Protein AF-0000000080389061 (afdb_homodimer)

pLDDT: mean 94.07, std 8.2, range [49.56, 98.88]

Sequence (424 aa):
MRTVVKLGGSLIKHSTSIITALEEHFGNCDQGNDHSILIVPGGGVFANSVRDISEECSIGDDAAHWMAILSMEQYAYFLIDKTGVNYVENIHDFPSGVSVLMPYKTLKETDKLPHSWNVTSDTIGAWIAKETGSRFVKVTDVDGVIADDIIQKWMTALELSRMGVTCIDSSLPGFLMENLMDCVVVNGMYPERVIDAVIGKNVIGTHIKGNIMRTVVKLGGSLIKHSTSIITALEEHFGNCDQGNDHSILIVPGGGVFANSVRDISEECSIGDDAAHWMAILSMEQYAYFLIDKTGVNYVENIHDFPSGVSVLMPYKTLKETDKLPHSWNVTSDTIGAWIAKETGSRFVKVTDVDGVIADDIIQKWMTALELSRMGVTCIDSSLPGFLMENLMDCVVVNGMYPERVIDAVIGKNVIGTHIKGNI

Radius of gyration: 23.86 Å; Cα contacts (8 Å, |Δi|>4): 954; chains: 2; bounding box: 45×70×56 Å

Solvent-accessible surface area (backbone atoms only — not comparable to full-atom values): 21531 Å² total; per-residue (Å²): 89,47,34,25,36,24,38,37,31,84,32,64,91,47,41,54,60,33,52,49,50,46,34,69,70,38,43,62,66,80,70,73,62,65,38,23,35,39,35,34,46,19,29,33,72,50,24,48,48,48,50,53,50,30,68,76,65,65,55,51,43,62,40,49,40,54,37,33,42,42,15,17,30,36,41,29,39,52,51,36,64,72,61,67,52,48,68,35,57,46,82,86,70,67,61,73,14,51,28,36,37,39,49,48,64,45,48,65,72,63,59,81,67,76,61,34,88,45,48,42,50,60,36,51,34,47,50,51,10,61,77,55,71,25,46,33,36,40,32,34,81,46,58,36,50,68,55,98,89,34,72,34,57,63,45,42,19,69,63,50,56,70,64,57,83,61,100,48,47,67,41,31,29,58,52,25,40,77,64,54,34,56,38,37,31,28,24,42,88,38,42,68,44,48,52,32,48,70,75,65,46,91,53,78,21,16,41,33,35,13,70,131,89,46,31,24,36,24,38,36,30,86,32,63,92,47,42,54,60,33,53,48,49,46,33,70,70,40,42,61,66,79,71,72,62,64,36,23,34,39,35,35,45,18,29,33,72,51,23,47,50,48,50,52,50,30,66,75,66,65,54,50,43,64,41,51,37,52,37,34,41,43,14,16,30,36,41,29,38,52,52,35,63,73,61,66,52,48,70,36,58,47,82,87,70,66,60,74,13,50,29,35,38,40,48,49,64,45,47,66,72,63,60,82,66,75,60,34,89,47,48,43,51,60,35,52,32,47,50,50,9,61,78,56,71,24,46,35,35,41,31,33,80,46,59,35,48,68,55,96,91,34,71,34,57,63,46,42,20,68,62,50,56,70,63,56,84,60,98,48,47,66,41,32,27,57,51,25,40,77,64,54,34,56,38,37,30,28,25,42,89,39,40,66,45,50,50,32,48,71,75,66,46,91,52,78,20,16,40,34,35,13,70,129

Nearest PDB structures (foldseek):
  2brx-assembly1_B  TM=7.292E-01  e=2.251E-11  Pyrococcus furiosus
  3nwy-assembly1_F  TM=7.292E-01  e=7.837E-12  Mycobacterium tuberculosis H37Rv
  3nwy-assembly1_A  TM=7.021E-01  e=7.837E-12  Mycobacterium tuberculosis H37Rv
  4a7x-assembly3_E  TM=7.423E-01  e=1.858E-10  Helicobacter pylori 26695
  7bix-assembly1_A  TM=6.968E-01  e=5.338E-10  Mycobacterium tuberculosis H37Rv

Secondary structure (DSSP, 8-state):
-EEEEEE-GGGTTTHHHHHHHHHHHHS-GGGS---EEEEEE--HHHHHHHHHHHHHHT--HHHHHHHHHHHHHHHHHHHHHHH--EEES-TT-PPSEEEEE-HHHHHHHH--S--STT--HHHHHHHHHHHHT-EEEEEESSSS-EETTEE-SEEEHHHHHTS-SSSS-TTHHHHHHHHT--EEEEETTSHHHHHHHHHT---SEEEEE---/-EEEEEE-GGGTTTHHHHHHHHHHHHS-GGGS---EEEEEE--HHHHHHHHHHHHHHT--HHHHHHHHHHHHHHHHHHHHHHH--EEES-TT-PPSEEEEE-HHHHHHHH--S--STT--HHHHHHHHHHHHT-EEEEEESSSS-EETTEE-SEEEHHHHHTS-SSSS-TTHHHHHHHHT--EEEEETTSHHHHHHHHHT---SEEEEE---

InterPro domains:
  IPR001048 Aspartate/glutamate/uridylate kinase [PF00696] (1-149)
  IPR011375 MfnE family [PIRSF004857] (1-211)
  IPR036393 Acetylglutamate kinase-like superfamily [G3DSA:3.40.1160.10] (1-211)
  IPR036393 Acetylglutamate kinase-like superfamily [SSF53633] (1-208)

Organism: NCBI:txid1090322

Structure (mmCIF, N/CA/C/O backbone):
data_AF-0000000080389061-model_v1
#
loop_
_entity.id
_entity.type
_entity.pdbx_description
1 polymer 'Putative kinase, aspartokinase/uridylate kinase'
#
loop_
_atom_site.group_PDB
_atom_site.id
_atom_site.type_symbol
_atom_site.label_atom_id
_atom_site.label_alt_id
_atom_site.label_comp_id
_atom_site.label_asym_id
_atom_site.label_entity_id
_atom_site.label_seq_id
_atom_site.pdbx_PDB_ins_code
_atom_site.Cartn_x
_atom_site.Cartn_y
_atom_site.Cartn_z
_atom_site.occupancy
_atom_site.B_iso_or_equiv
_atom_site.auth_seq_id
_atom_site.auth_comp_id
_atom_site.auth_asym_id
_atom_site.auth_atom_id
_atom_site.pdbx_PDB_model_num
ATOM 1 N N . MET A 1 1 ? 0.6 -32.094 -1.268 1 90.44 1 MET A N 1
ATOM 2 C CA . MET A 1 1 ? 1.451 -31.312 -2.166 1 90.44 1 MET A CA 1
ATOM 3 C C . MET A 1 1 ? 1.288 -29.828 -1.915 1 90.44 1 MET A C 1
ATOM 5 O O . MET A 1 1 ? 0.174 -29.344 -1.703 1 90.44 1 MET A O 1
ATOM 9 N N . ARG A 1 2 ? 2.418 -29.156 -1.81 1 95.25 2 ARG A N 1
ATOM 10 C CA . ARG A 1 2 ? 2.396 -27.719 -1.591 1 95.25 2 ARG A CA 1
ATOM 11 C C . ARG A 1 2 ? 2.783 -26.969 -2.859 1 95.25 2 ARG A C 1
ATOM 13 O O . ARG A 1 2 ? 3.734 -27.344 -3.547 1 95.25 2 ARG A O 1
ATOM 20 N N . THR A 1 3 ? 1.964 -25.969 -3.193 1 97.62 3 THR A N 1
ATOM 21 C CA . THR A 1 3 ? 2.223 -25.156 -4.383 1 97.62 3 THR A CA 1
ATOM 22 C C . THR A 1 3 ? 2.09 -23.672 -4.07 1 97.62 3 THR A C 1
ATOM 24 O O . THR A 1 3 ? 1.149 -23.266 -3.395 1 97.62 3 THR A O 1
ATOM 27 N N . VAL A 1 4 ? 3.061 -22.922 -4.5 1 98.5 4 VAL A N 1
ATOM 28 C CA . VAL A 1 4 ? 2.965 -21.469 -4.504 1 98.5 4 VAL A CA 1
ATOM 29 C C . VAL A 1 4 ? 2.541 -20.984 -5.891 1 98.5 4 VAL A C 1
ATOM 31 O O . VAL A 1 4 ? 3.172 -21.328 -6.895 1 98.5 4 VAL A O 1
ATOM 34 N N . VAL A 1 5 ? 1.481 -20.266 -5.898 1 98.81 5 VAL A N 1
ATOM 35 C CA . VAL A 1 5 ? 0.955 -19.688 -7.125 1 98.81 5 VAL A CA 1
ATOM 36 C C . VAL A 1 5 ? 1.143 -18.172 -7.094 1 98.81 5 VAL A C 1
ATOM 38 O O . VAL A 1 5 ? 0.464 -17.469 -6.34 1 98.81 5 VAL A O 1
ATOM 41 N N . LYS A 1 6 ? 2.084 -17.703 -7.902 1 98.81 6 LYS A N 1
ATOM 42 C CA . LYS A 1 6 ? 2.25 -16.266 -8.055 1 98.81 6 LYS A CA 1
ATOM 43 C C . LYS A 1 6 ? 1.256 -15.695 -9.062 1 98.81 6 LYS A C 1
ATOM 45 O O . LYS A 1 6 ? 1.312 -16.031 -10.25 1 98.81 6 LYS A O 1
ATOM 50 N N . LEU A 1 7 ? 0.361 -14.891 -8.547 1 98.69 7 LEU A N 1
ATOM 51 C CA . LEU A 1 7 ? -0.689 -14.328 -9.391 1 98.69 7 LEU A CA 1
ATOM 52 C C . LEU A 1 7 ? -0.285 -12.953 -9.914 1 98.69 7 LEU A C 1
ATOM 54 O O . LEU A 1 7 ? -0.156 -12 -9.141 1 98.69 7 LEU A O 1
ATOM 58 N N . GLY A 1 8 ? -0.2 -12.82 -11.211 1 97.44 8 GLY A N 1
ATOM 59 C CA . GLY A 1 8 ? 0.252 -11.586 -11.836 1 97.44 8 GLY A CA 1
ATOM 60 C C . GLY A 1 8 ? -0.743 -10.453 -11.703 1 97.44 8 GLY A C 1
ATOM 61 O O . GLY A 1 8 ? -1.955 -10.68 -11.719 1 97.44 8 GLY A O 1
ATOM 62 N N . GLY A 1 9 ? -0.186 -9.266 -11.672 1 95.25 9 GLY A N 1
ATOM 63 C CA . GLY A 1 9 ? -1.016 -8.086 -11.516 1 95.25 9 GLY A CA 1
ATOM 64 C C . GLY A 1 9 ? -1.91 -7.816 -12.711 1 95.25 9 GLY A C 1
ATOM 65 O O . GLY A 1 9 ? -2.979 -7.219 -12.57 1 95.25 9 GLY A O 1
ATOM 66 N N . SER A 1 10 ? -1.545 -8.234 -13.875 1 94.69 10 SER A N 1
ATOM 67 C CA . SER A 1 10 ? -2.314 -8.023 -15.102 1 94.69 10 SER A CA 1
ATOM 68 C C . SER A 1 10 ? -3.645 -8.766 -15.047 1 94.69 10 SER A C 1
ATOM 70 O O . SER A 1 10 ? -4.527 -8.523 -15.875 1 94.69 10 SER A O 1
ATOM 72 N N . LEU A 1 11 ? -3.77 -9.617 -14.102 1 97.19 11 LEU A N 1
ATOM 73 C CA . LEU A 1 11 ? -4.934 -10.5 -14.031 1 97.19 11 LEU A CA 1
ATOM 74 C C . LEU A 1 11 ? -5.934 -9.992 -13 1 97.19 11 LEU A C 1
ATOM 76 O O . LEU A 1 11 ? -6.875 -10.703 -12.641 1 97.19 11 LEU A O 1
ATOM 80 N N . ILE A 1 12 ? -5.77 -8.828 -12.523 1 96.25 12 ILE A N 1
ATOM 81 C CA . ILE A 1 12 ? -6.57 -8.352 -11.398 1 96.25 12 ILE A CA 1
ATOM 82 C C . ILE A 1 12 ? -8.055 -8.484 -11.727 1 96.25 12 ILE A C 1
ATOM 84 O O . ILE A 1 12 ? -8.859 -8.875 -10.875 1 96.25 12 ILE A O 1
ATOM 88 N N . LYS A 1 13 ? -8.531 -8.273 -12.945 1 94.62 13 LYS A N 1
ATOM 89 C CA . LYS A 1 13 ? -9.938 -8.336 -13.32 1 94.62 13 LYS A CA 1
ATOM 90 C C . LYS A 1 13 ? -10.398 -9.773 -13.523 1 94.62 13 LYS A C 1
ATOM 92 O O . LYS A 1 13 ? -11.594 -10.047 -13.609 1 94.62 13 LYS A O 1
ATOM 97 N N . HIS A 1 14 ? -9.422 -10.68 -13.602 1 97.12 14 HIS A N 1
ATOM 98 C CA . HIS A 1 14 ? -9.75 -12.086 -13.82 1 97.12 14 HIS A CA 1
ATOM 99 C C . HIS A 1 14 ? -9.391 -12.922 -12.602 1 97.12 14 HIS A C 1
ATOM 101 O O . HIS A 1 14 ? -9.633 -14.133 -12.586 1 97.12 14 HIS A O 1
ATOM 107 N N . SER A 1 15 ? -8.891 -12.297 -11.609 1 98.06 15 SER A N 1
ATOM 108 C CA . SER A 1 15 ? -8.328 -13 -10.453 1 98.06 15 SER A CA 1
ATOM 109 C C . SER A 1 15 ? -9.398 -13.766 -9.695 1 98.06 15 SER A C 1
ATOM 111 O O . SER A 1 15 ? -9.156 -14.867 -9.203 1 98.06 15 SER A O 1
ATOM 113 N N . THR A 1 16 ? -10.602 -13.203 -9.625 1 97.56 16 THR A N 1
ATOM 114 C CA . THR A 1 16 ? -11.688 -13.836 -8.883 1 97.56 16 THR A CA 1
ATOM 115 C C . THR A 1 16 ? -12.023 -15.203 -9.469 1 97.56 16 THR A C 1
ATOM 117 O O . THR A 1 16 ? -12.195 -16.172 -8.734 1 97.56 16 THR A O 1
ATOM 120 N N . SER A 1 17 ? -12.078 -15.273 -10.766 1 97.88 17 SER A N 1
ATOM 121 C CA . SER A 1 17 ? -12.398 -16.531 -11.422 1 97.88 17 SER A CA 1
ATOM 122 C C . SER A 1 17 ? -11.305 -17.578 -11.195 1 97.88 17 SER A C 1
ATOM 124 O O . SER A 1 17 ? -11.594 -18.766 -11.008 1 97.88 17 SER A O 1
ATOM 126 N N . ILE A 1 18 ? -10.094 -17.125 -11.203 1 98.56 18 ILE A N 1
ATOM 127 C CA . ILE A 1 18 ? -8.961 -18.016 -11.008 1 98.56 18 ILE A CA 1
ATOM 128 C C . ILE A 1 18 ? -8.992 -18.594 -9.602 1 98.56 18 ILE A C 1
ATOM 130 O O . ILE A 1 18 ? -8.93 -19.812 -9.422 1 98.56 18 ILE A O 1
ATOM 134 N N . ILE A 1 19 ? -9.156 -17.766 -8.609 1 98.38 19 ILE A N 1
ATOM 135 C CA . ILE A 1 19 ? -9.109 -18.172 -7.211 1 98.38 19 ILE A CA 1
ATOM 136 C C . ILE A 1 19 ? -10.336 -19.031 -6.887 1 98.38 19 ILE A C 1
ATOM 138 O O . ILE A 1 19 ? -10.242 -20.031 -6.172 1 98.38 19 ILE A O 1
ATOM 142 N N . THR A 1 20 ? -11.461 -18.656 -7.422 1 97.44 20 THR A N 1
ATOM 143 C CA . THR A 1 20 ? -12.68 -19.438 -7.215 1 97.44 20 THR A CA 1
ATOM 144 C C . THR A 1 20 ? -12.516 -20.844 -7.785 1 97.44 20 THR A C 1
ATOM 146 O O . THR A 1 20 ? -12.914 -21.812 -7.156 1 97.44 20 THR A O 1
ATOM 149 N N . ALA A 1 21 ? -11.961 -20.938 -8.953 1 97.56 21 ALA A N 1
ATOM 150 C CA . ALA A 1 21 ? -11.727 -22.25 -9.562 1 97.56 21 ALA A CA 1
ATOM 151 C C . ALA A 1 21 ? -10.797 -23.094 -8.703 1 97.56 21 ALA A C 1
ATOM 153 O O . ALA A 1 21 ? -11.031 -24.281 -8.508 1 97.56 21 ALA A O 1
ATOM 154 N N . LEU A 1 22 ? -9.742 -22.5 -8.195 1 97.69 22 LEU A N 1
ATOM 155 C CA . LEU A 1 22 ? -8.812 -23.203 -7.312 1 97.69 22 LEU A CA 1
ATOM 156 C C . LEU A 1 22 ? -9.516 -23.672 -6.043 1 97.69 22 LEU A C 1
ATOM 158 O O . LEU A 1 22 ? -9.312 -24.812 -5.594 1 97.69 22 LEU A O 1
ATOM 162 N N . GLU A 1 23 ? -10.289 -22.797 -5.484 1 96.06 23 GLU A N 1
ATOM 163 C CA . GLU A 1 23 ? -10.992 -23.109 -4.246 1 96.06 23 GLU A CA 1
ATOM 164 C C . GLU A 1 23 ? -11.992 -24.25 -4.461 1 96.06 23 GLU A C 1
ATOM 166 O O . GLU A 1 23 ? -12.133 -25.125 -3.607 1 96.06 23 GLU A O 1
ATOM 171 N N . GLU A 1 24 ? -12.672 -24.172 -5.527 1 94.75 24 GLU A N 1
ATOM 172 C CA . GLU A 1 24 ? -13.633 -25.219 -5.852 1 94.75 24 GLU A CA 1
ATOM 173 C C . GLU A 1 24 ? -12.945 -26.578 -6.02 1 94.75 24 GLU A C 1
ATOM 175 O O . GLU A 1 24 ? -13.5 -27.609 -5.637 1 94.75 24 GLU A O 1
ATOM 180 N N . HIS A 1 25 ? -11.82 -26.531 -6.578 1 94.44 25 HIS A N 1
ATOM 181 C CA . HIS A 1 25 ? -11.125 -27.781 -6.891 1 94.44 25 HIS A CA 1
ATOM 182 C C . HIS A 1 25 ? -10.359 -28.297 -5.68 1 94.44 25 HIS A C 1
ATOM 184 O O . HIS A 1 25 ? -10.305 -29.516 -5.449 1 94.44 25 HIS A O 1
ATOM 190 N N . PHE A 1 26 ? -9.766 -27.375 -4.891 1 94.25 26 PHE A N 1
ATOM 191 C CA . PHE A 1 26 ? -8.828 -27.812 -3.867 1 94.25 26 PHE A CA 1
ATOM 192 C C . PHE A 1 26 ? -9.359 -27.5 -2.473 1 94.25 26 PHE A C 1
ATOM 194 O O . PHE A 1 26 ? -8.797 -27.953 -1.474 1 94.25 26 PHE A O 1
ATOM 201 N N . GLY A 1 27 ? -10.352 -26.688 -2.293 1 87.94 27 GLY A N 1
ATOM 202 C CA . GLY A 1 27 ? -10.82 -26.203 -1.007 1 87.94 27 GLY A CA 1
ATOM 203 C C . GLY A 1 27 ? -11.461 -27.281 -0.151 1 87.94 27 GLY A C 1
ATOM 204 O O . GLY A 1 27 ? -11.469 -27.172 1.077 1 87.94 27 GLY A O 1
ATOM 205 N N . ASN A 1 28 ? -12.258 -28.219 -0.701 1 72.75 28 ASN A N 1
ATOM 206 C CA . ASN A 1 28 ? -12.969 -29.234 0.054 1 72.75 28 ASN A CA 1
ATOM 207 C C . ASN A 1 28 ? -12.086 -30.453 0.315 1 72.75 28 ASN A C 1
ATOM 209 O O . ASN A 1 28 ? -11.477 -30.984 -0.609 1 72.75 28 ASN A O 1
ATOM 213 N N . CYS A 1 29 ? -11.367 -30.453 1.632 1 61.78 29 CYS A N 1
ATOM 214 C CA . CYS A 1 29 ? -10.477 -31.5 2.127 1 61.78 29 CYS A CA 1
ATOM 215 C C . CYS A 1 29 ? -11.102 -32.875 1.932 1 61.78 29 CYS A C 1
ATOM 217 O O . CYS A 1 29 ? -10.445 -33.906 2.176 1 61.78 29 CYS A O 1
ATOM 219 N N . ASP A 1 30 ? -12.32 -32.906 1.662 1 51.56 30 ASP A N 1
ATOM 220 C CA . ASP A 1 30 ? -12.828 -34.281 1.762 1 51.56 30 ASP A CA 1
ATOM 221 C C . ASP A 1 30 ? -12.109 -35.219 0.775 1 51.56 30 ASP A C 1
ATOM 223 O O . ASP A 1 30 ? -12.242 -36.438 0.854 1 51.56 30 ASP A O 1
ATOM 227 N N . GLN A 1 31 ? -11.633 -34.562 -0.262 1 49.94 31 GLN A N 1
ATOM 228 C CA . GLN A 1 31 ? -11.352 -35.594 -1.277 1 49.94 31 GLN A CA 1
ATOM 229 C C . GLN A 1 31 ? -9.969 -36.188 -1.085 1 49.94 31 GLN A C 1
ATOM 231 O O . GLN A 1 31 ? -9.391 -36.75 -2.023 1 49.94 31 GLN A O 1
ATOM 236 N N . GLY A 1 32 ? -9.516 -36.25 0.057 1 50.5 32 GLY A N 1
ATOM 237 C CA . GLY A 1 32 ? -8.312 -37.062 0.245 1 50.5 32 GLY A CA 1
ATOM 238 C C . GLY A 1 32 ? -7.055 -36.344 -0.239 1 50.5 32 GLY A C 1
ATOM 239 O O . GLY A 1 32 ? -5.941 -36.844 0.006 1 50.5 32 GLY A O 1
ATOM 240 N N . ASN A 1 33 ? -7.16 -35.469 -1.265 1 56.81 33 ASN A N 1
ATOM 241 C CA . ASN A 1 33 ? -5.941 -34.906 -1.832 1 56.81 33 ASN A CA 1
ATOM 242 C C . ASN A 1 33 ? -5.508 -33.656 -1.09 1 56.81 33 ASN A C 1
ATOM 244 O O . ASN A 1 33 ? -6.234 -32.656 -1.068 1 56.81 33 ASN A O 1
ATOM 248 N N . ASP A 1 34 ? -4.629 -33.781 -0.21 1 80.81 34 ASP A N 1
ATOM 249 C CA . ASP A 1 34 ? -4.121 -32.781 0.729 1 80.81 34 ASP A CA 1
ATOM 250 C C . ASP A 1 34 ? -3.254 -31.75 0.016 1 80.81 34 ASP A C 1
ATOM 252 O O . ASP A 1 34 ? -2.025 -31.844 0.026 1 80.81 34 ASP A O 1
ATOM 256 N N . HIS A 1 35 ? -3.828 -30.906 -0.926 1 92.12 35 HIS A N 1
ATOM 257 C CA . HIS A 1 35 ? -3.09 -29.812 -1.551 1 92.12 35 HIS A CA 1
ATOM 258 C C . HIS A 1 35 ? -3.145 -28.547 -0.697 1 92.12 35 HIS A C 1
ATOM 260 O O . HIS A 1 35 ? -4.191 -28.219 -0.128 1 92.12 35 HIS A O 1
ATOM 266 N N . SER A 1 36 ? -2.027 -27.969 -0.539 1 95.31 36 SER A N 1
ATOM 267 C CA . SER A 1 36 ? -1.913 -26.641 0.059 1 95.31 36 SER A CA 1
ATOM 268 C C . SER A 1 36 ? -1.421 -25.609 -0.958 1 95.31 36 SER A C 1
ATOM 270 O O . SER A 1 36 ? -0.288 -25.703 -1.436 1 95.31 36 SER A O 1
ATOM 272 N N . ILE A 1 37 ? -2.301 -24.703 -1.284 1 97.5 37 ILE A N 1
ATOM 273 C CA . ILE A 1 37 ? -1.985 -23.719 -2.305 1 97.5 37 ILE A CA 1
ATOM 274 C C . ILE A 1 37 ? -1.842 -22.344 -1.659 1 97.5 37 ILE A C 1
ATOM 276 O O . ILE A 1 37 ? -2.756 -21.859 -0.977 1 97.5 37 ILE A O 1
ATOM 280 N N . LEU A 1 38 ? -0.727 -21.75 -1.818 1 98.31 38 LEU A N 1
ATOM 281 C CA . LEU A 1 38 ? -0.496 -20.391 -1.364 1 98.31 38 LEU A CA 1
ATOM 282 C C . LEU A 1 38 ? -0.44 -19.422 -2.545 1 98.31 38 LEU A C 1
ATOM 284 O O . LEU A 1 38 ? 0.475 -19.5 -3.367 1 98.31 38 LEU A O 1
ATOM 288 N N . ILE A 1 39 ? -1.399 -18.562 -2.615 1 98.81 39 ILE A N 1
ATOM 289 C CA . ILE A 1 39 ? -1.438 -17.531 -3.643 1 98.81 39 ILE A CA 1
ATOM 290 C C . ILE A 1 39 ? -0.586 -16.344 -3.207 1 98.81 39 ILE A C 1
ATOM 292 O O . ILE A 1 39 ? -0.795 -15.789 -2.127 1 98.81 39 ILE A O 1
ATOM 296 N N . VAL A 1 40 ? 0.351 -15.992 -4 1 98.81 40 VAL A N 1
ATOM 297 C CA . VAL A 1 40 ? 1.172 -14.805 -3.809 1 98.81 40 VAL A CA 1
ATOM 298 C C . VAL A 1 40 ? 0.788 -13.742 -4.836 1 98.81 40 VAL A C 1
ATOM 300 O O . VAL A 1 40 ? 1.093 -13.875 -6.023 1 98.81 40 VAL A O 1
ATOM 303 N N . PRO A 1 41 ? 0.161 -12.672 -4.367 1 98.75 41 PRO A N 1
ATOM 304 C CA . PRO A 1 41 ? -0.263 -11.656 -5.328 1 98.75 41 PRO A CA 1
ATOM 305 C C . PRO A 1 41 ? 0.904 -10.828 -5.867 1 98.75 41 PRO A C 1
ATOM 307 O O . PRO A 1 41 ? 1.897 -10.625 -5.168 1 98.75 41 PRO A O 1
ATOM 310 N N . GLY A 1 42 ? 0.791 -10.375 -7.086 1 97.69 42 GLY A N 1
ATOM 311 C CA . GLY A 1 42 ? 1.665 -9.328 -7.578 1 97.69 42 GLY A CA 1
ATOM 312 C C . GLY A 1 42 ? 1.272 -7.945 -7.086 1 97.69 42 GLY A C 1
ATOM 313 O O . GLY A 1 42 ? 0.683 -7.809 -6.012 1 97.69 42 GLY A O 1
ATOM 314 N N . GLY A 1 43 ? 1.704 -6.957 -7.855 1 96.81 43 GLY A N 1
ATOM 315 C CA . GLY A 1 43 ? 1.382 -5.598 -7.453 1 96.81 43 GLY A CA 1
ATOM 316 C C . GLY A 1 43 ? 0.31 -4.957 -8.312 1 96.81 43 GLY A C 1
ATOM 317 O O . GLY A 1 43 ? -0.438 -4.098 -7.848 1 96.81 43 GLY A O 1
ATOM 318 N N . GLY A 1 44 ? 0.403 -5.309 -9.648 1 95.25 44 GLY A N 1
ATOM 319 C CA . GLY A 1 44 ? -0.581 -4.809 -10.594 1 95.25 44 GLY A CA 1
ATOM 320 C C . GLY A 1 44 ? -0.566 -3.297 -10.727 1 95.25 44 GLY A C 1
ATOM 321 O O . GLY A 1 44 ? 0.501 -2.684 -10.797 1 95.25 44 GLY A O 1
ATOM 322 N N . VAL A 1 45 ? -1.779 -2.73 -10.828 1 96.38 45 VAL A N 1
ATOM 323 C CA . VAL A 1 45 ? -1.947 -1.297 -11.039 1 96.38 45 VAL A CA 1
ATOM 324 C C . VAL A 1 45 ? -1.405 -0.531 -9.836 1 96.38 45 VAL A C 1
ATOM 326 O O . VAL A 1 45 ? -0.955 0.61 -9.969 1 96.38 45 VAL A O 1
ATOM 329 N N . PHE A 1 46 ? -1.402 -1.133 -8.664 1 98.12 46 PHE A N 1
ATOM 330 C CA . PHE A 1 46 ? -0.915 -0.483 -7.453 1 98.12 46 PHE A CA 1
ATOM 331 C C . PHE A 1 46 ? 0.597 -0.303 -7.504 1 98.12 46 PHE A C 1
ATOM 333 O O . PHE A 1 46 ? 1.116 0.75 -7.129 1 98.12 46 PHE A O 1
ATOM 340 N N . ALA A 1 47 ? 1.265 -1.346 -7.977 1 97.56 47 ALA A N 1
ATOM 341 C CA . ALA A 1 47 ? 2.715 -1.259 -8.125 1 97.56 47 ALA A CA 1
ATOM 342 C C . ALA A 1 47 ? 3.096 -0.332 -9.273 1 97.56 47 ALA A C 1
ATOM 344 O O . ALA A 1 47 ? 4.152 0.303 -9.242 1 97.56 47 ALA A O 1
ATOM 345 N N . ASN A 1 48 ? 2.254 -0.253 -10.312 1 96.88 48 ASN A N 1
ATOM 346 C CA . ASN A 1 48 ? 2.516 0.663 -11.414 1 96.88 48 ASN A CA 1
ATOM 347 C C . ASN A 1 48 ? 2.578 2.111 -10.945 1 96.88 48 ASN A C 1
ATOM 349 O O . ASN A 1 48 ? 3.42 2.885 -11.398 1 96.88 48 ASN A O 1
ATOM 353 N N . SER A 1 49 ? 1.681 2.447 -10.055 1 97 49 SER A N 1
ATOM 354 C CA . SER A 1 49 ? 1.697 3.795 -9.492 1 97 49 SER A CA 1
ATOM 355 C C . SER A 1 49 ? 3.004 4.07 -8.758 1 97 49 SER A C 1
ATOM 357 O O . SER A 1 49 ? 3.551 5.172 -8.844 1 97 49 SER A O 1
ATOM 359 N N . VAL A 1 50 ? 3.494 3.09 -8.039 1 97.81 50 VAL A N 1
ATOM 360 C CA . VAL A 1 50 ? 4.758 3.209 -7.32 1 97.81 50 VAL A CA 1
ATOM 361 C C . VAL A 1 50 ? 5.902 3.379 -8.312 1 97.81 50 VAL A C 1
ATOM 363 O O . VAL A 1 50 ? 6.781 4.223 -8.125 1 97.81 50 VAL A O 1
ATOM 366 N N . ARG A 1 51 ? 5.883 2.594 -9.375 1 96.06 51 ARG A N 1
ATOM 367 C CA . ARG A 1 51 ? 6.914 2.674 -10.406 1 96.06 51 ARG A CA 1
ATOM 368 C C . ARG A 1 51 ? 6.949 4.059 -11.039 1 96.06 51 ARG A C 1
ATOM 370 O O . ARG A 1 51 ? 8.023 4.633 -11.234 1 96.06 51 ARG A O 1
ATOM 377 N N . ASP A 1 52 ? 5.781 4.559 -11.359 1 96.69 52 ASP A N 1
ATOM 378 C CA . ASP A 1 52 ? 5.676 5.871 -11.984 1 96.69 52 ASP A CA 1
ATOM 379 C C . ASP A 1 52 ? 6.281 6.953 -11.094 1 96.69 52 ASP A C 1
ATOM 381 O O . ASP A 1 52 ? 7.094 7.758 -11.555 1 96.69 52 ASP A O 1
ATOM 385 N N . ILE A 1 53 ? 5.902 6.934 -9.844 1 96 53 ILE A N 1
ATOM 386 C CA . ILE A 1 53 ? 6.395 7.938 -8.906 1 96 53 ILE A CA 1
ATOM 387 C C . ILE A 1 53 ? 7.891 7.734 -8.672 1 96 53 ILE A C 1
ATOM 389 O O . ILE A 1 53 ? 8.633 8.703 -8.516 1 96 53 ILE A O 1
ATOM 393 N N . SER A 1 54 ? 8.297 6.477 -8.594 1 95.81 54 SER A N 1
ATOM 394 C CA . SER A 1 54 ? 9.711 6.168 -8.406 1 95.81 54 SER A CA 1
ATOM 395 C C . SER A 1 54 ? 10.562 6.762 -9.523 1 95.81 54 SER A C 1
ATOM 397 O O . SER A 1 54 ? 1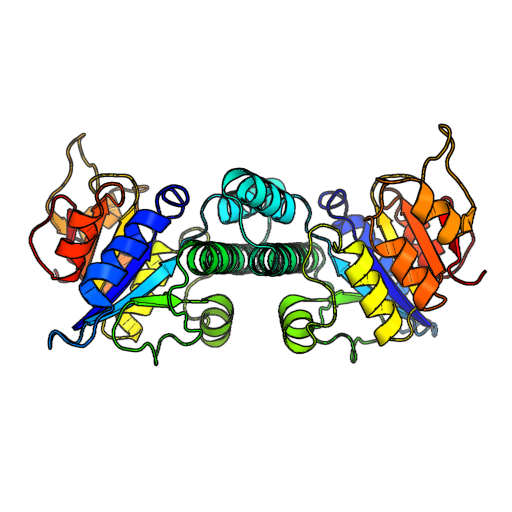1.617 7.344 -9.266 1 95.81 54 SER A O 1
ATOM 399 N N . GLU A 1 55 ? 10.125 6.57 -10.703 1 94.88 55 GLU A N 1
ATOM 400 C CA . GLU A 1 55 ? 10.844 7.105 -11.859 1 94.88 55 GLU A CA 1
ATOM 401 C C . GLU A 1 55 ? 10.82 8.633 -11.867 1 94.88 55 GLU A C 1
ATOM 403 O O . GLU A 1 55 ? 11.852 9.273 -12.078 1 94.88 55 GLU A O 1
ATOM 408 N N . GLU A 1 56 ? 9.727 9.195 -11.578 1 95.88 56 GLU A N 1
ATOM 409 C CA . GLU A 1 56 ? 9.531 10.641 -11.641 1 95.88 56 GLU A CA 1
ATOM 410 C C . GLU A 1 56 ? 10.32 11.352 -10.555 1 95.88 56 GLU A C 1
ATOM 412 O O . GLU A 1 56 ? 10.852 12.445 -10.781 1 95.88 56 GLU A O 1
ATOM 417 N N . CYS A 1 57 ? 10.422 10.711 -9.391 1 96.12 57 CYS A N 1
ATOM 418 C CA . CYS A 1 57 ? 10.969 11.422 -8.234 1 96.12 57 CYS A CA 1
ATOM 419 C C . CYS A 1 57 ? 12.281 10.797 -7.781 1 96.12 57 CYS A C 1
ATOM 421 O O . CYS A 1 57 ? 12.82 11.156 -6.734 1 96.12 57 CYS A O 1
ATOM 423 N N . SER A 1 58 ? 12.781 9.812 -8.484 1 96.12 58 SER A N 1
ATOM 424 C CA . SER A 1 58 ? 14.047 9.156 -8.18 1 96.12 58 SER A CA 1
ATOM 425 C C . SER A 1 58 ? 14.062 8.625 -6.746 1 96.12 58 SER A C 1
ATOM 427 O O . SER A 1 58 ? 14.984 8.93 -5.98 1 96.12 58 SER A O 1
ATOM 429 N N . ILE A 1 59 ? 13.094 7.828 -6.465 1 96.94 59 ILE A N 1
ATOM 430 C CA . ILE A 1 59 ? 12.992 7.195 -5.152 1 96.94 59 ILE A CA 1
ATOM 431 C C . ILE A 1 59 ? 14.086 6.145 -5 1 96.94 59 ILE A C 1
ATOM 433 O O . ILE A 1 59 ? 14.414 5.438 -5.957 1 96.94 59 ILE A O 1
ATOM 437 N N . GLY A 1 60 ? 14.688 6.023 -3.846 1 97.5 60 GLY A N 1
ATOM 438 C CA . GLY A 1 60 ? 15.68 5 -3.574 1 97.5 60 GLY A CA 1
ATOM 439 C C . GLY A 1 60 ? 15.133 3.59 -3.666 1 97.5 60 GLY A C 1
ATOM 440 O O . GLY A 1 60 ? 13.938 3.369 -3.469 1 97.5 60 GLY A O 1
ATOM 441 N N . ASP A 1 61 ? 16.016 2.619 -3.871 1 97.19 61 ASP A N 1
ATOM 442 C CA . ASP A 1 61 ? 15.633 1.228 -4.105 1 97.19 61 ASP A CA 1
ATOM 443 C C . ASP A 1 61 ? 14.922 0.639 -2.891 1 97.19 61 ASP A C 1
ATOM 445 O O . ASP A 1 61 ? 13.984 -0.152 -3.037 1 97.19 61 ASP A O 1
ATOM 449 N N . ASP A 1 62 ? 15.398 1.004 -1.733 1 97.94 62 ASP A N 1
ATOM 450 C CA . ASP A 1 62 ? 14.812 0.465 -0.512 1 97.94 62 ASP A CA 1
ATOM 451 C C . ASP A 1 62 ? 13.344 0.872 -0.386 1 97.94 62 ASP A C 1
ATOM 453 O O . ASP A 1 62 ? 12.477 0.025 -0.167 1 97.94 62 ASP A O 1
ATOM 457 N N . ALA A 1 63 ? 13.102 2.148 -0.519 1 98.31 63 ALA A N 1
ATOM 458 C CA . ALA A 1 63 ? 11.742 2.658 -0.429 1 98.31 63 ALA A CA 1
ATOM 459 C C . ALA A 1 63 ? 10.859 2.072 -1.532 1 98.31 63 ALA A C 1
ATOM 461 O O . ALA A 1 63 ? 9.742 1.633 -1.272 1 98.31 63 ALA A O 1
ATOM 462 N N . ALA A 1 64 ? 11.383 2.049 -2.721 1 98.12 64 ALA A N 1
ATOM 463 C CA . ALA A 1 64 ? 10.625 1.509 -3.85 1 98.12 64 ALA A CA 1
ATOM 464 C C . ALA A 1 64 ? 10.242 0.052 -3.605 1 98.12 64 ALA A C 1
ATOM 466 O O . ALA A 1 64 ? 9.117 -0.359 -3.902 1 98.12 64 ALA A O 1
ATOM 467 N N . HIS A 1 65 ? 11.18 -0.696 -3.096 1 98.19 65 HIS A N 1
ATOM 468 C CA . HIS A 1 65 ? 10.961 -2.107 -2.805 1 98.19 65 HIS A CA 1
ATOM 469 C C . HIS A 1 65 ? 9.805 -2.295 -1.828 1 98.19 65 HIS A C 1
ATOM 471 O O . HIS A 1 65 ? 8.867 -3.045 -2.105 1 98.19 65 HIS A O 1
ATOM 477 N N . TRP A 1 66 ? 9.82 -1.603 -0.772 1 98.62 66 TRP A N 1
ATOM 478 C CA . TRP A 1 66 ? 8.797 -1.779 0.252 1 98.62 66 TRP A CA 1
ATOM 479 C C . TRP A 1 66 ? 7.453 -1.221 -0.215 1 98.62 66 TRP A C 1
ATOM 481 O O . TRP A 1 66 ? 6.398 -1.778 0.096 1 98.62 66 TRP A O 1
ATOM 491 N N . MET A 1 67 ? 7.504 -0.117 -0.924 1 98.75 67 MET A N 1
ATOM 492 C CA . MET A 1 67 ? 6.273 0.418 -1.5 1 98.75 67 MET A CA 1
ATOM 493 C C . MET A 1 67 ? 5.641 -0.585 -2.459 1 98.75 67 MET A C 1
ATOM 495 O O . MET A 1 67 ? 4.418 -0.731 -2.492 1 98.75 67 MET A O 1
ATOM 499 N N . ALA A 1 68 ? 6.465 -1.25 -3.217 1 98.5 68 ALA A N 1
ATOM 500 C CA . ALA A 1 68 ? 5.961 -2.266 -4.137 1 98.5 68 ALA A CA 1
ATOM 501 C C . ALA A 1 68 ? 5.379 -3.455 -3.377 1 98.5 68 ALA A C 1
ATOM 503 O O . ALA A 1 68 ? 4.363 -4.02 -3.781 1 98.5 68 ALA A O 1
ATOM 504 N N . ILE A 1 69 ? 6.027 -3.838 -2.314 1 98.75 69 ILE A N 1
ATOM 505 C CA . ILE A 1 69 ? 5.523 -4.938 -1.501 1 98.75 69 ILE A CA 1
ATOM 506 C C . ILE A 1 69 ? 4.176 -4.555 -0.892 1 98.75 69 ILE A C 1
ATOM 508 O O . ILE A 1 69 ? 3.275 -5.387 -0.783 1 98.75 69 ILE A O 1
ATOM 512 N N . LEU A 1 70 ? 4.016 -3.322 -0.519 1 98.88 70 LEU A N 1
ATOM 513 C CA . LEU A 1 70 ? 2.729 -2.844 -0.032 1 98.88 70 LEU A CA 1
ATOM 514 C C . LEU A 1 70 ? 1.661 -2.959 -1.115 1 98.88 70 LEU A C 1
ATOM 516 O O . LEU A 1 70 ? 0.492 -3.215 -0.817 1 98.88 70 LEU A O 1
ATOM 520 N N . SER A 1 71 ? 2.053 -2.775 -2.344 1 98.81 71 SER A N 1
ATOM 521 C CA . SER A 1 71 ? 1.126 -2.969 -3.455 1 98.81 71 SER A CA 1
ATOM 522 C C . SER A 1 71 ? 0.663 -4.418 -3.541 1 98.81 71 SER A C 1
ATOM 524 O O . SER A 1 71 ? -0.497 -4.688 -3.861 1 98.81 71 SER A O 1
ATOM 526 N N . MET A 1 72 ? 1.603 -5.301 -3.281 1 98.81 72 MET A N 1
ATOM 527 C CA . MET A 1 72 ? 1.231 -6.711 -3.234 1 98.81 72 MET A CA 1
ATOM 528 C C . MET A 1 72 ? 0.203 -6.969 -2.139 1 98.81 72 MET A C 1
ATOM 530 O O . MET A 1 72 ? -0.726 -7.758 -2.324 1 98.81 72 MET A O 1
ATOM 534 N N . GLU A 1 73 ? 0.394 -6.359 -1.019 1 98.88 73 GLU A N 1
ATOM 535 C CA . GLU A 1 73 ? -0.548 -6.496 0.088 1 98.88 73 GLU A CA 1
ATOM 536 C C . GLU A 1 73 ? -1.907 -5.902 -0.266 1 98.88 73 GLU A C 1
ATOM 538 O O . GLU A 1 73 ? -2.947 -6.438 0.122 1 98.88 73 GLU A O 1
ATOM 543 N N . GLN A 1 74 ? -1.915 -4.789 -0.958 1 98.81 74 GLN A N 1
ATOM 544 C CA . GLN A 1 74 ? -3.162 -4.215 -1.455 1 98.81 74 GLN A CA 1
ATOM 545 C C . GLN A 1 74 ? -3.902 -5.207 -2.35 1 98.81 74 GLN A C 1
ATOM 547 O O . GLN A 1 74 ? -5.117 -5.379 -2.221 1 98.81 74 GLN A O 1
ATOM 552 N N . TYR A 1 75 ? -3.164 -5.828 -3.227 1 98.81 75 TYR A N 1
ATOM 553 C CA . TYR A 1 75 ? -3.762 -6.828 -4.105 1 98.81 75 TYR A CA 1
ATOM 554 C C . TYR A 1 75 ? -4.305 -8.008 -3.303 1 98.81 75 TYR A C 1
ATOM 556 O O . TYR A 1 75 ? -5.363 -8.555 -3.627 1 98.81 75 TYR A O 1
ATOM 564 N N . ALA A 1 76 ? -3.639 -8.359 -2.262 1 98.81 76 ALA A N 1
ATOM 565 C CA . ALA A 1 76 ? -4.117 -9.43 -1.388 1 98.81 76 ALA A CA 1
ATOM 566 C C . ALA A 1 76 ? -5.48 -9.078 -0.792 1 98.81 76 ALA A C 1
ATOM 568 O O . ALA A 1 76 ? -6.395 -9.906 -0.796 1 98.81 76 ALA A O 1
ATOM 569 N N . TYR A 1 77 ? -5.613 -7.844 -0.284 1 98.81 77 TYR A N 1
ATOM 570 C CA . TYR A 1 77 ? -6.898 -7.41 0.246 1 98.81 77 TYR A CA 1
ATOM 571 C C . TYR A 1 77 ? -7.996 -7.535 -0.807 1 98.81 77 TYR A C 1
ATOM 573 O O . TYR A 1 77 ? -9.109 -7.957 -0.501 1 98.81 77 TYR A O 1
ATOM 581 N N . PHE A 1 78 ? -7.684 -7.172 -2.045 1 98.75 78 PHE A N 1
ATOM 582 C CA . PHE A 1 78 ? -8.625 -7.262 -3.154 1 98.75 78 PHE A CA 1
ATOM 583 C C . PHE A 1 78 ? -9.07 -8.703 -3.369 1 98.75 78 PHE A C 1
ATOM 585 O O . PHE A 1 78 ? -10.273 -8.984 -3.465 1 98.75 78 PHE A O 1
ATOM 592 N N . LEU A 1 79 ? -8.109 -9.578 -3.41 1 98.69 79 LEU A N 1
ATOM 593 C CA . LEU A 1 79 ? -8.391 -10.992 -3.66 1 98.69 79 LEU A CA 1
ATOM 594 C C . LEU A 1 79 ? -9.273 -11.57 -2.557 1 98.69 79 LEU A C 1
ATOM 596 O O . LEU A 1 79 ? -10.25 -12.266 -2.84 1 98.69 79 LEU A O 1
ATOM 600 N N . ILE A 1 80 ? -8.906 -11.32 -1.326 1 98.56 80 ILE A N 1
ATOM 601 C CA . ILE A 1 80 ? -9.633 -11.844 -0.173 1 98.56 80 ILE A CA 1
ATOM 602 C C . ILE A 1 80 ? -11.062 -11.297 -0.174 1 98.56 80 ILE A C 1
ATOM 604 O O . ILE A 1 80 ? -12.016 -12.047 0.063 1 98.56 80 ILE A O 1
ATOM 608 N N . ASP A 1 81 ? -11.172 -10.055 -0.476 1 98.56 81 ASP A N 1
ATOM 609 C CA . ASP A 1 81 ? -12.477 -9.406 -0.489 1 98.56 81 ASP A CA 1
ATOM 610 C C . ASP A 1 81 ? -13.391 -10.039 -1.536 1 98.56 81 ASP A C 1
ATOM 612 O O . ASP A 1 81 ? -14.562 -10.305 -1.265 1 98.56 81 ASP A O 1
ATOM 616 N N . LYS A 1 82 ? -12.906 -10.305 -2.73 1 98.25 82 LYS A N 1
ATOM 617 C CA . LYS A 1 82 ? -13.727 -10.719 -3.861 1 98.25 82 LYS A CA 1
ATOM 618 C C . LYS A 1 82 ? -14.039 -12.211 -3.791 1 98.25 82 LYS A C 1
ATOM 620 O O . LYS A 1 82 ? -15.047 -12.664 -4.348 1 98.25 82 LYS A O 1
ATOM 625 N N . THR A 1 83 ? -13.211 -12.969 -3.061 1 98 83 THR A N 1
ATOM 626 C CA . THR A 1 83 ? -13.375 -14.414 -3.141 1 98 83 THR A CA 1
ATOM 627 C C . THR A 1 83 ? -13.758 -14.992 -1.781 1 98 83 THR A C 1
ATOM 629 O O . THR A 1 83 ? -14.289 -16.109 -1.7 1 98 83 THR A O 1
ATOM 632 N N . GLY A 1 84 ? -13.391 -14.305 -0.701 1 97.38 84 GLY A N 1
ATOM 633 C CA . GLY A 1 84 ? -13.648 -14.812 0.636 1 97.38 84 GLY A CA 1
ATOM 634 C C . GLY A 1 84 ? -12.711 -15.945 1.027 1 97.38 84 GLY A C 1
ATOM 635 O O . GLY A 1 84 ? -12.922 -16.609 2.049 1 97.38 84 GLY A O 1
ATOM 636 N N . VAL A 1 85 ? -11.672 -16.125 0.242 1 96.5 85 VAL A N 1
ATOM 637 C CA . VAL A 1 85 ? -10.734 -17.234 0.49 1 96.5 85 VAL A CA 1
ATOM 638 C C . VAL A 1 85 ? -9.914 -16.938 1.743 1 96.5 85 VAL A C 1
ATOM 640 O O . VAL A 1 85 ? -9.805 -15.781 2.16 1 96.5 85 VAL A O 1
ATOM 643 N N . ASN A 1 86 ? -9.375 -17.969 2.336 1 96.56 86 ASN A N 1
ATOM 644 C CA . ASN A 1 86 ? -8.523 -17.844 3.512 1 96.56 86 ASN A CA 1
ATOM 645 C C . ASN A 1 86 ? -7.258 -17.047 3.203 1 96.56 86 ASN A C 1
ATOM 647 O O . ASN A 1 86 ? -6.828 -16.969 2.051 1 96.56 86 ASN A O 1
ATOM 651 N N . TYR A 1 87 ? -6.719 -16.453 4.242 1 98 87 TYR A N 1
ATOM 652 C CA . TYR A 1 87 ? -5.441 -15.773 4.082 1 98 87 TYR A CA 1
ATOM 653 C C . TYR A 1 87 ? -4.484 -16.125 5.215 1 98 87 TYR A C 1
ATOM 655 O O . TYR A 1 87 ? -4.91 -16.609 6.266 1 98 87 TYR A O 1
ATOM 663 N N . VAL A 1 88 ? -3.201 -15.977 4.949 1 98.06 88 VAL A N 1
ATOM 664 C CA . VAL A 1 88 ? -2.164 -16.203 5.953 1 98.06 88 VAL A CA 1
ATOM 665 C C . VAL A 1 88 ? -1.172 -15.039 5.934 1 98.06 88 VAL A C 1
ATOM 667 O O . VAL A 1 88 ? -1.02 -14.359 4.914 1 98.06 88 VAL A O 1
ATOM 670 N N . GLU A 1 89 ? -0.468 -14.797 7.031 1 96.69 89 GLU A N 1
ATOM 671 C CA . GLU A 1 89 ? 0.55 -13.758 7.141 1 96.69 89 GLU A CA 1
ATOM 672 C C . GLU A 1 89 ? 1.943 -14.359 7.285 1 96.69 89 GLU A C 1
ATOM 674 O O . GLU A 1 89 ? 2.943 -13.641 7.273 1 96.69 89 GLU A O 1
ATOM 679 N N . ASN A 1 90 ? 1.922 -15.633 7.422 1 95.44 90 ASN A N 1
ATOM 680 C CA . ASN A 1 90 ? 3.16 -16.391 7.57 1 95.44 90 ASN A CA 1
ATOM 681 C C . ASN A 1 90 ? 3.287 -17.469 6.504 1 95.44 90 ASN A C 1
ATOM 683 O O . ASN A 1 90 ? 2.359 -18.25 6.297 1 95.44 90 ASN A O 1
ATOM 687 N N . ILE A 1 91 ? 4.43 -17.5 5.883 1 95.69 91 ILE A N 1
ATOM 688 C CA . ILE A 1 91 ? 4.586 -18.391 4.734 1 95.69 91 ILE A CA 1
ATOM 689 C C . ILE A 1 91 ? 4.824 -19.812 5.215 1 95.69 91 ILE A C 1
ATOM 691 O O . ILE A 1 91 ? 4.699 -20.766 4.441 1 95.69 91 ILE A O 1
ATOM 695 N N . HIS A 1 92 ? 5.18 -20.016 6.465 1 91.69 92 HIS A N 1
ATOM 696 C CA . HIS A 1 92 ? 5.562 -21.344 6.938 1 91.69 92 HIS A CA 1
ATOM 697 C C . HIS A 1 92 ? 4.352 -22.125 7.445 1 91.69 92 HIS A C 1
ATOM 699 O O . HIS A 1 92 ? 4.449 -23.328 7.711 1 91.69 92 HIS A O 1
ATOM 705 N N . ASP A 1 93 ? 3.242 -21.469 7.566 1 87.31 93 ASP A N 1
ATOM 706 C CA . ASP A 1 93 ? 2.096 -22.125 8.18 1 87.31 93 ASP A CA 1
ATOM 707 C C . ASP A 1 93 ? 0.82 -21.875 7.379 1 87.31 93 ASP A C 1
ATOM 709 O O . ASP A 1 93 ? -0.157 -21.344 7.91 1 87.31 93 ASP A O 1
ATOM 713 N N . PHE A 1 94 ? 0.859 -22.359 6.027 1 92 94 PHE A N 1
ATOM 714 C CA . PHE A 1 94 ? -0.415 -22.234 5.328 1 92 94 PHE A CA 1
ATOM 715 C C . PHE A 1 94 ? -1.117 -23.578 5.23 1 92 94 PHE A C 1
ATOM 717 O O . PHE A 1 94 ? -0.471 -24.609 5.027 1 92 94 PHE A O 1
ATOM 724 N N . PRO A 1 95 ? -2.395 -23.609 5.516 1 93.31 95 PRO A N 1
ATOM 725 C CA . PRO A 1 95 ? -3.168 -24.844 5.645 1 93.31 95 PRO A CA 1
ATOM 726 C C . PRO A 1 95 ? -3.467 -25.5 4.297 1 93.31 95 PRO A C 1
ATOM 728 O O . PRO A 1 95 ? -3.133 -24.938 3.248 1 93.31 95 PRO A O 1
ATOM 731 N N . SER A 1 96 ? -4.074 -26.766 4.402 1 93.81 96 SER A N 1
ATOM 732 C CA . SER A 1 96 ? -4.641 -27.375 3.207 1 93.81 96 SER A CA 1
ATOM 733 C C . SER A 1 96 ? -5.719 -26.484 2.588 1 93.81 96 SER A C 1
ATOM 735 O O . SER A 1 96 ? -6.406 -25.75 3.297 1 93.81 96 SER A O 1
ATOM 737 N N . GLY A 1 97 ? -5.797 -26.594 1.31 1 95.25 97 GLY A N 1
ATOM 738 C CA . GLY A 1 97 ? -6.711 -25.719 0.586 1 95.25 97 GLY A CA 1
ATOM 739 C C . GLY A 1 97 ? -6.02 -24.531 -0.042 1 95.25 97 GLY A C 1
ATOM 740 O O . GLY A 1 97 ? -4.863 -24.625 -0.461 1 95.25 97 GLY A O 1
ATOM 741 N N . VAL A 1 98 ? -6.805 -23.469 -0.211 1 97.12 98 VAL A N 1
ATOM 742 C CA . VAL A 1 98 ? -6.301 -22.281 -0.898 1 97.12 98 VAL A CA 1
ATOM 743 C C . VAL A 1 98 ? -6.227 -21.109 0.08 1 97.12 98 VAL A C 1
ATOM 745 O O . VAL A 1 98 ? -7.188 -20.828 0.798 1 97.12 98 VAL A O 1
ATOM 748 N N . SER A 1 99 ? -5.078 -20.5 0.171 1 97.81 99 SER A N 1
ATOM 749 C CA . SER A 1 99 ? -4.883 -19.328 1.004 1 97.81 99 SER A CA 1
ATOM 750 C C . SER A 1 99 ? -4.145 -18.219 0.245 1 97.81 99 SER A C 1
ATOM 752 O O . SER A 1 99 ? -3.262 -18.516 -0.565 1 97.81 99 SER A O 1
ATOM 754 N N . VAL A 1 100 ? -4.5 -17.031 0.52 1 98.62 100 VAL A N 1
ATOM 755 C CA . VAL A 1 100 ? -3.779 -15.867 -0.006 1 98.62 100 VAL A CA 1
ATOM 756 C C . VAL A 1 100 ? -2.764 -15.383 1.025 1 98.62 100 VAL A C 1
ATOM 758 O O . VAL A 1 100 ? -3.066 -15.312 2.219 1 98.62 100 VAL A O 1
ATOM 761 N N . LEU A 1 101 ? -1.588 -15.062 0.604 1 98.75 101 LEU A N 1
ATOM 762 C CA . LEU A 1 101 ? -0.572 -14.5 1.485 1 98.75 101 LEU A CA 1
ATOM 763 C C . LEU A 1 101 ? -0.748 -12.992 1.624 1 98.75 101 LEU A C 1
ATOM 765 O O . LEU A 1 101 ? -0.912 -12.281 0.625 1 98.75 101 LEU A O 1
ATOM 769 N N . MET A 1 102 ? -0.782 -12.523 2.818 1 98.5 102 MET A N 1
ATOM 770 C CA . MET A 1 102 ? -0.479 -11.133 3.125 1 98.5 102 MET A CA 1
ATOM 771 C C . MET A 1 102 ? 1.021 -10.93 3.311 1 98.5 102 MET A C 1
ATOM 773 O O . MET A 1 102 ? 1.568 -11.234 4.367 1 98.5 102 MET A O 1
ATOM 777 N N . PRO A 1 103 ? 1.672 -10.367 2.381 1 98.19 103 PRO A N 1
ATOM 778 C CA . PRO A 1 103 ? 3.117 -10.594 2.301 1 98.19 103 PRO A CA 1
ATOM 779 C C . PRO A 1 103 ? 3.92 -9.586 3.117 1 98.19 103 PRO A C 1
ATOM 781 O O . PRO A 1 103 ? 5.09 -9.828 3.428 1 98.19 103 PRO A O 1
ATOM 784 N N . TYR A 1 104 ? 3.414 -8.477 3.488 1 98.44 104 TYR A N 1
ATOM 785 C CA . TYR A 1 104 ? 4.188 -7.336 3.955 1 98.44 104 TYR A CA 1
ATOM 786 C C . TYR A 1 104 ? 4.949 -7.672 5.23 1 98.44 104 TYR A C 1
ATOM 788 O O . TYR A 1 104 ? 6.172 -7.508 5.293 1 98.44 104 TYR A O 1
ATOM 796 N N . LYS A 1 105 ? 4.25 -8.219 6.184 1 96.25 105 LYS A N 1
ATOM 797 C CA . LYS A 1 105 ? 4.871 -8.516 7.469 1 96.25 105 LYS A CA 1
ATOM 798 C C . LYS A 1 105 ? 5.988 -9.547 7.316 1 96.25 105 LYS A C 1
ATOM 800 O O . LYS A 1 105 ? 7.117 -9.312 7.754 1 96.25 105 LYS A O 1
ATOM 805 N N . THR A 1 106 ? 5.746 -10.594 6.691 1 96.12 106 THR A N 1
ATOM 806 C CA . THR A 1 106 ? 6.699 -11.688 6.566 1 96.12 106 THR A CA 1
ATOM 807 C C . THR A 1 106 ? 7.914 -11.266 5.746 1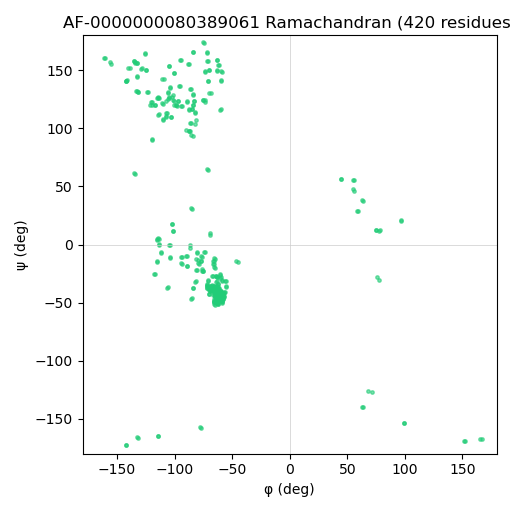 96.12 106 THR A C 1
ATOM 809 O O . THR A 1 106 ? 9.047 -11.602 6.086 1 96.12 106 THR A O 1
ATOM 812 N N . LEU A 1 107 ? 7.699 -10.5 4.695 1 97.56 107 LEU A N 1
ATOM 813 C CA . LEU A 1 107 ? 8.812 -10.086 3.85 1 97.56 107 LEU A CA 1
ATOM 814 C C . LEU A 1 107 ? 9.688 -9.055 4.562 1 97.56 107 LEU A C 1
ATOM 816 O O . LEU A 1 107 ? 10.898 -9.023 4.367 1 97.56 107 LEU A O 1
ATOM 820 N N . LYS A 1 108 ? 9.047 -8.195 5.355 1 96.81 108 LYS A N 1
ATOM 821 C CA . LYS A 1 108 ? 9.812 -7.219 6.129 1 96.81 108 LYS A CA 1
ATOM 822 C C . LYS A 1 108 ? 10.656 -7.906 7.195 1 96.81 108 LYS A C 1
ATOM 824 O O . LYS A 1 108 ? 11.797 -7.512 7.441 1 96.81 108 LYS A O 1
ATOM 829 N N . GLU A 1 109 ? 10.102 -8.93 7.809 1 95.62 109 GLU A N 1
ATOM 830 C CA . GLU A 1 109 ? 10.789 -9.648 8.875 1 95.62 109 GLU A CA 1
ATOM 831 C C . GLU A 1 109 ? 11.969 -10.453 8.328 1 95.62 109 GLU A C 1
ATOM 833 O O . GLU A 1 109 ? 13.016 -10.539 8.961 1 95.62 109 GLU A O 1
ATOM 838 N N . THR A 1 110 ? 11.828 -11.062 7.191 1 95.5 110 THR A N 1
ATOM 839 C CA . THR A 1 110 ? 12.875 -11.914 6.629 1 95.5 110 THR A CA 1
ATOM 840 C C . THR A 1 110 ? 13.883 -11.078 5.844 1 95.5 110 THR A C 1
ATOM 842 O O . THR A 1 110 ? 15.094 -11.203 6.055 1 95.5 110 THR A O 1
ATOM 845 N N . ASP A 1 111 ? 13.367 -10.164 5 1 96 111 ASP A N 1
ATOM 846 C CA . ASP A 1 111 ? 14.133 -9.195 4.211 1 96 111 ASP A CA 1
ATOM 847 C C . ASP A 1 111 ? 15.344 -9.852 3.561 1 96 111 ASP A C 1
ATOM 849 O O . ASP A 1 111 ? 16.469 -9.375 3.713 1 96 111 ASP A O 1
ATOM 853 N N . LYS A 1 112 ? 15.156 -10.875 2.793 1 93.69 112 LYS A N 1
ATOM 854 C CA . LYS A 1 112 ? 16.25 -11.695 2.281 1 93.69 112 LYS A CA 1
ATOM 855 C C . LYS A 1 112 ? 16.531 -11.391 0.812 1 93.69 112 LYS A C 1
ATOM 857 O O . LYS A 1 112 ? 17.562 -11.797 0.27 1 93.69 112 LYS A O 1
ATOM 862 N N . LEU A 1 113 ? 15.672 -10.672 0.212 1 95.56 113 LEU A N 1
ATOM 863 C CA . LEU A 1 113 ? 15.789 -10.438 -1.224 1 95.56 113 LEU A CA 1
ATOM 864 C C . LEU A 1 113 ? 16.391 -9.062 -1.509 1 95.56 113 LEU A C 1
ATOM 866 O O . LEU A 1 113 ? 16.156 -8.117 -0.749 1 95.56 113 LEU A O 1
ATOM 870 N N . PRO A 1 114 ? 17.141 -8.969 -2.598 1 95.31 114 PRO A N 1
ATOM 871 C CA . PRO A 1 114 ? 17.672 -7.652 -2.961 1 95.31 114 PRO A CA 1
ATOM 872 C C . PRO A 1 114 ? 16.578 -6.617 -3.209 1 95.31 114 PRO A C 1
ATOM 874 O O . PRO A 1 114 ? 15.539 -6.941 -3.785 1 95.31 114 PRO A O 1
ATOM 877 N N . HIS A 1 115 ? 16.891 -5.422 -2.732 1 97.31 115 HIS A N 1
ATOM 878 C CA . HIS A 1 115 ? 15.984 -4.312 -3.008 1 97.31 115 HIS A CA 1
ATOM 879 C C . HIS A 1 115 ? 16.312 -3.654 -4.344 1 97.31 115 HIS A C 1
ATOM 881 O O . HIS A 1 115 ? 17.219 -2.824 -4.426 1 97.31 115 HIS A O 1
ATOM 887 N N . SER A 1 116 ? 15.586 -4.027 -5.383 1 94.62 116 SER A N 1
ATOM 888 C CA . SER A 1 116 ? 15.75 -3.471 -6.723 1 94.62 116 SER A CA 1
ATOM 889 C C . SER A 1 116 ? 14.516 -3.729 -7.578 1 94.62 116 SER A C 1
ATOM 891 O O . SER A 1 116 ? 13.727 -4.633 -7.289 1 94.62 116 SER A O 1
ATOM 893 N N . TRP A 1 117 ? 14.43 -2.973 -8.578 1 92.31 117 TRP A N 1
ATOM 894 C CA . TRP A 1 117 ? 13.305 -3.168 -9.492 1 92.31 117 TRP A CA 1
ATOM 895 C C . TRP A 1 117 ? 13.508 -4.414 -10.344 1 92.31 117 TRP A C 1
ATOM 897 O O . TRP A 1 117 ? 12.586 -4.875 -11.016 1 92.31 117 TRP A O 1
ATOM 907 N N . ASN A 1 118 ? 14.672 -5.035 -10.25 1 91.88 118 ASN A N 1
ATOM 908 C CA . ASN A 1 118 ? 14.914 -6.301 -10.938 1 91.88 118 ASN A CA 1
ATOM 909 C C . ASN A 1 118 ? 14.234 -7.465 -10.219 1 91.88 118 ASN A C 1
ATOM 911 O O . ASN A 1 118 ? 14.07 -8.539 -10.797 1 91.88 118 ASN A O 1
ATOM 915 N N . VAL A 1 119 ? 13.969 -7.234 -8.984 1 93.94 119 VAL A N 1
ATOM 916 C CA . VAL A 1 119 ? 13.242 -8.211 -8.172 1 93.94 119 VAL A CA 1
ATOM 917 C C . VAL A 1 119 ? 11.789 -7.762 -8.008 1 93.94 119 VAL A C 1
ATOM 919 O O . VAL A 1 119 ? 11.516 -6.742 -7.375 1 93.94 119 VAL A O 1
ATOM 922 N N . THR A 1 120 ? 10.938 -8.453 -8.617 1 94.56 120 THR A N 1
ATOM 923 C CA . THR A 1 120 ? 9.508 -8.211 -8.461 1 94.56 120 THR A CA 1
ATOM 924 C C . THR A 1 120 ? 8.82 -9.398 -7.793 1 94.56 120 THR A C 1
ATOM 926 O O . THR A 1 120 ? 9.484 -10.234 -7.172 1 94.56 120 THR A O 1
ATOM 929 N N . SER A 1 121 ? 7.539 -9.359 -7.918 1 96.94 121 SER A N 1
ATOM 930 C CA . SER A 1 121 ? 6.738 -10.375 -7.242 1 96.94 121 SER A CA 1
ATOM 931 C C . SER A 1 121 ? 7.012 -11.766 -7.816 1 96.94 121 SER A C 1
ATOM 933 O O . SER A 1 121 ? 6.746 -12.773 -7.164 1 96.94 121 SER A O 1
ATOM 935 N N . ASP A 1 122 ? 7.559 -11.867 -9.031 1 96.94 122 ASP A N 1
ATOM 936 C CA . ASP A 1 122 ? 7.895 -13.172 -9.594 1 96.94 122 ASP A CA 1
ATOM 937 C C . ASP A 1 122 ? 9 -13.852 -8.781 1 96.94 122 ASP A C 1
ATOM 939 O O . ASP A 1 122 ? 8.852 -15 -8.367 1 96.94 122 ASP A O 1
ATOM 943 N N . THR A 1 123 ? 10.094 -13.094 -8.57 1 97.38 123 THR A N 1
ATOM 944 C CA . THR A 1 123 ? 11.195 -13.633 -7.793 1 97.38 123 THR A CA 1
ATOM 945 C C . THR A 1 123 ? 10.789 -13.828 -6.336 1 97.38 123 THR A C 1
ATOM 947 O O . THR A 1 123 ? 11.203 -14.789 -5.688 1 97.38 123 THR A O 1
ATOM 950 N N . ILE A 1 124 ? 9.969 -12.953 -5.824 1 98.25 124 ILE A N 1
ATOM 951 C CA . ILE A 1 124 ? 9.469 -13.086 -4.457 1 98.25 124 ILE A CA 1
ATOM 952 C C . ILE A 1 124 ? 8.656 -14.367 -4.328 1 98.25 124 ILE A C 1
ATOM 954 O O . ILE A 1 124 ? 8.828 -15.125 -3.365 1 98.25 124 ILE A O 1
ATOM 958 N N . GLY A 1 125 ? 7.781 -14.617 -5.32 1 98.44 125 GLY A N 1
ATOM 959 C CA . GLY A 1 125 ? 7.035 -15.867 -5.332 1 98.44 125 GLY A CA 1
ATOM 960 C C . GLY A 1 125 ? 7.93 -17.094 -5.359 1 98.44 125 GLY A C 1
ATOM 961 O O . GLY A 1 125 ? 7.68 -18.062 -4.645 1 98.44 125 GLY A O 1
ATOM 962 N N . ALA A 1 126 ? 8.938 -17.062 -6.133 1 98.19 126 ALA A N 1
ATOM 963 C CA . ALA A 1 126 ? 9.891 -18.156 -6.219 1 98.19 126 ALA A CA 1
ATOM 964 C C . ALA A 1 126 ? 10.609 -18.375 -4.887 1 98.19 126 ALA A C 1
ATOM 966 O O . ALA A 1 126 ? 10.805 -19.5 -4.453 1 98.19 126 ALA A O 1
ATOM 967 N N . TRP A 1 127 ? 11.023 -17.281 -4.289 1 98.31 127 TRP A N 1
ATOM 968 C CA . TRP A 1 127 ? 11.688 -17.359 -2.994 1 98.31 127 TRP A CA 1
ATOM 969 C C . TRP A 1 127 ? 10.781 -18.016 -1.955 1 98.31 127 TRP A C 1
ATOM 971 O O . TRP A 1 127 ? 11.219 -18.859 -1.177 1 98.31 127 TRP A O 1
ATOM 981 N N . ILE A 1 128 ? 9.531 -17.641 -1.965 1 98.44 128 ILE A N 1
ATOM 982 C CA . ILE A 1 128 ? 8.57 -18.203 -1.027 1 98.44 128 ILE A CA 1
ATOM 983 C C . ILE A 1 128 ? 8.398 -19.703 -1.309 1 98.44 128 ILE A C 1
ATOM 985 O O . ILE A 1 128 ? 8.336 -20.5 -0.38 1 98.44 128 ILE A O 1
ATOM 989 N N . ALA A 1 129 ? 8.312 -20.031 -2.557 1 98.25 129 ALA A N 1
ATOM 990 C CA . ALA A 1 129 ? 8.203 -21.438 -2.926 1 98.25 129 ALA A CA 1
ATOM 991 C C . ALA A 1 129 ? 9.406 -22.234 -2.42 1 98.25 129 ALA A C 1
ATOM 993 O O . ALA A 1 129 ? 9.258 -23.344 -1.902 1 98.25 129 ALA A O 1
ATOM 994 N N . LYS A 1 130 ? 10.562 -21.688 -2.555 1 97.5 130 LYS A N 1
ATOM 995 C CA . LYS A 1 130 ? 11.781 -22.328 -2.064 1 97.5 130 LYS A CA 1
ATOM 996 C C . LYS A 1 130 ? 11.734 -22.516 -0.55 1 97.5 130 LYS A C 1
ATOM 998 O O . LYS A 1 130 ? 11.992 -23.609 -0.044 1 97.5 130 LYS A O 1
ATOM 1003 N N . GLU A 1 131 ? 11.367 -21.453 0.146 1 97.06 131 GLU A N 1
ATOM 1004 C CA . GLU A 1 131 ? 11.359 -21.438 1.605 1 97.06 131 GLU A CA 1
ATOM 1005 C C . GLU A 1 131 ? 10.359 -22.453 2.15 1 97.06 131 GLU A C 1
ATOM 1007 O O . GLU A 1 131 ? 10.57 -23.031 3.221 1 97.06 131 GLU A O 1
ATOM 1012 N N . THR A 1 132 ? 9.336 -22.703 1.344 1 97 132 THR A N 1
ATOM 1013 C CA . THR A 1 132 ? 8.266 -23.562 1.835 1 97 132 THR A CA 1
ATOM 1014 C C . THR A 1 132 ? 8.359 -24.969 1.217 1 97 132 THR A C 1
ATOM 1016 O O . THR A 1 132 ? 7.508 -25.812 1.466 1 97 132 THR A O 1
ATOM 1019 N N . GLY A 1 133 ? 9.32 -25.156 0.398 1 95.81 133 GLY A N 1
ATOM 1020 C CA . GLY A 1 133 ? 9.438 -26.438 -0.292 1 95.81 133 GLY A CA 1
ATOM 1021 C C . GLY A 1 133 ? 8.266 -26.719 -1.214 1 95.81 133 GLY A C 1
ATOM 1022 O O . GLY A 1 133 ? 7.797 -27.859 -1.287 1 95.81 133 GLY A O 1
ATOM 1023 N N . SER A 1 134 ? 7.781 -25.703 -1.859 1 96.88 134 SER A N 1
ATOM 1024 C CA . SER A 1 134 ? 6.59 -25.812 -2.691 1 96.88 134 SER A CA 1
ATOM 1025 C C . SER A 1 134 ? 6.945 -25.812 -4.172 1 96.88 134 SER A C 1
ATOM 1027 O O . SER A 1 134 ? 7.977 -25.266 -4.57 1 96.88 134 SER A O 1
ATOM 1029 N N . ARG A 1 135 ? 6.082 -26.422 -4.914 1 96.5 135 ARG A N 1
ATOM 1030 C CA . ARG A 1 135 ? 6.102 -26.188 -6.355 1 96.5 135 ARG A CA 1
ATOM 1031 C C . ARG A 1 135 ? 5.789 -24.719 -6.668 1 96.5 135 ARG A C 1
ATOM 1033 O O . ARG A 1 135 ? 5.016 -24.078 -5.957 1 96.5 135 ARG A O 1
ATOM 1040 N N . PHE A 1 136 ? 6.367 -24.266 -7.797 1 98.25 136 PHE A N 1
ATOM 1041 C CA . PHE A 1 136 ? 6.184 -22.844 -8.102 1 98.25 136 PHE A CA 1
ATOM 1042 C C . PHE A 1 136 ? 5.504 -22.672 -9.461 1 98.25 136 PHE A C 1
ATOM 1044 O O . PHE A 1 136 ? 6.012 -23.141 -10.477 1 98.25 136 PHE A O 1
ATOM 1051 N N . VAL A 1 137 ? 4.359 -22.031 -9.43 1 98.56 137 VAL A N 1
ATOM 1052 C CA . VAL A 1 137 ? 3.594 -21.734 -10.633 1 98.56 137 VAL A CA 1
ATOM 1053 C C . VAL A 1 137 ? 3.42 -20.219 -10.766 1 98.56 137 VAL A C 1
ATOM 1055 O O . VAL A 1 137 ? 2.914 -19.562 -9.852 1 98.56 137 VAL A O 1
ATOM 1058 N N . LYS A 1 138 ? 3.85 -19.672 -11.852 1 98.38 138 LYS A N 1
ATOM 1059 C CA . LYS A 1 138 ? 3.602 -18.266 -12.156 1 98.38 138 LYS A CA 1
ATOM 1060 C C . LYS A 1 138 ? 2.414 -18.109 -13.109 1 98.38 138 LYS A C 1
ATOM 1062 O O . LYS A 1 138 ? 2.432 -18.625 -14.219 1 98.38 138 LYS A O 1
ATOM 1067 N N . VAL A 1 139 ? 1.452 -17.422 -12.648 1 98.56 139 VAL A N 1
ATOM 1068 C CA . VAL A 1 139 ? 0.243 -17.203 -13.438 1 98.56 139 VAL A CA 1
ATOM 1069 C C . VAL A 1 139 ? 0.235 -15.773 -13.984 1 98.56 139 VAL A C 1
ATOM 1071 O O . VAL A 1 139 ? 0.391 -14.812 -13.227 1 98.56 139 VAL A O 1
ATOM 1074 N N . THR A 1 140 ? 0.069 -15.609 -15.258 1 97.56 140 THR A N 1
ATOM 1075 C CA . THR A 1 140 ? 0.06 -14.32 -15.938 1 97.56 140 THR A CA 1
ATOM 1076 C C . THR A 1 140 ? -0.976 -14.305 -17.062 1 97.56 140 THR A C 1
ATOM 1078 O O . THR A 1 140 ? -1.826 -15.195 -17.141 1 97.56 140 THR A O 1
ATOM 1081 N N . ASP A 1 141 ? -0.991 -13.234 -17.891 1 96.5 141 ASP A N 1
ATOM 1082 C CA . ASP A 1 141 ? -2.051 -13.07 -18.891 1 96.5 141 ASP A CA 1
ATOM 1083 C C . ASP A 1 141 ? -1.561 -13.445 -20.281 1 96.5 141 ASP A C 1
ATOM 1085 O O . ASP A 1 141 ? -2.125 -13.008 -21.281 1 96.5 141 ASP A O 1
ATOM 1089 N N . VAL A 1 142 ? -0.4 -14.203 -20.359 1 95.06 142 VAL A N 1
ATOM 1090 C CA . VAL A 1 142 ? 0.114 -14.711 -21.625 1 95.06 142 VAL A CA 1
ATOM 1091 C C . VAL A 1 142 ? 0.31 -16.219 -21.531 1 95.06 142 VAL A C 1
ATOM 1093 O O . VAL A 1 142 ? 0.355 -16.781 -20.438 1 95.06 142 VAL A O 1
ATOM 1096 N N . ASP A 1 143 ? 0.464 -16.844 -22.656 1 95.19 143 ASP A N 1
ATOM 1097 C CA . ASP A 1 143 ? 0.442 -18.297 -22.719 1 95.19 143 ASP A CA 1
ATOM 1098 C C . ASP A 1 143 ? 1.782 -18.891 -22.297 1 95.19 143 ASP A C 1
ATOM 1100 O O . ASP A 1 143 ? 1.912 -20.109 -22.141 1 95.19 143 ASP A O 1
ATOM 1104 N N . GLY A 1 144 ? 2.775 -18.078 -22.078 1 94.81 144 GLY A N 1
ATOM 1105 C CA . GLY A 1 144 ? 4.113 -18.5 -21.703 1 94.81 144 GLY A CA 1
ATOM 1106 C C . GLY A 1 144 ? 5.195 -17.547 -22.156 1 94.81 144 GLY A C 1
ATOM 1107 O O . GLY A 1 144 ? 4.914 -16.391 -22.484 1 94.81 144 GLY A O 1
ATOM 1108 N N . VAL A 1 145 ? 6.391 -17.969 -22.047 1 93.69 145 VAL A N 1
ATOM 1109 C CA . VAL A 1 145 ? 7.516 -17.188 -22.531 1 93.69 145 VAL A CA 1
ATOM 1110 C C . VAL A 1 145 ? 7.562 -17.234 -24.062 1 93.69 145 VAL A C 1
ATOM 1112 O O . VAL A 1 145 ? 7.562 -18.312 -24.656 1 93.69 145 VAL A O 1
ATOM 1115 N N . ILE A 1 146 ? 7.523 -16.078 -24.625 1 90.06 146 ILE A N 1
ATOM 1116 C CA . ILE A 1 146 ? 7.547 -15.992 -26.078 1 90.06 146 ILE A CA 1
ATOM 1117 C C . ILE A 1 146 ? 8.961 -15.672 -26.547 1 90.06 146 ILE A C 1
ATOM 1119 O O . ILE A 1 146 ? 9.578 -14.711 -26.094 1 90.06 146 ILE A O 1
ATOM 1123 N N . ALA A 1 147 ? 9.461 -16.516 -27.297 1 85.5 147 ALA A N 1
ATOM 1124 C CA . ALA A 1 147 ? 10.742 -16.328 -27.969 1 85.5 147 ALA A CA 1
ATOM 1125 C C . ALA A 1 147 ? 10.641 -16.672 -29.453 1 85.5 147 ALA A C 1
ATOM 1127 O O . ALA A 1 147 ? 10.07 -17.703 -29.828 1 85.5 147 ALA A O 1
ATOM 1128 N N . ASP A 1 148 ? 11.148 -15.766 -30.312 1 84.56 148 ASP A N 1
ATOM 1129 C CA . ASP A 1 148 ? 11.086 -15.953 -31.766 1 84.56 148 ASP A CA 1
ATOM 1130 C C . ASP A 1 148 ? 9.648 -16.094 -32.25 1 84.56 148 ASP A C 1
ATOM 1132 O O . ASP A 1 148 ? 9.344 -16.984 -33.062 1 84.56 148 ASP A O 1
ATOM 1136 N N . ASP A 1 149 ? 8.695 -15.477 -31.531 1 86.69 149 ASP A N 1
ATOM 1137 C CA . ASP A 1 149 ? 7.293 -15.336 -31.891 1 86.69 149 ASP A CA 1
ATOM 1138 C C . ASP A 1 149 ? 6.527 -16.625 -31.625 1 86.69 149 ASP A C 1
ATOM 1140 O O . ASP A 1 149 ? 5.457 -16.859 -32.188 1 86.69 149 ASP A O 1
ATOM 1144 N N . ILE A 1 150 ? 7.203 -17.469 -30.906 1 90.38 150 ILE A N 1
ATOM 1145 C CA . ILE A 1 150 ? 6.523 -18.703 -30.547 1 90.38 150 ILE A CA 1
ATOM 1146 C C . ILE A 1 150 ? 6.543 -18.875 -29.031 1 90.38 150 ILE A C 1
ATOM 1148 O O . ILE A 1 150 ? 7.484 -18.453 -28.359 1 90.38 150 ILE A O 1
ATOM 1152 N N . ILE A 1 151 ? 5.512 -19.531 -28.578 1 91.69 151 ILE A N 1
ATOM 1153 C CA . ILE A 1 151 ? 5.469 -19.891 -27.156 1 91.69 151 ILE A CA 1
ATOM 1154 C C . ILE A 1 151 ? 6.426 -21.062 -26.891 1 91.69 151 ILE A C 1
ATOM 1156 O O . ILE A 1 151 ? 6.316 -22.109 -27.516 1 91.69 151 ILE A O 1
ATOM 1160 N N . GLN A 1 152 ? 7.324 -20.859 -25.984 1 92.75 152 GLN A N 1
ATOM 1161 C CA . GLN A 1 152 ? 8.258 -21.922 -25.656 1 92.75 152 GLN A CA 1
ATOM 1162 C C . GLN A 1 152 ? 7.652 -22.891 -24.641 1 92.75 152 GLN A C 1
ATOM 1164 O O . GLN A 1 152 ? 7.32 -22.5 -23.516 1 92.75 152 GLN A O 1
ATOM 1169 N N . LYS A 1 153 ? 7.555 -24.109 -25.031 1 94.44 153 LYS A N 1
ATOM 1170 C CA . LYS A 1 153 ? 6.973 -25.109 -24.125 1 94.44 153 LYS A CA 1
ATOM 1171 C C . LYS A 1 153 ? 7.918 -25.422 -22.984 1 94.44 153 LYS A C 1
ATOM 1173 O O . LYS A 1 153 ? 7.477 -25.719 -21.859 1 94.44 153 LYS A O 1
ATOM 1178 N N . TRP A 1 154 ? 9.133 -25.391 -23.359 1 93.81 154 TRP A N 1
ATOM 1179 C CA . TRP A 1 154 ? 10.18 -25.703 -22.391 1 93.81 154 TRP A CA 1
ATOM 1180 C C . TRP A 1 154 ? 11.391 -24.797 -22.594 1 93.81 154 TRP A C 1
ATOM 1182 O O . TRP A 1 154 ? 11.734 -24.453 -23.719 1 93.81 154 TRP A O 1
ATOM 1192 N N . MET A 1 155 ? 11.945 -24.422 -21.422 1 93.38 155 MET A N 1
ATOM 1193 C CA . MET A 1 155 ? 13.211 -23.688 -21.484 1 93.38 155 MET A CA 1
ATOM 1194 C C . MET A 1 155 ? 13.984 -23.844 -20.188 1 93.38 155 MET A C 1
ATOM 1196 O O . MET A 1 155 ? 13.422 -24.234 -19.156 1 93.38 155 MET A O 1
ATOM 1200 N N . THR A 1 156 ? 15.32 -23.656 -20.266 1 94.38 156 THR A N 1
ATOM 1201 C CA . THR A 1 156 ? 16.125 -23.625 -19.047 1 94.38 156 THR A CA 1
ATOM 1202 C C . THR A 1 156 ? 16.188 -22.219 -18.484 1 94.38 156 THR A C 1
ATOM 1204 O O . THR A 1 156 ? 16.016 -21.234 -19.219 1 94.38 156 THR A O 1
ATOM 1207 N N . ALA A 1 157 ? 16.422 -22.188 -17.203 1 94.81 157 ALA A N 1
ATOM 1208 C CA . ALA A 1 157 ? 16.609 -20.891 -16.562 1 94.81 157 ALA A CA 1
ATOM 1209 C C . ALA A 1 157 ? 17.781 -20.141 -17.203 1 94.81 157 ALA A C 1
ATOM 1211 O O . ALA A 1 157 ? 17.75 -18.906 -17.312 1 94.81 157 ALA A O 1
ATOM 1212 N N . LEU A 1 158 ? 18.75 -20.844 -17.672 1 93 158 LEU A N 1
ATOM 1213 C CA . LEU A 1 158 ? 19.891 -20.234 -18.328 1 93 158 LEU A CA 1
ATOM 1214 C C . LEU A 1 158 ? 19.469 -19.562 -19.641 1 93 158 LEU A C 1
ATOM 1216 O O . LEU A 1 158 ? 19.875 -18.422 -19.922 1 93 15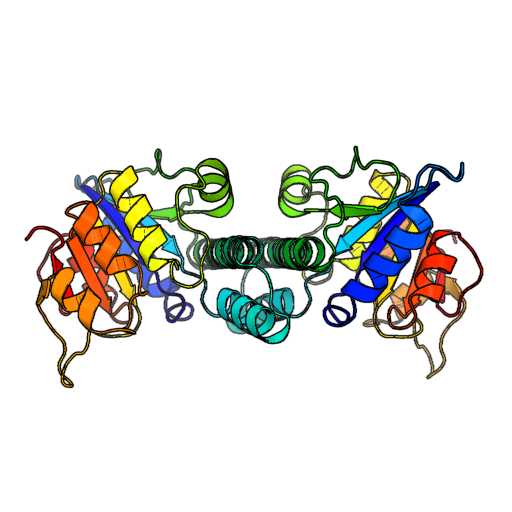8 LEU A O 1
ATOM 1220 N N . GLU A 1 159 ? 18.734 -20.297 -20.438 1 91.81 159 GLU A N 1
ATOM 1221 C CA . GLU A 1 159 ? 18.219 -19.703 -21.672 1 91.81 159 GLU A CA 1
ATOM 1222 C C . GLU A 1 159 ? 17.391 -18.453 -21.406 1 91.81 159 GLU A C 1
ATOM 1224 O O . GLU A 1 159 ? 17.516 -17.453 -22.109 1 91.81 159 GLU A O 1
ATOM 1229 N N . LEU A 1 160 ? 16.578 -18.578 -20.359 1 91.69 160 LEU A N 1
ATOM 1230 C CA . LEU A 1 160 ? 15.703 -17.469 -19.984 1 91.69 160 LEU A CA 1
ATOM 1231 C C . LEU A 1 160 ? 16.516 -16.25 -19.562 1 91.69 160 LEU A C 1
ATOM 1233 O O . LEU A 1 160 ? 16.156 -15.125 -19.875 1 91.69 160 LEU A O 1
ATOM 1237 N N . SER A 1 161 ? 17.578 -16.438 -18.906 1 90.81 161 SER A N 1
ATOM 1238 C CA . SER A 1 161 ? 18.406 -15.352 -18.391 1 90.81 161 SER A CA 1
ATOM 1239 C C . SER A 1 161 ? 19.047 -14.539 -19.516 1 90.81 161 SER A C 1
ATOM 1241 O O . SER A 1 161 ? 19.422 -13.391 -19.312 1 90.81 161 SER A O 1
ATOM 1243 N N . ARG A 1 162 ? 19.062 -15.086 -20.688 1 89.56 162 ARG A N 1
ATOM 1244 C CA . ARG A 1 162 ? 19.703 -14.445 -21.828 1 89.56 162 ARG A CA 1
ATOM 1245 C C . ARG A 1 162 ? 18.703 -13.633 -22.641 1 89.56 162 ARG A C 1
ATOM 1247 O O . ARG A 1 162 ? 19.094 -12.898 -23.547 1 89.56 162 ARG A O 1
ATOM 1254 N N . MET A 1 163 ? 17.453 -13.742 -22.406 1 85.62 163 MET A N 1
ATOM 1255 C CA . MET A 1 163 ? 16.391 -13.133 -23.219 1 85.62 163 MET A CA 1
ATOM 1256 C C . MET A 1 163 ? 16.109 -11.703 -22.75 1 85.62 163 MET A C 1
ATOM 1258 O O . MET A 1 163 ? 15.469 -10.93 -23.469 1 85.62 163 MET A O 1
ATOM 1262 N N . GLY A 1 164 ? 16.719 -11.18 -21.734 1 71 164 GLY A N 1
ATOM 1263 C CA . GLY A 1 164 ? 16.375 -9.859 -21.25 1 71 164 GLY A CA 1
ATOM 1264 C C . GLY A 1 164 ? 15.016 -9.812 -20.562 1 71 164 GLY A C 1
ATOM 1265 O O . GLY A 1 164 ? 14.711 -10.648 -19.703 1 71 164 GLY A O 1
ATOM 1266 N N . VAL A 1 165 ? 14.102 -8.789 -21.094 1 67.38 165 VAL A N 1
ATOM 1267 C CA . VAL A 1 165 ? 12.812 -8.562 -20.453 1 67.38 165 VAL A CA 1
ATOM 1268 C C . VAL A 1 165 ? 11.758 -9.469 -21.078 1 67.38 165 VAL A C 1
ATOM 1270 O O . VAL A 1 165 ? 11.602 -9.5 -22.297 1 67.38 165 VAL A O 1
ATOM 1273 N N . THR A 1 166 ? 11.156 -10.242 -20.266 1 80.81 166 THR A N 1
ATOM 1274 C CA . THR A 1 166 ? 10.055 -11.117 -20.656 1 80.81 166 THR A CA 1
ATOM 1275 C C . THR A 1 166 ? 8.891 -10.984 -19.688 1 80.81 166 THR A C 1
ATOM 1277 O O . THR A 1 166 ? 8.742 -9.945 -19.031 1 80.81 166 THR A O 1
ATOM 1280 N N . CYS A 1 167 ? 7.961 -11.914 -19.766 1 82.94 167 CYS A N 1
ATOM 1281 C CA . CYS A 1 167 ? 6.836 -11.914 -18.828 1 82.94 167 CYS A CA 1
ATOM 1282 C C . CYS A 1 167 ? 7.289 -12.258 -17.422 1 82.94 167 CYS A C 1
ATOM 1284 O O . CYS A 1 167 ? 6.465 -12.461 -16.531 1 82.94 167 CYS A O 1
ATOM 1286 N N . ILE A 1 168 ? 8.609 -12.297 -17.219 1 86.25 168 ILE A N 1
ATOM 1287 C CA . ILE A 1 168 ? 9.195 -12.594 -15.922 1 86.25 168 ILE A CA 1
ATOM 1288 C C . ILE A 1 168 ? 10.234 -11.523 -15.57 1 86.25 168 ILE A C 1
ATOM 1290 O O . ILE A 1 168 ? 10.836 -10.922 -16.453 1 86.25 168 ILE A O 1
ATOM 1294 N N . ASP A 1 169 ? 10.406 -11.305 -14.336 1 88.81 169 ASP A N 1
ATOM 1295 C CA . ASP A 1 169 ? 11.391 -10.297 -13.969 1 88.81 169 ASP A CA 1
ATOM 1296 C C . ASP A 1 169 ? 12.812 -10.789 -14.219 1 88.81 169 ASP A C 1
ATOM 1298 O O . ASP A 1 169 ? 13.039 -11.992 -14.359 1 88.81 169 ASP A O 1
ATOM 1302 N N . SER A 1 170 ? 13.75 -9.953 -14.227 1 89.5 170 SER A N 1
ATOM 1303 C CA . SER A 1 170 ? 15.102 -10.242 -14.695 1 89.5 170 SER A CA 1
ATOM 1304 C C . SER A 1 170 ? 15.891 -11.039 -13.656 1 89.5 170 SER A C 1
ATOM 1306 O O . SER A 1 170 ? 16.922 -11.641 -13.977 1 89.5 170 SER A O 1
ATOM 1308 N N . SER A 1 171 ? 15.391 -11.078 -12.469 1 93 171 SER A N 1
ATOM 1309 C CA . SER A 1 171 ? 16.141 -11.773 -11.422 1 93 171 SER A CA 1
ATOM 1310 C C . SER A 1 171 ? 15.68 -13.219 -11.289 1 93 171 SER A C 1
ATOM 1312 O O . SER A 1 171 ? 16.375 -14.039 -10.695 1 93 171 SER A O 1
ATOM 1314 N N . LEU A 1 172 ? 14.586 -13.555 -11.797 1 95.06 172 LEU A N 1
ATOM 1315 C CA . LEU A 1 172 ? 13.977 -14.859 -11.555 1 95.06 172 LEU A CA 1
ATOM 1316 C C . LEU A 1 172 ? 14.844 -15.977 -12.117 1 95.06 172 LEU A C 1
ATOM 1318 O O . LEU A 1 172 ? 15.125 -16.953 -11.43 1 95.06 172 LEU A O 1
ATOM 1322 N N . PRO A 1 173 ? 15.344 -15.891 -13.367 1 95.19 173 PRO A N 1
ATOM 1323 C CA . PRO A 1 173 ? 16.156 -16.984 -13.898 1 95.19 173 PRO A CA 1
ATOM 1324 C C . PRO A 1 173 ? 17.375 -17.281 -13.031 1 95.19 173 PRO A C 1
ATOM 1326 O O . PRO A 1 173 ? 17.672 -18.453 -12.766 1 95.19 173 PRO A O 1
ATOM 1329 N N . GLY A 1 174 ? 18.047 -16.234 -12.617 1 94.62 174 GLY A N 1
ATOM 1330 C CA . GLY A 1 174 ? 19.172 -16.422 -11.734 1 94.62 174 GLY A CA 1
ATOM 1331 C C . GLY A 1 174 ? 18.812 -17.109 -10.43 1 94.62 174 GLY A C 1
ATOM 1332 O O . GLY A 1 174 ? 19.531 -17.984 -9.961 1 94.62 174 GLY A O 1
ATOM 1333 N N . PHE A 1 175 ? 17.703 -16.734 -9.891 1 96.69 175 PHE A N 1
ATOM 1334 C CA . PHE A 1 175 ? 17.234 -17.328 -8.648 1 96.69 175 PHE A CA 1
ATOM 1335 C C . PHE A 1 175 ? 16.922 -18.797 -8.828 1 96.69 175 PHE A C 1
ATOM 1337 O O . PHE A 1 175 ? 17.297 -19.625 -7.996 1 96.69 175 PHE A O 1
ATOM 1344 N N . LEU A 1 176 ? 16.25 -19.141 -9.898 1 97 176 LEU A N 1
ATOM 1345 C CA . LEU A 1 176 ? 15.883 -20.531 -10.188 1 97 176 LEU A CA 1
ATOM 1346 C C . LEU A 1 176 ? 17.125 -21.391 -10.352 1 97 176 LEU A C 1
ATOM 1348 O O . LEU A 1 176 ? 17.188 -22.5 -9.82 1 97 176 LEU A O 1
ATOM 1352 N N . MET A 1 177 ? 18.109 -20.875 -11.039 1 96.12 177 MET A N 1
ATOM 1353 C CA . MET A 1 177 ? 19.344 -21.609 -11.258 1 96.12 177 MET A CA 1
ATOM 1354 C C . MET A 1 177 ? 20.078 -21.859 -9.938 1 96.12 177 MET A C 1
ATOM 1356 O O . MET A 1 177 ? 20.484 -22.984 -9.656 1 96.12 177 MET A O 1
ATOM 1360 N N . GLU A 1 178 ? 20.188 -20.797 -9.227 1 96.06 178 GLU A N 1
ATOM 1361 C CA . GLU A 1 178 ? 20.922 -20.859 -7.965 1 96.06 178 GLU A CA 1
ATOM 1362 C C . GLU A 1 178 ? 20.281 -21.875 -7.008 1 96.06 178 GLU A C 1
ATOM 1364 O O . GLU A 1 178 ? 20.984 -22.516 -6.223 1 96.06 178 GLU A O 1
ATOM 1369 N N . ASN A 1 179 ? 19.031 -22.078 -7.129 1 96.94 179 ASN A N 1
ATOM 1370 C CA . ASN A 1 179 ? 18.344 -22.906 -6.141 1 96.94 179 ASN A CA 1
ATOM 1371 C C . ASN A 1 179 ? 17.812 -24.188 -6.758 1 96.94 179 ASN A C 1
ATOM 1373 O O . ASN A 1 179 ? 17.078 -24.938 -6.109 1 96.94 179 ASN A O 1
ATOM 1377 N N . LEU A 1 180 ? 18.094 -24.469 -8.016 1 96 180 LEU A N 1
ATOM 1378 C CA . LEU A 1 180 ? 17.703 -25.672 -8.727 1 96 180 LEU A CA 1
ATOM 1379 C C . LEU A 1 180 ? 16.188 -25.875 -8.664 1 96 180 LEU A C 1
ATOM 1381 O O . LEU A 1 180 ? 15.719 -26.953 -8.312 1 96 180 LEU A O 1
ATOM 1385 N N . MET A 1 181 ? 15.516 -24.797 -8.953 1 97.19 181 MET A N 1
ATOM 1386 C CA . MET A 1 181 ? 14.055 -24.797 -8.867 1 97.19 181 MET A CA 1
ATOM 1387 C C . MET A 1 181 ? 13.422 -24.703 -10.25 1 97.19 181 MET A C 1
ATOM 1389 O O . MET A 1 181 ? 13.922 -23.969 -11.109 1 97.19 181 MET A O 1
ATOM 1393 N N . ASP A 1 182 ? 12.344 -25.422 -10.367 1 96.56 182 ASP A N 1
ATOM 1394 C CA . ASP A 1 182 ? 11.555 -25.328 -11.586 1 96.56 182 ASP A CA 1
ATOM 1395 C C . ASP A 1 182 ? 10.406 -24.328 -11.422 1 96.56 182 ASP A C 1
ATOM 1397 O O . ASP A 1 182 ? 10.031 -23.984 -10.305 1 96.56 182 ASP A O 1
ATOM 1401 N N . CYS A 1 183 ? 9.93 -23.859 -12.531 1 96.69 183 CYS A N 1
ATOM 1402 C CA . CYS A 1 183 ? 8.789 -22.953 -12.594 1 96.69 183 CYS A CA 1
ATOM 1403 C C . CYS A 1 183 ? 7.91 -23.266 -13.797 1 96.69 183 CYS A C 1
ATOM 1405 O O . CYS A 1 183 ? 8.414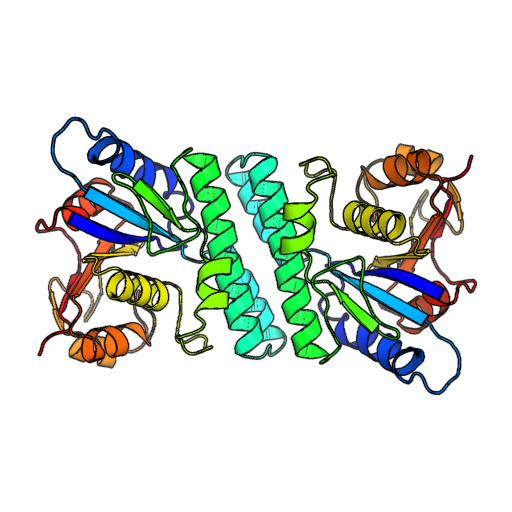 -23.641 -14.859 1 96.69 183 CYS A O 1
ATOM 1407 N N . VAL A 1 184 ? 6.703 -23.188 -13.609 1 97.38 184 VAL A N 1
ATOM 1408 C CA . VAL A 1 184 ? 5.77 -23.281 -14.727 1 97.38 184 VAL A CA 1
ATOM 1409 C C . VAL A 1 184 ? 5.035 -21.953 -14.906 1 97.38 184 VAL A C 1
ATOM 1411 O O . VAL A 1 184 ? 4.488 -21.406 -13.938 1 97.38 184 VAL A O 1
ATOM 1414 N N . VAL A 1 185 ? 5.059 -21.391 -16.125 1 97.69 185 VAL A N 1
ATOM 1415 C CA . VAL A 1 185 ? 4.34 -20.156 -16.469 1 97.69 185 VAL A CA 1
ATOM 1416 C C . VAL A 1 185 ? 3.062 -20.516 -17.234 1 97.69 185 VAL A C 1
ATOM 1418 O O . VAL A 1 185 ? 3.111 -21.188 -18.266 1 97.69 185 VAL A O 1
ATOM 1421 N N . VAL A 1 186 ? 1.935 -20.062 -16.734 1 97.81 186 VAL A N 1
ATOM 1422 C CA . VAL A 1 186 ? 0.676 -20.438 -17.375 1 97.81 186 VAL A CA 1
ATOM 1423 C C . VAL A 1 186 ? -0.219 -19.203 -17.5 1 97.81 186 VAL A C 1
ATOM 1425 O O . VAL A 1 186 ? -0.049 -18.234 -16.766 1 97.81 186 VAL A O 1
ATOM 1428 N N . ASN A 1 187 ? -1.192 -19.266 -18.453 1 98 187 ASN A N 1
ATOM 1429 C CA . ASN A 1 187 ? -2.15 -18.188 -18.719 1 98 187 ASN A CA 1
ATOM 1430 C C . ASN A 1 187 ? -3.355 -18.281 -17.781 1 98 187 ASN A C 1
ATOM 1432 O O . ASN A 1 187 ? -4.172 -19.188 -17.906 1 98 187 ASN A O 1
ATOM 1436 N N . GLY A 1 188 ? -3.543 -17.297 -16.953 1 98.19 188 GLY A N 1
ATOM 1437 C CA . GLY A 1 188 ? -4.594 -17.266 -15.945 1 98.19 188 GLY A CA 1
ATOM 1438 C C . GLY A 1 188 ? -5.965 -16.969 -16.516 1 98.19 188 GLY A C 1
ATOM 1439 O O . GLY A 1 188 ? -6.977 -17.141 -15.836 1 98.19 188 GLY A O 1
ATOM 1440 N N . MET A 1 189 ? -6.012 -16.562 -17.797 1 97.75 189 MET A N 1
ATOM 1441 C CA . MET A 1 189 ? -7.301 -16.359 -18.453 1 97.75 189 MET A CA 1
ATOM 1442 C C . MET A 1 189 ? -8.047 -17.672 -18.609 1 97.75 189 MET A C 1
ATOM 1444 O O . MET A 1 189 ? -9.25 -17.688 -18.891 1 97.75 189 MET A O 1
ATOM 1448 N N . TYR A 1 190 ? -7.332 -18.734 -18.422 1 97.88 190 TYR A N 1
ATOM 1449 C CA . TYR A 1 190 ? -7.879 -20.094 -18.469 1 97.88 190 TYR A CA 1
ATOM 1450 C C . TYR A 1 190 ? -7.668 -20.797 -17.141 1 97.88 190 TYR A C 1
ATOM 1452 O O . TYR A 1 190 ? -6.699 -21.531 -16.969 1 97.88 190 TYR A O 1
ATOM 1460 N N . PRO A 1 191 ? -8.625 -20.672 -16.266 1 97.94 191 PRO A N 1
ATOM 1461 C CA . PRO A 1 191 ? -8.469 -21.203 -14.898 1 97.94 191 PRO A CA 1
ATOM 1462 C C . PRO A 1 191 ? -8.133 -22.688 -14.883 1 97.94 191 PRO A C 1
ATOM 1464 O O . PRO A 1 191 ? -7.414 -23.156 -13.992 1 97.94 191 PRO A O 1
ATOM 1467 N N . GLU A 1 192 ? -8.602 -23.438 -15.844 1 96.75 192 GLU A N 1
ATOM 1468 C CA . GLU A 1 192 ? -8.328 -24.875 -15.906 1 96.75 192 GLU A CA 1
ATOM 1469 C C . GLU A 1 192 ? -6.836 -25.141 -16.094 1 96.75 192 GLU A C 1
ATOM 1471 O O . GLU A 1 192 ? -6.312 -26.141 -15.617 1 96.75 192 GLU A O 1
ATOM 1476 N N . ARG A 1 193 ? -6.211 -24.25 -16.781 1 97.62 193 ARG A N 1
ATOM 1477 C CA . ARG A 1 193 ? -4.77 -24.375 -16.953 1 97.62 193 ARG A CA 1
ATOM 1478 C C . ARG A 1 193 ? -4.031 -24.172 -15.641 1 97.62 193 ARG A C 1
ATOM 1480 O O . ARG A 1 193 ? -3.014 -24.828 -15.391 1 97.62 193 ARG A O 1
ATOM 1487 N N . VAL A 1 194 ? -4.508 -23.281 -14.859 1 98.31 194 VAL A N 1
ATOM 1488 C CA . VAL A 1 194 ? -3.9 -23.031 -13.562 1 98.31 194 VAL A CA 1
ATOM 1489 C C . VAL A 1 194 ? -4.051 -24.266 -12.672 1 98.31 194 VAL A C 1
ATOM 1491 O O . VAL A 1 194 ? -3.096 -24.688 -12.016 1 98.31 194 VAL A O 1
ATOM 1494 N N . ILE A 1 195 ? -5.238 -24.859 -12.703 1 97.31 195 ILE A N 1
ATOM 1495 C CA . ILE A 1 195 ? -5.508 -26.062 -11.922 1 97.31 195 ILE A CA 1
ATOM 1496 C C . ILE A 1 195 ? -4.562 -27.188 -12.352 1 97.31 195 ILE A C 1
ATOM 1498 O O . ILE A 1 195 ? -3.922 -27.828 -11.516 1 97.31 195 ILE A O 1
ATOM 1502 N N . ASP A 1 196 ? -4.469 -27.375 -13.625 1 96.69 196 ASP A N 1
ATOM 1503 C CA . ASP A 1 196 ? -3.621 -28.422 -14.172 1 96.69 196 ASP A CA 1
ATOM 1504 C C . ASP A 1 196 ? -2.156 -28.203 -13.797 1 96.69 196 ASP A C 1
ATOM 1506 O O . ASP A 1 196 ? -1.438 -29.156 -13.477 1 96.69 196 ASP A O 1
ATOM 1510 N N . ALA A 1 197 ? -1.724 -26.969 -13.867 1 97 197 ALA A N 1
ATOM 1511 C CA . ALA A 1 197 ? -0.352 -26.625 -13.492 1 97 197 ALA A CA 1
ATOM 1512 C C . ALA A 1 197 ? -0.086 -26.953 -12.023 1 97 197 ALA A C 1
ATOM 1514 O O . ALA A 1 197 ? 0.972 -27.484 -11.68 1 97 197 ALA A O 1
ATOM 1515 N N . VAL A 1 198 ? -1.034 -26.656 -11.203 1 96.75 198 VAL A N 1
ATOM 1516 C CA . VAL A 1 198 ? -0.908 -26.891 -9.766 1 96.75 198 VAL A CA 1
ATOM 1517 C C . VAL A 1 198 ? -0.806 -28.391 -9.492 1 96.75 198 VAL A C 1
ATOM 1519 O O . VAL A 1 198 ? -0.004 -28.828 -8.664 1 96.75 198 VAL A O 1
ATOM 1522 N N . ILE A 1 199 ? -1.543 -29.188 -10.234 1 93.06 199 ILE A N 1
ATOM 1523 C CA . ILE A 1 199 ? -1.566 -30.641 -10.062 1 93.06 199 ILE A CA 1
ATOM 1524 C C . ILE A 1 199 ? -0.288 -31.25 -10.633 1 93.06 199 ILE A C 1
ATOM 1526 O O . ILE A 1 199 ? 0.134 -32.344 -10.219 1 93.06 199 ILE A O 1
ATOM 1530 N N . GLY A 1 200 ? 0.343 -30.531 -11.539 1 91.94 200 GLY A N 1
ATOM 1531 C CA . GLY A 1 200 ? 1.57 -31.031 -12.141 1 91.94 200 GLY A CA 1
ATOM 1532 C C . GLY A 1 200 ? 1.348 -31.719 -13.477 1 91.94 200 GLY A C 1
ATOM 1533 O O . GLY A 1 200 ? 2.18 -32.5 -13.914 1 91.94 200 GLY A O 1
ATOM 1534 N N . LYS A 1 201 ? 0.214 -31.375 -14.047 1 92.25 201 LYS A N 1
ATOM 1535 C CA . LYS A 1 201 ? -0.072 -31.922 -15.375 1 92.25 201 LYS A CA 1
ATOM 1536 C C . LYS A 1 201 ? 0.587 -31.078 -16.469 1 92.25 201 LYS A C 1
ATOM 1538 O O . LYS A 1 201 ? 1.019 -29.953 -16.219 1 92.25 201 LYS A O 1
ATOM 1543 N N . ASN A 1 202 ? 0.623 -31.688 -17.641 1 90.88 202 ASN A N 1
ATOM 1544 C CA . ASN A 1 202 ? 1.039 -30.906 -18.812 1 90.88 202 ASN A CA 1
ATOM 1545 C C . ASN A 1 202 ? -0.004 -29.844 -19.172 1 90.88 202 ASN A C 1
ATOM 1547 O O . ASN A 1 202 ? -1.205 -30.125 -19.141 1 90.88 202 ASN A O 1
ATOM 1551 N N . VAL A 1 203 ? 0.476 -28.672 -19.344 1 92.88 203 VAL A N 1
ATOM 1552 C CA . VAL A 1 203 ? -0.427 -27.562 -19.625 1 92.88 203 VAL A CA 1
ATOM 1553 C C . VAL A 1 203 ? 0.2 -26.641 -20.672 1 92.88 203 VAL A C 1
ATOM 1555 O O . VAL A 1 203 ? 1.423 -26.625 -20.844 1 92.88 203 VAL A O 1
ATOM 1558 N N . ILE A 1 204 ? -0.672 -26 -21.406 1 93.94 204 ILE A N 1
ATOM 1559 C CA . ILE A 1 204 ? -0.183 -24.938 -22.281 1 93.94 204 ILE A CA 1
ATOM 1560 C C . ILE A 1 204 ? 0.496 -23.859 -21.438 1 93.94 204 ILE A C 1
ATOM 1562 O O . ILE A 1 204 ? -0.128 -23.266 -20.562 1 93.94 204 ILE A O 1
ATOM 1566 N N . GLY A 1 205 ? 1.685 -23.656 -21.609 1 96.19 205 GLY A N 1
ATOM 1567 C CA . GLY A 1 205 ? 2.562 -22.75 -20.875 1 96.19 205 GLY A CA 1
ATOM 1568 C C . GLY A 1 205 ? 4.035 -23.016 -21.125 1 96.19 205 GLY A C 1
ATOM 1569 O O . GLY A 1 205 ? 4.395 -23.609 -22.141 1 96.19 205 GLY A O 1
ATOM 1570 N N . THR A 1 206 ? 4.859 -22.422 -20.328 1 97.06 206 THR A N 1
ATOM 1571 C CA . THR A 1 206 ? 6.297 -22.656 -20.422 1 97.06 206 THR A CA 1
ATOM 1572 C C . THR A 1 206 ? 6.824 -23.297 -19.141 1 97.06 206 THR A C 1
ATOM 1574 O O . THR A 1 206 ? 6.641 -22.75 -18.047 1 97.06 206 THR A O 1
ATOM 1577 N N . HIS A 1 207 ? 7.402 -24.484 -19.281 1 96.38 207 HIS A N 1
ATOM 1578 C CA . HIS A 1 207 ? 8.117 -25.125 -18.172 1 96.38 207 HIS A CA 1
ATOM 1579 C C . HIS A 1 207 ? 9.57 -24.672 -18.141 1 96.38 207 HIS A C 1
ATOM 1581 O O . HIS A 1 207 ? 10.32 -24.906 -19.094 1 96.38 207 HIS A O 1
ATOM 1587 N N . ILE A 1 208 ? 9.898 -24.016 -17.078 1 96.06 208 ILE A N 1
ATOM 1588 C CA . ILE A 1 208 ? 11.258 -23.516 -16.891 1 96.06 208 ILE A CA 1
ATOM 1589 C C . ILE A 1 208 ? 12.008 -24.422 -15.93 1 96.06 208 ILE A C 1
ATOM 1591 O O . ILE A 1 208 ? 11.562 -24.641 -14.797 1 96.06 208 ILE A O 1
ATOM 1595 N N . LYS A 1 209 ? 13.164 -24.891 -16.328 1 95.44 209 LYS A N 1
ATOM 1596 C CA . LYS A 1 209 ? 13.969 -25.781 -15.492 1 95.44 209 LYS A CA 1
ATOM 1597 C C . LYS A 1 209 ? 15.172 -25.047 -14.914 1 95.44 209 LYS A C 1
ATOM 1599 O O . LYS A 1 209 ? 15.891 -24.359 -15.633 1 95.44 209 LYS A O 1
ATOM 1604 N N . GLY A 1 210 ? 15.289 -25.094 -13.641 1 90.19 210 GLY A N 1
ATOM 1605 C CA . GLY A 1 210 ? 16.438 -24.484 -12.977 1 90.19 210 GLY A CA 1
ATOM 1606 C C . GLY A 1 210 ? 17.672 -25.359 -12.992 1 90.19 210 GLY A C 1
ATOM 1607 O O . GLY A 1 210 ? 18.781 -24.859 -12.828 1 90.19 210 GLY A O 1
ATOM 1608 N N . ASN A 1 211 ? 17.5 -26.781 -12.961 1 78.56 211 ASN A N 1
ATOM 1609 C CA . ASN A 1 211 ? 18.625 -27.719 -12.914 1 78.56 211 ASN A CA 1
ATOM 1610 C C . ASN A 1 211 ? 19.219 -27.953 -14.297 1 78.56 211 ASN A C 1
ATOM 1612 O O . ASN A 1 211 ? 18.484 -28.188 -15.266 1 78.56 211 ASN A O 1
ATOM 1616 N N . ILE A 1 212 ? 20.672 -27.25 -14.57 1 59.25 212 ILE A N 1
ATOM 1617 C CA . ILE A 1 212 ? 21.391 -27.688 -15.758 1 59.25 212 ILE A CA 1
ATOM 1618 C C . ILE A 1 212 ? 22.078 -29.031 -15.477 1 59.25 212 ILE A C 1
ATOM 1620 O O . ILE A 1 212 ? 22.609 -29.25 -14.383 1 59.25 212 ILE A O 1
ATOM 1624 N N . MET B 1 1 ? 5.305 21.312 22.828 1 90.38 1 MET B N 1
ATOM 1625 C CA . MET B 1 1 ? 4.043 21.312 22.094 1 90.38 1 MET B CA 1
ATOM 1626 C C . MET B 1 1 ? 4.008 20.188 21.078 1 90.38 1 MET B C 1
ATOM 1628 O O . MET B 1 1 ? 5.004 19.922 20.391 1 90.38 1 MET B O 1
ATOM 1632 N N . ARG B 1 2 ? 2.914 19.469 21.078 1 95.19 2 ARG B N 1
ATOM 1633 C CA . ARG B 1 2 ? 2.75 18.359 20.141 1 95.19 2 ARG B CA 1
ATOM 1634 C C . ARG B 1 2 ? 1.771 18.734 19.031 1 95.19 2 ARG B C 1
ATOM 1636 O O . ARG B 1 2 ? 0.717 19.328 19.297 1 95.19 2 ARG B O 1
ATOM 1643 N N . THR B 1 3 ? 2.195 18.484 17.781 1 97.56 3 THR B N 1
ATOM 1644 C CA . THR B 1 3 ? 1.351 18.781 16.641 1 97.56 3 THR B CA 1
ATOM 1645 C C . THR B 1 3 ? 1.318 17.609 15.664 1 97.56 3 THR B C 1
ATOM 1647 O O . THR B 1 3 ? 2.354 17.016 15.375 1 97.56 3 THR B O 1
ATOM 1650 N N . VAL B 1 4 ? 0.138 17.25 15.25 1 98.5 4 VAL B N 1
ATOM 1651 C CA . VAL B 1 4 ? -0.046 16.328 14.141 1 98.5 4 VAL B CA 1
ATOM 1652 C C . VAL B 1 4 ? -0.292 17.109 12.852 1 98.5 4 VAL B C 1
ATOM 1654 O O . VAL B 1 4 ? -1.191 17.953 12.789 1 98.5 4 VAL B O 1
ATOM 1657 N N . VAL B 1 5 ? 0.534 16.844 11.914 1 98.81 5 VAL B N 1
ATOM 1658 C CA . VAL B 1 5 ? 0.423 17.469 10.594 1 98.81 5 VAL B CA 1
ATOM 1659 C C . VAL B 1 5 ? -0.013 16.422 9.57 1 98.81 5 VAL B C 1
ATOM 1661 O O . VAL B 1 5 ? 0.763 15.531 9.211 1 98.81 5 VAL B O 1
ATOM 1664 N N . LYS B 1 6 ? -1.263 16.547 9.148 1 98.81 6 LYS B N 1
ATOM 1665 C CA . LYS B 1 6 ? -1.734 15.68 8.062 1 98.81 6 LYS B CA 1
ATOM 1666 C C . LYS B 1 6 ? -1.331 16.234 6.703 1 98.81 6 LYS B C 1
ATOM 1668 O O . LYS B 1 6 ? -1.783 17.312 6.309 1 98.81 6 LYS B O 1
ATOM 1673 N N . LEU B 1 7 ? -0.47 15.5 6.047 1 98.69 7 LEU B N 1
ATOM 1674 C CA . LEU B 1 7 ? 0.047 15.938 4.754 1 98.69 7 LEU B CA 1
ATOM 1675 C C . LEU B 1 7 ? -0.776 15.352 3.613 1 98.69 7 LEU B C 1
ATOM 1677 O O . LEU B 1 7 ? -0.771 14.133 3.398 1 98.69 7 LEU B O 1
ATOM 1681 N N . GLY B 1 8 ? -1.379 16.203 2.828 1 97.44 8 GLY B N 1
ATOM 1682 C CA . GLY B 1 8 ? -2.258 15.781 1.751 1 97.44 8 GLY B CA 1
ATOM 1683 C C . GLY B 1 8 ? -1.516 15.125 0.602 1 97.44 8 GLY B C 1
ATOM 1684 O O . GLY B 1 8 ? -0.385 15.5 0.289 1 97.44 8 GLY B O 1
ATOM 1685 N N . GLY B 1 9 ? -2.229 14.219 -0.032 1 95.25 9 GLY B N 1
ATOM 1686 C CA . GLY B 1 9 ? -1.633 13.484 -1.135 1 95.25 9 GLY B CA 1
ATOM 1687 C C . GLY B 1 9 ? -1.334 14.352 -2.342 1 95.25 9 GLY B C 1
ATOM 1688 O O . GLY B 1 9 ? -0.422 14.055 -3.117 1 95.25 9 GLY B O 1
ATOM 1689 N N . SER B 1 10 ? -2.041 15.43 -2.551 1 94.69 10 SER B N 1
ATOM 1690 C CA . SER B 1 10 ? -1.858 16.328 -3.682 1 94.69 10 SER B CA 1
ATOM 1691 C C . SER B 1 10 ? -0.502 17.031 -3.621 1 94.69 10 SER B C 1
ATOM 1693 O O . SER B 1 10 ? -0.066 17.641 -4.602 1 94.69 10 SER B O 1
ATOM 1695 N N . LEU B 1 11 ? 0.136 16.906 -2.508 1 97.19 11 LEU B N 1
ATOM 1696 C CA . LEU B 1 11 ? 1.374 17.641 -2.275 1 97.19 11 LEU B CA 1
ATOM 1697 C C . LEU B 1 11 ? 2.588 16.734 -2.467 1 97.19 11 LEU B C 1
ATOM 1699 O O . LEU B 1 11 ? 3.707 17.109 -2.111 1 97.19 11 LEU B O 1
ATOM 1703 N N . ILE B 1 12 ? 2.408 15.594 -3 1 96.25 12 ILE B N 1
ATOM 1704 C CA . ILE B 1 12 ? 3.482 14.609 -3.039 1 96.25 12 ILE B CA 1
ATOM 1705 C C . ILE B 1 12 ? 4.715 15.211 -3.705 1 96.25 12 ILE B C 1
ATOM 1707 O O . ILE B 1 12 ? 5.844 14.984 -3.262 1 96.25 12 ILE B O 1
ATOM 1711 N N . LYS B 1 13 ? 4.625 16.062 -4.719 1 94.62 13 LYS B N 1
ATOM 1712 C CA . LYS B 1 13 ? 5.758 16.625 -5.438 1 94.62 13 LYS B CA 1
ATOM 1713 C C . LYS B 1 13 ? 6.359 17.812 -4.668 1 94.62 13 LYS B C 1
ATOM 1715 O O . LYS B 1 13 ? 7.457 18.266 -4.984 1 94.62 13 LYS B O 1
ATOM 1720 N N . HIS B 1 14 ? 5.621 18.266 -3.664 1 97.12 14 HIS B N 1
ATOM 1721 C CA . HIS B 1 14 ? 6.086 19.406 -2.877 1 97.12 14 HIS B CA 1
ATOM 1722 C C . HIS B 1 14 ? 6.398 18.984 -1.442 1 97.12 14 HIS B C 1
ATOM 1724 O O . HIS B 1 14 ? 6.84 19.812 -0.637 1 97.12 14 HIS B O 1
ATOM 1730 N N . SER B 1 15 ? 6.215 17.75 -1.146 1 98.06 15 SER B N 1
ATOM 1731 C CA . SER B 1 15 ? 6.281 17.266 0.226 1 98.06 15 SER B CA 1
ATOM 1732 C C . SER B 1 15 ? 7.688 17.391 0.794 1 98.06 15 SER B C 1
ATOM 1734 O O . SER B 1 15 ? 7.859 17.703 1.976 1 98.06 15 SER B O 1
ATOM 1736 N N . THR B 1 16 ? 8.703 17.188 -0.043 1 97.5 16 THR B N 1
ATOM 1737 C CA . THR B 1 16 ? 10.086 17.25 0.405 1 97.5 16 THR B CA 1
ATOM 1738 C C . THR B 1 16 ? 10.414 18.641 0.958 1 97.5 16 THR B C 1
ATOM 1740 O O . THR B 1 16 ? 11.031 18.75 2.018 1 97.5 16 THR B O 1
ATOM 1743 N N . SER B 1 17 ? 9.977 19.656 0.278 1 97.88 17 SER B N 1
ATOM 1744 C CA . SER B 1 17 ? 10.25 21.016 0.718 1 97.88 17 SER B CA 1
ATOM 1745 C C . SER B 1 17 ? 9.539 21.328 2.033 1 97.88 17 SER B C 1
ATOM 1747 O O . SER B 1 17 ? 10.094 22.016 2.895 1 97.88 17 SER B O 1
ATOM 1749 N N . ILE B 1 18 ? 8.359 20.812 2.166 1 98.56 18 ILE B N 1
ATOM 1750 C CA . ILE B 1 18 ? 7.574 21.047 3.373 1 98.56 18 ILE B CA 1
ATOM 1751 C C . ILE B 1 18 ? 8.266 20.391 4.57 1 98.56 18 ILE B C 1
ATOM 1753 O O . ILE B 1 18 ? 8.492 21.047 5.594 1 98.56 18 ILE B O 1
ATOM 1757 N N . ILE B 1 19 ? 8.633 19.141 4.438 1 98.38 19 ILE B N 1
ATOM 1758 C CA . ILE B 1 19 ? 9.211 18.375 5.535 1 98.38 19 ILE B CA 1
ATOM 1759 C C . ILE B 1 19 ? 10.602 18.922 5.863 1 98.38 19 ILE B C 1
ATOM 1761 O O . ILE B 1 19 ? 10.977 19.031 7.035 1 98.38 19 ILE B O 1
ATOM 1765 N N . THR B 1 20 ? 11.344 19.281 4.852 1 97.44 20 THR B N 1
ATOM 1766 C CA . THR B 1 20 ? 12.664 19.859 5.07 1 97.44 20 THR B CA 1
ATOM 1767 C C . THR B 1 20 ? 12.555 21.172 5.852 1 97.44 20 THR B C 1
ATOM 1769 O O . THR B 1 20 ? 13.344 21.422 6.77 1 97.44 20 THR B O 1
ATOM 1772 N N . ALA B 1 21 ? 11.625 21.984 5.496 1 97.56 21 ALA B N 1
ATOM 1773 C CA . ALA B 1 21 ? 11.414 23.25 6.211 1 97.56 21 ALA B CA 1
ATOM 1774 C C . ALA B 1 21 ? 11.062 23 7.676 1 97.56 21 ALA B C 1
ATOM 1776 O O . ALA B 1 21 ? 11.57 23.672 8.57 1 97.56 21 ALA B O 1
ATOM 1777 N N . LEU B 1 22 ? 10.203 22.047 7.926 1 97.69 22 LEU B N 1
ATOM 1778 C CA . LEU B 1 22 ? 9.836 21.688 9.289 1 97.69 22 LEU B CA 1
ATOM 1779 C C . LEU B 1 22 ? 11.047 21.188 10.07 1 97.69 22 LEU B C 1
ATOM 1781 O O . LEU B 1 22 ? 11.242 21.547 11.227 1 97.69 22 LEU B O 1
ATOM 1785 N N . GLU B 1 23 ? 11.789 20.344 9.438 1 96.06 23 GLU B N 1
ATOM 1786 C CA . GLU B 1 23 ? 12.969 19.781 10.078 1 96.06 23 GLU B CA 1
ATOM 1787 C C . GLU B 1 23 ? 14 20.859 10.406 1 96.06 23 GLU B C 1
ATOM 1789 O O . GLU B 1 23 ? 14.617 20.828 11.477 1 96.06 23 GLU B O 1
ATOM 1794 N N . GLU B 1 24 ? 14.18 21.719 9.508 1 94.75 24 GLU B N 1
ATOM 1795 C CA . GLU B 1 24 ? 15.117 22.812 9.719 1 94.75 24 GLU B CA 1
ATOM 1796 C C . GLU B 1 24 ? 14.688 23.703 10.891 1 94.75 24 GLU B C 1
ATOM 1798 O O . GLU B 1 24 ? 15.523 24.188 11.648 1 94.75 24 GLU B O 1
ATOM 1803 N N . HIS B 1 25 ? 13.438 23.859 10.984 1 94.44 25 HIS B N 1
ATOM 1804 C CA . HIS B 1 25 ? 12.914 24.781 11.992 1 94.44 25 HIS B CA 1
ATOM 1805 C C . HIS B 1 25 ? 12.789 24.094 13.344 1 94.44 25 HIS B C 1
ATOM 1807 O O . HIS B 1 25 ? 13.062 24.703 14.383 1 94.44 25 HIS B O 1
ATOM 1813 N N . PHE B 1 26 ? 12.391 22.781 13.336 1 94.31 26 PHE B N 1
ATOM 1814 C CA . PHE B 1 26 ? 12.016 22.141 14.594 1 94.31 26 PHE B CA 1
ATOM 1815 C C . PHE B 1 26 ? 12.984 21.016 14.938 1 94.31 26 PHE B C 1
ATOM 1817 O O . PHE B 1 26 ? 12.945 20.469 16.047 1 94.31 26 PHE B O 1
ATOM 1824 N N . GLY B 1 27 ? 13.805 20.531 14.055 1 87.88 27 GLY B N 1
ATOM 1825 C CA . GLY B 1 27 ? 14.641 19.359 14.227 1 87.88 27 GLY B CA 1
ATOM 1826 C C . GLY B 1 27 ? 15.75 19.547 15.242 1 87.88 27 GLY B C 1
ATOM 1827 O O . GLY B 1 27 ? 16.234 18.594 15.836 1 87.88 27 GLY B O 1
ATOM 1828 N N . ASN B 1 28 ? 16.438 20.734 15.297 1 72.69 28 ASN B N 1
ATOM 1829 C CA . ASN B 1 28 ? 17.562 20.984 16.188 1 72.69 28 ASN B CA 1
ATOM 1830 C C . ASN B 1 28 ? 17.094 21.422 17.578 1 72.69 28 ASN B C 1
ATOM 1832 O O . ASN B 1 28 ? 16.266 22.328 17.703 1 72.69 28 ASN B O 1
ATOM 1836 N N . CYS B 1 29 ? 16.953 20.312 18.578 1 61.44 29 CYS B N 1
ATOM 1837 C CA . CYS B 1 29 ? 16.547 20.469 19.969 1 61.44 29 CYS B CA 1
ATOM 1838 C C . CYS B 1 29 ? 17.281 21.641 20.625 1 61.44 29 CYS B C 1
ATOM 1840 O O . CYS B 1 29 ? 17 22 21.766 1 61.44 29 CYS B O 1
ATOM 1842 N N . ASP B 1 30 ? 18.281 22.078 20 1 51.22 30 ASP B N 1
ATOM 1843 C CA . ASP B 1 30 ? 19.031 23 20.875 1 51.22 30 ASP B CA 1
ATOM 1844 C C . ASP B 1 30 ? 18.156 24.188 21.281 1 51.22 30 ASP B C 1
ATOM 1846 O O . ASP B 1 30 ? 18.531 24.953 22.172 1 51.22 30 ASP B O 1
ATOM 1850 N N . GLN B 1 31 ? 17.219 24.453 20.422 1 49.56 31 GLN B N 1
ATOM 1851 C CA . GLN B 1 31 ? 16.75 25.797 20.734 1 49.56 31 GLN B CA 1
ATOM 1852 C C . GLN B 1 31 ? 15.688 25.781 21.828 1 49.56 31 GLN B C 1
ATOM 1854 O O . GLN B 1 31 ? 14.898 26.719 21.953 1 49.56 31 GLN B O 1
ATOM 1859 N N . GLY B 1 32 ? 15.742 24.906 22.672 1 50.22 32 GLY B N 1
ATOM 1860 C CA . GLY B 1 32 ? 14.883 25.047 23.828 1 50.22 32 GLY B CA 1
ATOM 1861 C C . GLY B 1 32 ? 13.43 24.719 23.547 1 50.22 32 GLY B C 1
ATOM 1862 O O . GLY B 1 32 ? 12.617 24.625 24.469 1 50.22 32 GLY B O 1
ATOM 1863 N N . ASN B 1 33 ? 12.961 24.906 22.281 1 57.06 33 ASN B N 1
ATOM 1864 C CA . ASN B 1 33 ? 11.531 24.75 22.062 1 57.06 33 ASN B CA 1
ATOM 1865 C C . ASN B 1 33 ? 11.18 23.297 21.703 1 57.06 33 ASN B C 1
ATOM 1867 O O . ASN B 1 33 ? 11.656 22.766 20.703 1 57.06 33 ASN B O 1
ATOM 1871 N N . ASP B 1 34 ? 10.742 22.578 22.641 1 80.88 34 ASP B N 1
ATOM 1872 C CA . ASP B 1 34 ? 10.445 21.156 22.656 1 80.88 34 ASP B CA 1
ATOM 1873 C C . ASP B 1 34 ? 9.203 20.844 21.828 1 80.88 34 ASP B C 1
ATOM 1875 O O . ASP B 1 34 ? 8.117 20.656 22.375 1 80.88 34 ASP B O 1
ATOM 1879 N N . HIS B 1 35 ? 9.211 21.078 20.453 1 92.12 35 HIS B N 1
ATOM 1880 C CA . HIS B 1 35 ? 8.102 20.703 19.578 1 92.12 35 HIS B CA 1
ATOM 1881 C C . HIS B 1 35 ? 8.25 19.25 19.109 1 92.12 35 HIS B C 1
ATOM 1883 O O . HIS B 1 35 ? 9.359 18.812 18.781 1 92.12 35 HIS B O 1
ATOM 1889 N N . SER B 1 36 ? 7.203 18.562 19.188 1 95.38 36 SER B N 1
ATOM 1890 C CA . SER B 1 36 ? 7.086 17.234 18.594 1 95.38 36 SER B CA 1
ATOM 1891 C C . SER B 1 36 ? 6.059 17.219 17.469 1 95.38 36 SER B C 1
ATOM 1893 O O . SER B 1 36 ? 4.867 17.422 17.703 1 95.38 36 SER B O 1
ATOM 1895 N N . ILE B 1 37 ? 6.559 17.047 16.266 1 97.5 37 ILE B N 1
ATOM 1896 C CA . ILE B 1 37 ? 5.695 17.094 15.094 1 97.5 37 ILE B CA 1
ATOM 1897 C C . ILE B 1 37 ? 5.562 15.695 14.492 1 97.5 37 ILE B C 1
ATOM 1899 O O . ILE B 1 37 ? 6.566 15.055 14.156 1 97.5 37 ILE B O 1
ATOM 1903 N N . LEU B 1 38 ? 4.391 15.227 14.414 1 98.31 38 LEU B N 1
ATOM 1904 C CA . LEU B 1 38 ? 4.105 13.953 13.75 1 98.31 38 LEU B CA 1
ATOM 1905 C C . LEU B 1 38 ? 3.422 14.188 12.406 1 98.31 38 LEU B C 1
ATOM 1907 O O . LEU B 1 38 ? 2.287 14.672 12.359 1 98.31 38 LEU B O 1
ATOM 1911 N N . ILE B 1 39 ? 4.102 13.859 11.367 1 98.81 39 ILE B N 1
ATOM 1912 C CA . ILE B 1 39 ? 3.547 13.945 10.023 1 98.81 39 ILE B CA 1
ATOM 1913 C C . ILE B 1 39 ? 2.729 12.688 9.719 1 98.81 39 ILE B C 1
ATOM 1915 O O . ILE B 1 39 ? 3.236 11.57 9.82 1 98.81 39 ILE B O 1
ATOM 1919 N N . VAL B 1 40 ? 1.505 12.883 9.383 1 98.81 40 VAL B N 1
ATOM 1920 C CA . VAL B 1 40 ? 0.621 11.812 8.922 1 98.81 40 VAL B CA 1
ATOM 1921 C C . VAL B 1 40 ? 0.372 11.953 7.426 1 98.81 40 VAL B C 1
ATOM 1923 O O . VAL B 1 40 ? -0.346 12.852 6.988 1 98.81 40 VAL B O 1
ATOM 1926 N N . PRO B 1 41 ? 0.925 11.023 6.656 1 98.75 41 PRO B N 1
ATOM 1927 C CA . PRO B 1 41 ? 0.747 11.148 5.207 1 98.75 41 PRO B CA 1
ATOM 1928 C C . PRO B 1 41 ? -0.666 10.789 4.754 1 98.75 41 PRO B C 1
ATOM 1930 O O . PRO B 1 41 ? -1.319 9.945 5.371 1 98.75 41 PRO B O 1
ATOM 1933 N N . GLY B 1 42 ? -1.127 11.422 3.705 1 97.69 42 GLY B N 1
ATOM 1934 C CA . GLY B 1 42 ? -2.297 10.93 2.996 1 97.69 42 GLY B CA 1
ATOM 1935 C C . GLY B 1 42 ? -1.993 9.742 2.1 1 97.69 42 GLY B C 1
ATOM 1936 O O . GLY B 1 42 ? -1.062 8.977 2.363 1 97.69 42 GLY B O 1
ATOM 1937 N N . GLY B 1 43 ? -2.869 9.57 1.116 1 96.75 43 GLY B N 1
ATOM 1938 C CA . GLY B 1 43 ? -2.662 8.445 0.216 1 96.75 43 GLY B CA 1
ATOM 1939 C C . GLY B 1 43 ? -2.15 8.859 -1.149 1 96.75 43 GLY B C 1
ATOM 1940 O O . GLY B 1 43 ? -1.454 8.094 -1.816 1 96.75 43 GLY B O 1
ATOM 1941 N N . GLY B 1 44 ? -2.688 10.047 -1.601 1 95.19 44 GLY B N 1
ATOM 1942 C CA . GLY B 1 44 ? -2.26 10.602 -2.875 1 95.19 44 GLY B CA 1
ATOM 1943 C C . GLY B 1 44 ? -2.6 9.711 -4.055 1 95.19 44 GLY B C 1
ATOM 1944 O O . GLY B 1 44 ? -3.705 9.172 -4.133 1 95.19 44 GLY B O 1
ATOM 1945 N N . VAL B 1 45 ? -1.639 9.648 -4.992 1 96.38 45 VAL B N 1
ATOM 1946 C CA . VAL B 1 45 ? -1.832 8.898 -6.23 1 96.38 45 VAL B CA 1
ATOM 1947 C C . VAL B 1 45 ? -1.998 7.41 -5.914 1 96.38 45 VAL B C 1
ATOM 1949 O O . VAL B 1 45 ? -2.668 6.684 -6.652 1 96.38 45 VAL B O 1
ATOM 1952 N N . PHE B 1 46 ? -1.441 6.938 -4.828 1 98.12 46 PHE B N 1
ATOM 1953 C CA . PHE B 1 46 ? -1.534 5.531 -4.445 1 98.12 46 PHE B CA 1
ATOM 1954 C C . PHE B 1 46 ? -2.953 5.18 -4.02 1 98.12 46 PHE B C 1
ATOM 1956 O O . PHE B 1 46 ? -3.473 4.121 -4.383 1 98.12 46 PHE B O 1
ATOM 1963 N N . ALA B 1 47 ? -3.545 6.086 -3.254 1 97.56 47 ALA B N 1
ATOM 1964 C CA . ALA B 1 47 ? -4.93 5.875 -2.836 1 97.56 47 ALA B CA 1
ATOM 1965 C C . ALA B 1 47 ? -5.891 6.051 -4.008 1 97.56 47 ALA B C 1
ATOM 1967 O O . ALA B 1 47 ? -6.949 5.418 -4.051 1 97.56 47 ALA B O 1
ATOM 1968 N N . ASN B 1 48 ? -5.547 6.922 -4.969 1 96.88 48 ASN B N 1
ATOM 1969 C CA . ASN B 1 48 ? -6.383 7.09 -6.152 1 96.88 48 ASN B CA 1
ATOM 1970 C C . ASN B 1 48 ? -6.52 5.785 -6.934 1 96.88 48 ASN B C 1
ATOM 1972 O O . ASN B 1 48 ? -7.602 5.469 -7.43 1 96.88 48 ASN B O 1
ATOM 1976 N N . SER B 1 49 ? -5.418 5.074 -7.035 1 97 49 SER B N 1
ATOM 1977 C CA . SER B 1 49 ? -5.465 3.785 -7.711 1 97 49 SER B CA 1
ATOM 1978 C C . SER B 1 49 ? -6.41 2.82 -7 1 97 49 SER B C 1
ATOM 1980 O O . SER B 1 49 ? -7.141 2.068 -7.648 1 97 49 SER B O 1
ATOM 1982 N N . VAL B 1 50 ? -6.395 2.834 -5.691 1 97.81 50 VAL B N 1
ATOM 1983 C CA . VAL B 1 50 ? -7.281 1.994 -4.891 1 97.81 50 VAL B CA 1
ATOM 1984 C C . VAL B 1 50 ? -8.734 2.406 -5.121 1 97.81 50 VAL B C 1
ATOM 1986 O O . VAL B 1 50 ? -9.609 1.554 -5.297 1 97.81 50 VAL B O 1
ATOM 1989 N N . ARG B 1 51 ? -8.984 3.711 -5.137 1 96.12 51 ARG B N 1
ATOM 1990 C CA . ARG B 1 51 ? -10.328 4.227 -5.359 1 96.12 51 ARG B CA 1
ATOM 1991 C C . ARG B 1 51 ? -10.867 3.787 -6.719 1 96.12 51 ARG B C 1
ATOM 1993 O O . ARG B 1 51 ? -12.016 3.357 -6.832 1 96.12 51 ARG B O 1
ATOM 2000 N N . ASP B 1 52 ? -10.023 3.916 -7.719 1 96.75 52 ASP B N 1
ATOM 2001 C CA . ASP B 1 52 ? -10.414 3.537 -9.07 1 96.75 52 ASP B CA 1
ATOM 2002 C C . ASP B 1 52 ? -10.812 2.064 -9.133 1 96.75 52 ASP B C 1
ATOM 2004 O O . ASP B 1 52 ? -11.875 1.725 -9.664 1 96.75 52 ASP B O 1
ATOM 2008 N N . ILE B 1 53 ? -9.977 1.223 -8.578 1 96.06 53 ILE B N 1
ATOM 2009 C CA . ILE B 1 53 ? -10.242 -0.212 -8.609 1 96.06 53 ILE B CA 1
ATOM 2010 C C . ILE B 1 53 ? -11.461 -0.53 -7.75 1 96.06 53 ILE B C 1
ATOM 2012 O O . ILE B 1 53 ? -12.25 -1.414 -8.086 1 96.06 53 ILE B O 1
ATOM 2016 N N . SER B 1 54 ? -11.57 0.161 -6.617 1 95.88 54 SER B N 1
ATOM 2017 C CA . SER B 1 54 ? -12.711 -0.041 -5.734 1 95.88 54 SER B CA 1
ATOM 2018 C C . SER B 1 54 ? -14.023 0.235 -6.461 1 95.88 54 SER B C 1
ATOM 2020 O O . SER B 1 54 ? -14.984 -0.533 -6.34 1 95.88 54 SER B O 1
ATOM 2022 N N . GLU B 1 55 ? -14.062 1.303 -7.145 1 95 55 GLU B N 1
ATOM 2023 C CA . GLU B 1 55 ? -15.266 1.664 -7.895 1 95 55 GLU B CA 1
ATOM 2024 C C . GLU B 1 55 ? -15.523 0.68 -9.031 1 95 55 GLU B C 1
ATOM 2026 O O . GLU B 1 55 ? -16.641 0.219 -9.219 1 95 55 GLU B O 1
ATOM 2031 N N . GLU B 1 56 ? -14.516 0.318 -9.719 1 95.94 56 GLU B N 1
ATOM 2032 C CA . GLU B 1 56 ? -14.625 -0.537 -10.898 1 95.94 56 GLU B CA 1
ATOM 2033 C C . GLU B 1 56 ? -15.047 -1.953 -10.516 1 95.94 56 GLU B C 1
ATOM 2035 O O . GLU B 1 56 ? -15.812 -2.596 -11.242 1 95.94 56 GLU B O 1
ATOM 2040 N N . CYS B 1 57 ? -14.57 -2.418 -9.367 1 96.25 57 CYS B N 1
ATOM 2041 C CA . CYS B 1 57 ? -14.75 -3.828 -9.039 1 96.25 57 CYS B CA 1
ATOM 2042 C C . CYS B 1 57 ? -15.641 -3.996 -7.816 1 96.25 57 CYS B C 1
ATOM 2044 O O . CYS B 1 57 ? -15.789 -5.105 -7.297 1 96.25 57 CYS B O 1
ATOM 2046 N N . SER B 1 58 ? -16.188 -2.926 -7.289 1 96.12 58 SER B N 1
ATOM 2047 C CA . SER B 1 58 ? -17.094 -2.961 -6.148 1 96.12 58 SER B CA 1
ATOM 2048 C C . SER B 1 58 ? -16.469 -3.672 -4.957 1 96.12 58 SER B C 1
ATOM 2050 O O . SER B 1 58 ? -17.047 -4.602 -4.398 1 96.12 58 SER B O 1
ATOM 2052 N N . ILE B 1 59 ? -15.328 -3.176 -4.582 1 97 59 ILE B N 1
ATOM 2053 C CA . ILE B 1 59 ? -14.609 -3.707 -3.428 1 97 59 ILE B CA 1
ATOM 2054 C C . ILE B 1 59 ? -15.344 -3.334 -2.143 1 97 59 ILE B C 1
ATOM 2056 O O . ILE B 1 59 ? -15.891 -2.232 -2.027 1 97 59 ILE B O 1
ATOM 2060 N N . GLY B 1 60 ? -15.406 -4.211 -1.182 1 97.5 60 GLY B N 1
ATOM 2061 C CA . GLY B 1 60 ? -16.016 -3.926 0.108 1 97.5 60 GLY B CA 1
ATOM 2062 C C . GLY B 1 60 ? -15.297 -2.838 0.881 1 97.5 60 GLY B C 1
ATOM 2063 O O . GLY B 1 60 ? -14.102 -2.617 0.686 1 97.5 60 GLY B O 1
ATOM 2064 N N . ASP B 1 61 ? -15.992 -2.221 1.824 1 97.25 61 ASP B N 1
ATOM 2065 C CA . ASP B 1 61 ? -15.484 -1.075 2.576 1 97.25 61 ASP B CA 1
ATOM 2066 C C . ASP B 1 61 ? -14.258 -1.456 3.402 1 97.25 61 ASP B C 1
ATOM 2068 O O . ASP B 1 61 ? -13.328 -0.663 3.541 1 97.25 61 ASP B O 1
ATOM 2072 N N . ASP B 1 62 ? -14.32 -2.635 3.957 1 97.94 62 ASP B N 1
ATOM 2073 C CA . ASP B 1 62 ? -13.211 -3.076 4.801 1 97.94 62 ASP B CA 1
ATOM 2074 C C . ASP B 1 62 ? -11.914 -3.166 4.004 1 97.94 62 ASP B C 1
ATOM 2076 O O . ASP B 1 62 ? -10.891 -2.617 4.414 1 97.94 62 ASP B O 1
ATOM 2080 N N . ALA B 1 63 ? -11.984 -3.852 2.889 1 98.31 63 ALA B N 1
ATOM 2081 C CA . ALA B 1 63 ? -10.812 -3.998 2.033 1 98.31 63 ALA B CA 1
ATOM 2082 C C . ALA B 1 63 ? -10.336 -2.643 1.516 1 98.31 63 ALA B C 1
ATOM 2084 O O . ALA B 1 63 ? -9.141 -2.342 1.55 1 98.31 63 ALA B O 1
ATOM 2085 N N . ALA B 1 64 ? -11.266 -1.844 1.085 1 98.12 64 ALA B N 1
ATOM 2086 C CA . ALA B 1 64 ? -10.922 -0.522 0.567 1 98.12 64 ALA B CA 1
ATOM 2087 C C . ALA B 1 64 ? -10.211 0.316 1.628 1 98.12 64 ALA B C 1
ATOM 2089 O O . ALA B 1 64 ? -9.234 1.01 1.331 1 98.12 64 ALA B O 1
ATOM 2090 N N . HIS B 1 65 ? -10.719 0.253 2.824 1 98.19 65 HIS B N 1
ATOM 2091 C CA . HIS B 1 65 ? -10.148 0.999 3.939 1 98.19 65 HIS B CA 1
ATOM 2092 C C . HIS B 1 65 ? -8.695 0.611 4.172 1 98.19 65 HIS B C 1
ATOM 2094 O O . HIS B 1 65 ? -7.816 1.476 4.207 1 98.19 65 HIS B O 1
ATOM 2100 N N . TRP B 1 66 ? -8.43 -0.612 4.25 1 98.62 66 TRP B N 1
ATOM 2101 C CA . TRP B 1 66 ? -7.07 -1.063 4.551 1 98.62 66 TRP B CA 1
ATOM 2102 C C . TRP B 1 66 ? -6.145 -0.837 3.361 1 98.62 66 TRP B C 1
ATOM 2104 O O . TRP B 1 66 ? -4.969 -0.512 3.535 1 98.62 66 TRP B O 1
ATOM 2114 N N . MET B 1 67 ? -6.664 -1.045 2.172 1 98.75 67 MET B N 1
ATOM 2115 C CA . MET B 1 67 ? -5.875 -0.742 0.981 1 98.75 67 MET B CA 1
ATOM 2116 C C . MET B 1 67 ? -5.488 0.733 0.945 1 98.75 67 MET B C 1
ATOM 2118 O O . MET B 1 67 ? -4.371 1.078 0.56 1 98.75 67 MET B O 1
ATOM 2122 N N . ALA B 1 68 ? -6.406 1.576 1.334 1 98.5 68 ALA B N 1
ATOM 2123 C CA . ALA B 1 68 ? -6.121 3.008 1.38 1 98.5 68 ALA B CA 1
ATOM 2124 C C . ALA B 1 68 ? -5.086 3.33 2.453 1 98.5 68 ALA B C 1
ATOM 2126 O O . ALA B 1 68 ? -4.219 4.18 2.252 1 98.5 68 ALA B O 1
ATOM 2127 N N . ILE B 1 69 ? -5.188 2.674 3.572 1 98.75 69 ILE B N 1
ATOM 2128 C CA . ILE B 1 69 ? -4.215 2.883 4.637 1 98.75 69 ILE B CA 1
ATOM 2129 C C . ILE B 1 69 ? -2.832 2.432 4.168 1 98.75 69 ILE B C 1
ATOM 2131 O O . ILE B 1 69 ? -1.823 3.062 4.492 1 98.75 69 ILE B O 1
ATOM 2135 N N . LEU B 1 70 ? -2.77 1.392 3.41 1 98.88 70 LEU B N 1
ATOM 2136 C CA . LEU B 1 70 ? -1.505 0.958 2.828 1 98.88 70 LEU B CA 1
ATOM 2137 C C . LEU B 1 70 ? -0.939 2.027 1.899 1 98.88 70 LEU B C 1
ATOM 2139 O O . LEU B 1 70 ? 0.28 2.189 1.803 1 98.88 70 LEU B O 1
ATOM 2143 N N . SER B 1 71 ? -1.807 2.74 1.235 1 98.81 71 SER B N 1
ATOM 2144 C CA . SER B 1 71 ? -1.365 3.854 0.402 1 98.81 71 SER B CA 1
ATOM 2145 C C . SER B 1 71 ? -0.714 4.949 1.24 1 98.81 71 SER B C 1
ATOM 2147 O O . SER B 1 71 ? 0.26 5.57 0.81 1 98.81 71 SER B O 1
ATOM 2149 N N . MET B 1 72 ? -1.299 5.152 2.398 1 98.81 72 MET B N 1
ATOM 2150 C CA . MET B 1 72 ? -0.687 6.105 3.318 1 98.81 72 MET B CA 1
ATOM 2151 C C . MET B 1 72 ? 0.714 5.656 3.717 1 98.81 72 MET B C 1
ATOM 2153 O O . MET B 1 72 ? 1.625 6.477 3.836 1 98.81 72 MET B O 1
ATOM 2157 N N . GLU B 1 73 ? 0.87 4.395 3.963 1 98.88 73 GLU B N 1
ATOM 2158 C CA . GLU B 1 73 ? 2.176 3.842 4.312 1 98.88 73 GLU B CA 1
ATOM 2159 C C . GLU B 1 73 ? 3.156 3.965 3.148 1 98.88 73 GLU B C 1
ATOM 2161 O O . GLU B 1 73 ? 4.344 4.223 3.357 1 98.88 73 GLU B O 1
ATOM 2166 N N . GLN B 1 74 ? 2.691 3.76 1.943 1 98.81 74 GLN B N 1
ATOM 2167 C CA . GLN B 1 74 ? 3.52 3.98 0.763 1 98.81 74 GLN B CA 1
ATOM 2168 C C . GLN B 1 74 ? 4.023 5.418 0.705 1 98.81 74 GLN B C 1
ATOM 2170 O O . GLN B 1 74 ? 5.199 5.66 0.431 1 98.81 74 GLN B O 1
ATOM 2175 N N . TYR B 1 75 ? 3.131 6.328 0.967 1 98.81 75 TYR B N 1
ATOM 2176 C CA . TYR B 1 75 ? 3.512 7.738 0.985 1 98.81 75 TYR B CA 1
ATOM 2177 C C . TYR B 1 75 ? 4.531 8.016 2.084 1 98.81 75 TYR B C 1
ATOM 2179 O O . TYR B 1 75 ? 5.457 8.805 1.896 1 98.81 75 TYR B O 1
ATOM 2187 N N . ALA B 1 76 ? 4.402 7.355 3.182 1 98.81 76 ALA B N 1
ATOM 2188 C CA . ALA B 1 76 ? 5.367 7.496 4.266 1 98.81 76 ALA B CA 1
ATOM 2189 C C . ALA B 1 76 ? 6.766 7.078 3.812 1 98.81 76 ALA B C 1
ATOM 2191 O O . ALA B 1 76 ? 7.742 7.785 4.062 1 98.81 76 ALA B O 1
ATOM 2192 N N . TYR B 1 77 ? 6.852 5.934 3.131 1 98.81 77 TYR B N 1
ATOM 2193 C CA . TYR B 1 77 ? 8.141 5.496 2.604 1 98.81 77 TYR B CA 1
ATOM 2194 C C . TYR B 1 77 ? 8.742 6.551 1.689 1 98.81 77 TYR B C 1
ATOM 2196 O O . TYR B 1 77 ? 9.953 6.809 1.738 1 98.81 77 TYR B O 1
ATOM 2204 N N . PHE B 1 78 ? 7.918 7.168 0.856 1 98.75 78 PHE B N 1
ATOM 2205 C CA . PHE B 1 78 ? 8.359 8.219 -0.059 1 98.75 78 PHE B CA 1
ATOM 2206 C C . PHE B 1 78 ? 8.938 9.398 0.708 1 98.75 78 PHE B C 1
ATOM 2208 O O . PHE B 1 78 ? 10.039 9.867 0.394 1 98.75 78 PHE B O 1
ATOM 2215 N N . LEU B 1 79 ? 8.211 9.812 1.706 1 98.69 79 LEU B N 1
ATOM 2216 C CA . LEU B 1 79 ? 8.633 10.969 2.494 1 98.69 79 LEU B CA 1
ATOM 2217 C C . LEU B 1 79 ? 9.961 10.695 3.193 1 98.69 79 LEU B C 1
ATOM 2219 O O . LEU B 1 79 ? 10.867 11.539 3.166 1 98.69 79 LEU B O 1
ATOM 2223 N N . ILE B 1 80 ? 10.062 9.562 3.828 1 98.56 80 ILE B N 1
ATOM 2224 C CA . ILE B 1 80 ? 11.258 9.188 4.57 1 98.56 80 ILE B CA 1
ATOM 2225 C C . ILE B 1 80 ? 12.453 9.094 3.617 1 98.56 80 ILE B C 1
ATOM 2227 O O . ILE B 1 80 ? 13.539 9.578 3.926 1 98.56 80 ILE B O 1
ATOM 2231 N N . ASP B 1 81 ? 12.211 8.523 2.49 1 98.56 81 ASP B N 1
ATOM 2232 C CA . ASP B 1 81 ? 13.266 8.352 1.5 1 98.56 81 ASP B CA 1
ATOM 2233 C C . ASP B 1 81 ? 13.797 9.703 1.026 1 98.56 81 ASP B C 1
ATOM 2235 O O . ASP B 1 81 ? 15.016 9.891 0.919 1 98.56 81 ASP B O 1
ATOM 2239 N N . LYS B 1 82 ? 12.938 10.656 0.743 1 98.25 82 LYS B N 1
ATOM 2240 C CA . LYS B 1 82 ? 13.32 11.914 0.104 1 98.25 82 LYS B CA 1
ATOM 2241 C C . LYS B 1 82 ? 13.906 12.898 1.118 1 98.25 82 LYS B C 1
ATOM 2243 O O . LYS B 1 82 ? 14.672 13.789 0.756 1 98.25 82 LYS B O 1
ATOM 2248 N N . THR B 1 83 ? 13.578 12.695 2.408 1 98 83 THR B N 1
ATOM 2249 C CA . THR B 1 83 ? 13.961 13.727 3.363 1 98 83 THR B CA 1
ATOM 2250 C C . THR B 1 83 ? 14.938 13.172 4.395 1 98 83 THR B C 1
ATOM 2252 O O . THR B 1 83 ? 15.656 13.938 5.051 1 98 83 THR B O 1
ATOM 2255 N N . GLY B 1 84 ? 14.898 11.867 4.633 1 97.38 84 GLY B N 1
ATOM 2256 C CA . GLY B 1 84 ? 15.742 11.266 5.656 1 97.38 84 GLY B CA 1
ATOM 2257 C C . GLY B 1 84 ? 15.258 11.539 7.066 1 97.38 84 GLY B C 1
ATOM 2258 O O . GLY B 1 84 ? 15.961 11.266 8.039 1 97.38 84 GLY B O 1
ATOM 2259 N N . VAL B 1 85 ? 14.039 12.039 7.176 1 96.5 85 VAL B N 1
ATOM 2260 C CA . VAL B 1 85 ? 13.5 12.406 8.477 1 96.5 85 VAL B CA 1
ATOM 2261 C C . VAL B 1 85 ? 13.188 11.141 9.281 1 96.5 85 VAL B C 1
ATOM 2263 O O . VAL B 1 85 ? 13.039 10.055 8.711 1 96.5 85 VAL B O 1
ATOM 2266 N N . ASN B 1 86 ? 13.133 11.289 10.578 1 96.56 86 ASN B N 1
ATOM 2267 C CA . ASN B 1 86 ? 12.789 10.188 11.469 1 96.56 86 ASN B CA 1
ATOM 2268 C C . ASN B 1 86 ? 11.383 9.656 11.195 1 96.56 86 ASN B C 1
ATOM 2270 O O . ASN B 1 86 ? 10.539 10.383 10.672 1 96.56 86 ASN B O 1
ATOM 2274 N N . TYR B 1 87 ? 11.195 8.398 11.555 1 98 87 TYR B N 1
ATOM 2275 C CA . TYR B 1 87 ? 9.852 7.836 11.453 1 98 87 TYR B CA 1
ATOM 2276 C C . TYR B 1 87 ? 9.492 7.059 12.711 1 98 87 TYR B C 1
ATOM 2278 O O . TYR B 1 87 ? 10.375 6.684 13.492 1 98 87 TYR B O 1
ATOM 2286 N N . VAL B 1 88 ? 8.195 6.934 12.945 1 98.06 88 VAL B N 1
ATOM 2287 C CA . VAL B 1 88 ? 7.688 6.148 14.062 1 98.06 88 VAL B CA 1
ATOM 2288 C C . VAL B 1 88 ? 6.566 5.227 13.578 1 98.06 88 VAL B C 1
ATOM 2290 O O . VAL B 1 88 ? 5.918 5.508 12.57 1 98.06 88 VAL B O 1
ATOM 2293 N N . GLU B 1 89 ? 6.305 4.129 14.289 1 96.75 89 GLU B N 1
ATOM 2294 C CA . GLU B 1 89 ? 5.234 3.188 13.984 1 96.75 89 GLU B CA 1
ATOM 2295 C C . GLU B 1 89 ? 4.145 3.217 15.047 1 96.75 89 GLU B C 1
ATOM 2297 O O . GLU B 1 89 ? 3.105 2.572 14.898 1 96.75 89 GLU B O 1
ATOM 2302 N N . ASN B 1 90 ? 4.469 3.975 16.047 1 95.44 90 ASN B N 1
ATOM 2303 C CA . ASN B 1 90 ? 3.547 4.129 17.172 1 95.44 90 ASN B CA 1
ATOM 2304 C C . ASN B 1 90 ? 3.211 5.598 17.422 1 95.44 90 ASN B C 1
ATOM 2306 O O . ASN B 1 90 ? 4.109 6.438 17.5 1 95.44 90 ASN B O 1
ATOM 2310 N N . ILE B 1 91 ? 1.927 5.836 17.547 1 95.75 91 ILE B N 1
ATOM 2311 C CA . ILE B 1 91 ? 1.501 7.23 17.625 1 95.75 91 ILE B CA 1
ATOM 2312 C C . ILE B 1 91 ? 1.73 7.762 19.031 1 95.75 91 ILE B C 1
ATOM 2314 O O . ILE B 1 91 ? 1.707 8.977 19.266 1 95.75 91 ILE B O 1
ATOM 2318 N N . HIS B 1 92 ? 1.94 6.918 20.016 1 91.75 92 HIS B N 1
ATOM 2319 C CA . HIS B 1 92 ? 2.018 7.363 21.406 1 91.75 92 HIS B CA 1
ATOM 2320 C C . HIS B 1 92 ? 3.447 7.723 21.797 1 91.75 92 HIS B C 1
ATOM 2322 O O . HIS B 1 92 ? 3.684 8.281 22.859 1 91.75 92 HIS B O 1
ATOM 2328 N N . ASP B 1 93 ? 4.383 7.402 20.953 1 87.62 93 ASP B N 1
ATOM 2329 C CA . ASP B 1 93 ? 5.777 7.598 21.344 1 87.62 93 ASP B CA 1
ATOM 2330 C C . ASP B 1 93 ? 6.578 8.242 20.203 1 87.62 93 ASP B C 1
ATOM 2332 O O . ASP B 1 93 ? 7.578 7.684 19.75 1 87.62 93 ASP B O 1
ATOM 2336 N N . PHE B 1 94 ? 6.102 9.547 19.828 1 92.12 94 PHE B N 1
ATOM 2337 C CA . PHE B 1 94 ? 6.957 10.211 18.844 1 92.12 94 PHE B CA 1
ATOM 2338 C C . PHE B 1 94 ? 7.805 11.289 19.516 1 92.12 94 PHE B C 1
ATOM 2340 O O . PHE B 1 94 ? 7.332 11.992 20.406 1 92.12 94 PHE B O 1
ATOM 2347 N N . PRO B 1 95 ? 9.07 11.336 19.188 1 93.31 95 PRO B N 1
ATOM 2348 C CA . PRO B 1 95 ? 10.047 12.188 19.875 1 93.31 95 PRO B CA 1
ATOM 2349 C C . PRO B 1 95 ? 9.914 13.664 19.484 1 93.31 95 PRO B C 1
ATOM 2351 O O . PRO B 1 95 ? 9.109 14.008 18.625 1 93.31 95 PRO B O 1
ATOM 2354 N N . SER B 1 96 ? 10.75 14.5 20.234 1 93.81 96 SER B N 1
ATOM 2355 C CA . SER B 1 96 ? 10.906 15.891 19.812 1 93.81 96 SER B CA 1
ATOM 2356 C C . SER B 1 96 ? 11.477 15.969 18.391 1 93.81 96 SER B C 1
ATOM 2358 O O . SER B 1 96 ? 12.242 15.094 17.984 1 93.81 96 SER B O 1
ATOM 2360 N N . GLY B 1 97 ? 11.078 17 17.734 1 95.25 97 GLY B N 1
ATOM 2361 C CA . GLY B 1 97 ? 11.453 17.125 16.344 1 95.25 97 GLY B CA 1
ATOM 2362 C C . GLY B 1 97 ? 10.367 16.688 15.375 1 95.25 97 GLY B C 1
ATOM 2363 O O . GLY B 1 97 ? 9.18 16.844 15.664 1 95.25 97 GLY B O 1
ATOM 2364 N N . VAL B 1 98 ? 10.82 16.266 14.195 1 97.12 98 VAL B N 1
ATOM 2365 C CA . VAL B 1 98 ? 9.883 15.906 13.141 1 97.12 98 VAL B CA 1
ATOM 2366 C C . VAL B 1 98 ? 9.977 14.406 12.852 1 97.12 98 VAL B C 1
ATOM 2368 O O . VAL B 1 98 ? 11.07 13.875 12.672 1 97.12 98 VAL B O 1
ATOM 2371 N N . SER B 1 99 ? 8.859 13.75 12.906 1 97.75 99 SER B N 1
ATOM 2372 C CA . SER B 1 99 ? 8.789 12.328 12.578 1 97.75 99 SER B CA 1
ATOM 2373 C C . SER B 1 99 ? 7.629 12.039 11.633 1 97.75 99 SER B C 1
ATOM 2375 O O . SER B 1 99 ? 6.566 12.656 11.734 1 97.75 99 SER B O 1
ATOM 2377 N N . VAL B 1 100 ? 7.84 11.117 10.758 1 98.62 100 VAL B N 1
ATOM 2378 C CA . VAL B 1 100 ? 6.773 10.617 9.898 1 98.62 100 VAL B CA 1
ATOM 2379 C C . VAL B 1 100 ? 6.168 9.352 10.5 1 98.62 100 VAL B C 1
ATOM 2381 O O . VAL B 1 100 ? 6.895 8.484 10.992 1 98.62 100 VAL B O 1
ATOM 2384 N N . LEU B 1 101 ? 4.883 9.242 10.492 1 98.75 101 LEU B N 1
ATOM 2385 C CA . LEU B 1 101 ? 4.207 8.039 10.961 1 98.75 101 LEU B CA 1
ATOM 2386 C C . LEU B 1 101 ? 4.141 6.988 9.859 1 98.75 101 LEU B C 1
ATOM 2388 O O . LEU B 1 101 ? 3.771 7.293 8.727 1 98.75 101 LEU B O 1
ATOM 2392 N N . MET B 1 102 ? 4.547 5.805 10.164 1 98.5 102 MET B N 1
ATOM 2393 C CA . MET B 1 102 ? 4.137 4.613 9.422 1 98.5 102 MET B CA 1
ATOM 2394 C C . MET B 1 102 ? 2.822 4.066 9.961 1 98.5 102 MET B C 1
ATOM 2396 O O . MET B 1 102 ? 2.801 3.385 10.984 1 98.5 102 MET B O 1
ATOM 2400 N N . PRO B 1 103 ? 1.77 4.266 9.289 1 98.19 103 PRO B N 1
ATOM 2401 C CA . PRO B 1 103 ? 0.477 4.207 9.977 1 98.19 103 PRO B CA 1
ATOM 2402 C C . PRO B 1 103 ? -0.118 2.803 9.992 1 98.19 103 PRO B C 1
ATOM 2404 O O . PRO B 1 103 ? -1.007 2.514 10.797 1 98.19 103 PRO B O 1
ATOM 2407 N N . TYR B 1 104 ? 0.28 1.902 9.188 1 98.44 104 TYR B N 1
ATOM 2408 C CA . TYR B 1 104 ? -0.449 0.671 8.906 1 98.44 104 TYR B CA 1
ATOM 2409 C C . TYR B 1 104 ? -0.581 -0.186 10.156 1 98.44 104 TYR B C 1
ATOM 2411 O O . TYR B 1 104 ? -1.689 -0.562 10.547 1 98.44 104 TYR B O 1
ATOM 2419 N N . LYS B 1 105 ? 0.523 -0.411 10.82 1 96.31 105 LYS B N 1
ATOM 2420 C CA . LYS B 1 105 ? 0.516 -1.279 11.992 1 96.31 105 LYS B CA 1
ATOM 2421 C C . LYS B 1 105 ? -0.364 -0.701 13.102 1 96.31 105 LYS B C 1
ATOM 2423 O O . LYS B 1 105 ? -1.259 -1.381 13.609 1 96.31 105 LYS B O 1
ATOM 2428 N N . THR B 1 106 ? -0.191 0.503 13.438 1 96.19 106 THR B N 1
ATOM 2429 C CA . THR B 1 106 ? -0.899 1.131 14.547 1 96.19 106 THR B CA 1
ATOM 2430 C C . THR B 1 106 ? -2.393 1.235 14.242 1 96.19 106 THR B C 1
ATOM 2432 O O . THR B 1 106 ? -3.225 0.999 15.125 1 96.19 106 THR B O 1
ATOM 2435 N N . LEU B 1 107 ? -2.746 1.545 13.016 1 97.56 107 LEU B N 1
ATOM 2436 C CA . LEU B 1 107 ? -4.156 1.695 12.672 1 97.56 107 LEU B CA 1
ATOM 2437 C C . LEU B 1 107 ? -4.859 0.342 12.648 1 97.56 107 LEU B C 1
ATOM 2439 O O . LEU B 1 107 ? -6.039 0.244 12.992 1 97.56 107 LEU B O 1
ATOM 2443 N N . LYS B 1 108 ? -4.141 -0.693 12.211 1 96.81 108 LYS B N 1
ATOM 2444 C CA . LYS B 1 108 ? -4.715 -2.035 12.219 1 96.81 108 LYS B CA 1
ATOM 2445 C C . LYS B 1 108 ? -4.938 -2.525 13.648 1 96.81 108 LYS B C 1
ATOM 2447 O O . LYS B 1 108 ? -5.949 -3.168 13.938 1 96.81 108 LYS B O 1
ATOM 2452 N N . GLU B 1 109 ? -4.004 -2.201 14.523 1 95.69 1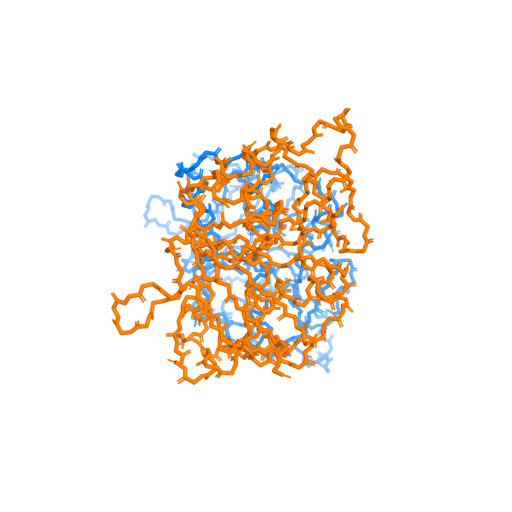09 GLU B N 1
ATOM 2453 C CA . GLU B 1 109 ? -4.086 -2.645 15.914 1 95.69 109 GLU B CA 1
ATOM 2454 C C . GLU B 1 109 ? -5.211 -1.928 16.656 1 95.69 109 GLU B C 1
ATOM 2456 O O . GLU B 1 109 ? -5.898 -2.529 17.484 1 95.69 109 GLU B O 1
ATOM 2461 N N . THR B 1 110 ? -5.414 -0.679 16.406 1 95.56 110 THR B N 1
ATOM 2462 C CA . THR B 1 110 ? -6.422 0.098 17.125 1 95.56 110 THR B CA 1
ATOM 2463 C C . THR B 1 110 ? -7.789 -0.062 16.469 1 95.56 110 THR B C 1
ATOM 2465 O O . THR B 1 110 ? -8.773 -0.356 17.156 1 95.56 110 THR B O 1
ATOM 2468 N N . ASP B 1 111 ? -7.828 0.062 15.117 1 96.06 111 ASP B N 1
ATOM 2469 C CA . ASP B 1 111 ? -9 -0.133 14.273 1 96.06 111 ASP B CA 1
ATOM 2470 C C . ASP B 1 111 ? -10.234 0.548 14.875 1 96.06 111 ASP B C 1
ATOM 2472 O O . ASP B 1 111 ? -11.273 -0.085 15.047 1 96.06 111 ASP B O 1
ATOM 2476 N N . LYS B 1 112 ? -10.18 1.814 15.133 1 93.69 112 LYS B N 1
ATOM 2477 C CA . LYS B 1 112 ? -11.219 2.52 15.875 1 93.69 112 LYS B CA 1
ATOM 2478 C C . LYS B 1 112 ? -12.094 3.352 14.945 1 93.69 112 LYS B C 1
ATOM 2480 O O . LYS B 1 112 ? -13.164 3.814 15.336 1 93.69 112 LYS B O 1
ATOM 2485 N N . LEU B 1 113 ? -11.672 3.498 13.75 1 95.56 113 LEU B N 1
ATOM 2486 C CA . LEU B 1 113 ? -12.375 4.383 12.828 1 95.56 113 LEU B CA 1
ATOM 2487 C C . LEU B 1 113 ? -13.273 3.584 11.891 1 95.56 113 LEU B C 1
ATOM 2489 O O . LEU B 1 113 ? -12.945 2.449 11.531 1 95.56 113 LEU B O 1
ATOM 2493 N N . PRO B 1 114 ? -14.398 4.18 11.508 1 95.31 114 PRO B N 1
ATOM 2494 C CA . PRO B 1 114 ? -15.258 3.488 10.547 1 95.31 114 PRO B CA 1
ATOM 2495 C C . PRO B 1 114 ? -14.555 3.203 9.219 1 95.31 114 PRO B C 1
ATOM 2497 O O . PRO B 1 114 ? -13.781 4.031 8.742 1 95.31 114 PRO B O 1
ATOM 2500 N N . HIS B 1 115 ? -14.875 2.018 8.719 1 97.31 115 HIS B N 1
ATOM 2501 C CA . HIS B 1 115 ? -14.359 1.667 7.398 1 97.31 115 HIS B CA 1
ATOM 2502 C C . HIS B 1 115 ? -15.297 2.158 6.297 1 97.31 115 HIS B C 1
ATOM 2504 O O . HIS B 1 115 ? -16.297 1.511 5.992 1 97.31 115 HIS B O 1
ATOM 2510 N N . SER B 1 116 ? -14.984 3.305 5.715 1 94.62 116 SER B N 1
ATOM 2511 C CA . SER B 1 116 ? -15.75 3.898 4.625 1 94.62 116 SER B CA 1
ATOM 2512 C C . SER B 1 116 ? -14.922 4.926 3.863 1 94.62 116 SER B C 1
ATOM 2514 O O . SER B 1 116 ? -13.938 5.449 4.387 1 94.62 116 SER B O 1
ATOM 2516 N N . TRP B 1 117 ? -15.375 5.184 2.711 1 92.38 117 TRP B N 1
ATOM 2517 C CA . TRP B 1 117 ? -14.688 6.191 1.913 1 92.38 117 TRP B CA 1
ATOM 2518 C C . TRP B 1 117 ? -14.977 7.594 2.441 1 92.38 117 TRP B C 1
ATOM 2520 O O . TRP B 1 117 ? -14.312 8.562 2.047 1 92.38 117 TRP B O 1
ATOM 2530 N N . ASN B 1 118 ? -15.852 7.715 3.402 1 91.81 118 ASN B N 1
ATOM 2531 C CA . ASN B 1 118 ? -16.125 8.992 4.055 1 91.81 118 ASN B CA 1
ATOM 2532 C C . ASN B 1 118 ? -15.008 9.352 5.043 1 91.81 118 ASN B C 1
ATOM 2534 O O . ASN B 1 118 ? -14.898 10.508 5.453 1 91.81 118 ASN B O 1
ATOM 2538 N N . VAL B 1 119 ? -14.328 8.336 5.453 1 93.88 119 VAL B N 1
ATOM 2539 C CA . VAL B 1 119 ? -13.18 8.508 6.336 1 93.88 119 VAL B CA 1
ATOM 2540 C C . VAL B 1 119 ? -11.883 8.359 5.539 1 93.88 119 VAL B C 1
ATOM 2542 O O . VAL B 1 119 ? -11.578 7.277 5.031 1 93.88 119 VAL B O 1
ATOM 2545 N N . THR B 1 120 ? -11.227 9.43 5.375 1 94.56 120 THR B N 1
ATOM 2546 C CA . THR B 1 120 ? -9.922 9.414 4.727 1 94.56 120 THR B CA 1
ATOM 2547 C C . THR B 1 120 ? -8.828 9.82 5.707 1 94.56 120 THR B C 1
ATOM 2549 O O . THR B 1 120 ? -9.023 9.789 6.922 1 94.56 120 THR B O 1
ATOM 2552 N N . SER B 1 121 ? -7.727 10.125 5.105 1 96.88 121 SER B N 1
ATOM 2553 C CA . SER B 1 121 ? -6.555 10.438 5.918 1 96.88 121 SER B CA 1
ATOM 2554 C C . SER B 1 121 ? -6.766 11.719 6.727 1 96.88 121 SER B C 1
ATOM 2556 O O . SER B 1 121 ? -6.086 11.938 7.73 1 96.88 121 SER B O 1
ATOM 2558 N N . ASP B 1 122 ? -7.727 12.578 6.34 1 96.88 122 ASP B N 1
ATOM 2559 C CA . ASP B 1 122 ? -8.008 13.781 7.121 1 96.88 122 ASP B CA 1
ATOM 2560 C C . ASP B 1 122 ? -8.562 13.422 8.5 1 96.88 122 ASP B C 1
ATOM 2562 O O . ASP B 1 122 ? -8.055 13.891 9.516 1 96.88 122 ASP B O 1
ATOM 2566 N N . THR B 1 123 ? -9.594 12.562 8.484 1 97.31 123 THR B N 1
ATOM 2567 C CA . THR B 1 123 ? -10.195 12.133 9.742 1 97.31 123 THR B CA 1
ATOM 2568 C C . THR B 1 123 ? -9.219 11.266 10.539 1 97.31 123 THR B C 1
ATOM 2570 O O . THR B 1 123 ? -9.172 11.344 11.766 1 97.31 123 THR B O 1
ATOM 2573 N N . ILE B 1 124 ? -8.438 10.477 9.859 1 98.19 124 ILE B N 1
ATOM 2574 C CA . ILE B 1 124 ? -7.434 9.648 10.516 1 98.19 124 ILE B CA 1
ATOM 2575 C C . ILE B 1 124 ? -6.418 10.539 11.227 1 98.19 124 ILE B C 1
ATOM 2577 O O . ILE B 1 124 ? -6.059 10.289 12.375 1 98.19 124 ILE B O 1
ATOM 2581 N N . GLY B 1 125 ? -5.969 11.602 10.508 1 98.44 125 GLY B N 1
ATOM 2582 C CA . GLY B 1 125 ? -5.074 12.562 11.133 1 98.44 125 GLY B CA 1
ATOM 2583 C C . GLY B 1 125 ? -5.668 13.219 12.367 1 98.44 125 GLY B C 1
ATOM 2584 O O . GLY B 1 125 ? -4.984 13.375 13.383 1 98.44 125 GLY B O 1
ATOM 2585 N N . ALA B 1 126 ? -6.883 13.555 12.305 1 98.19 126 ALA B N 1
ATOM 2586 C CA . ALA B 1 126 ? -7.57 14.164 13.438 1 98.19 126 ALA B CA 1
ATOM 2587 C C . ALA B 1 126 ? -7.664 13.195 14.609 1 98.19 126 ALA B C 1
ATOM 2589 O O . ALA B 1 126 ? -7.469 13.578 15.766 1 98.19 126 ALA B O 1
ATOM 2590 N N . TRP B 1 127 ? -8.008 11.977 14.305 1 98.31 127 TRP B N 1
ATOM 2591 C CA . TRP B 1 127 ? -8.086 10.953 15.344 1 98.31 127 TRP B CA 1
ATOM 2592 C C . TRP B 1 127 ? -6.746 10.781 16.047 1 98.31 127 TRP B C 1
ATOM 2594 O O . TRP B 1 127 ? -6.688 10.68 17.266 1 98.31 127 TRP B O 1
ATOM 2604 N N . ILE B 1 128 ? -5.695 10.773 15.273 1 98.44 128 ILE B N 1
ATOM 2605 C CA . ILE B 1 128 ? -4.359 10.633 15.844 1 98.44 128 ILE B CA 1
ATOM 2606 C C . ILE B 1 128 ? -4.039 11.844 16.719 1 98.44 128 ILE B C 1
ATOM 2608 O O . ILE B 1 128 ? -3.477 11.695 17.812 1 98.44 128 ILE B O 1
ATOM 2612 N N . ALA B 1 129 ? -4.387 12.992 16.234 1 98.25 129 ALA B N 1
ATOM 2613 C CA . ALA B 1 129 ? -4.176 14.203 17.031 1 98.25 129 ALA B CA 1
ATOM 2614 C C . ALA B 1 129 ? -4.922 14.133 18.359 1 98.25 129 ALA B C 1
ATOM 2616 O O . ALA B 1 129 ? -4.379 14.5 19.406 1 98.25 129 ALA B O 1
ATOM 2617 N N . LYS B 1 130 ? -6.113 13.656 18.328 1 97.5 130 LYS B N 1
ATOM 2618 C CA . LYS B 1 130 ? -6.906 13.492 19.547 1 97.5 130 LYS B CA 1
ATOM 2619 C C . LYS B 1 130 ? -6.242 12.5 20.5 1 97.5 130 LYS B C 1
ATOM 2621 O O . LYS B 1 130 ? -6.074 12.797 21.688 1 97.5 130 LYS B O 1
ATOM 2626 N N . GLU B 1 131 ? -5.836 11.367 19.969 1 97.12 131 GLU B N 1
ATOM 2627 C CA . GLU B 1 131 ? -5.258 10.289 20.766 1 97.12 131 GLU B CA 1
ATOM 2628 C C . GLU B 1 131 ? -3.955 10.734 21.438 1 97.12 131 GLU B C 1
ATOM 2630 O O . GLU B 1 131 ? -3.627 10.289 22.531 1 97.12 131 GLU B O 1
ATOM 2635 N N . THR B 1 132 ? -3.299 11.688 20.781 1 97 132 THR B N 1
ATOM 2636 C CA . THR B 1 132 ? -1.982 12.078 21.266 1 97 132 THR B CA 1
ATOM 2637 C C . THR B 1 132 ? -2.055 13.422 21.984 1 97 132 THR B C 1
ATOM 2639 O O . THR B 1 132 ? -1.03 13.961 22.406 1 97 132 THR B O 1
ATOM 2642 N N . GLY B 1 133 ? -3.195 13.977 22.047 1 95.81 133 GLY B N 1
ATOM 2643 C CA . GLY B 1 133 ? -3.334 15.297 22.641 1 95.81 133 GLY B CA 1
ATOM 2644 C C . GLY B 1 133 ? -2.582 16.375 21.891 1 95.81 133 GLY B C 1
ATOM 2645 O O . GLY B 1 133 ? -1.973 17.266 22.5 1 95.81 133 GLY B O 1
ATOM 2646 N N . SER B 1 134 ? -2.588 16.281 20.578 1 96.81 134 SER B N 1
ATOM 2647 C CA . SER B 1 134 ? -1.81 17.188 19.734 1 96.81 134 SER B CA 1
ATOM 2648 C C . SER B 1 134 ? -2.705 18.203 19.062 1 96.81 134 SER B C 1
ATOM 2650 O O . SER B 1 134 ? -3.891 17.953 18.828 1 96.81 134 SER B O 1
ATOM 2652 N N . ARG B 1 135 ? -2.102 19.312 18.766 1 96.5 135 ARG B N 1
ATOM 2653 C CA . ARG B 1 135 ? -2.719 20.203 17.797 1 96.5 135 ARG B CA 1
ATOM 2654 C C . ARG B 1 135 ? -2.83 19.547 16.422 1 96.5 135 ARG B C 1
ATOM 2656 O O . ARG B 1 135 ? -1.974 18.734 16.047 1 96.5 135 ARG B O 1
ATOM 2663 N N . PHE B 1 136 ? -3.879 19.953 15.688 1 98.25 136 PHE B N 1
ATOM 2664 C CA . PHE B 1 136 ? -4.098 19.297 14.406 1 98.25 136 PHE B CA 1
ATOM 2665 C C . PHE B 1 136 ? -4.039 20.297 13.266 1 98.25 136 PHE B C 1
ATOM 2667 O O . PHE B 1 136 ? -4.805 21.266 13.242 1 98.25 136 PHE B O 1
ATOM 2674 N N . VAL B 1 137 ? -3.109 20.078 12.367 1 98.56 137 VAL B N 1
ATOM 2675 C CA . VAL B 1 137 ? -2.939 20.906 11.172 1 98.56 137 VAL B CA 1
ATOM 2676 C C . VAL B 1 137 ? -3.111 20.047 9.922 1 98.56 137 VAL B C 1
ATOM 2678 O O . VAL B 1 137 ? -2.42 19.031 9.75 1 98.56 137 VAL B O 1
ATOM 2681 N N . LYS B 1 138 ? -4.031 20.406 9.078 1 98.31 138 LYS B N 1
ATOM 2682 C CA . LYS B 1 138 ? -4.184 19.766 7.773 1 98.31 138 LYS B CA 1
ATOM 2683 C C . LYS B 1 138 ? -3.502 20.578 6.676 1 98.31 138 LYS B C 1
ATOM 2685 O O . LYS B 1 138 ? -3.848 21.734 6.449 1 98.31 138 LYS B O 1
ATOM 2690 N N . VAL B 1 139 ? -2.576 19.969 6.059 1 98.56 139 VAL B N 1
ATOM 2691 C CA . VAL B 1 139 ? -1.827 20.625 4.988 1 98.56 139 VAL B CA 1
ATOM 2692 C C . VAL B 1 139 ? -2.291 20.094 3.635 1 98.56 139 VAL B C 1
ATOM 2694 O O . VAL B 1 139 ? -2.312 18.875 3.408 1 98.56 139 VAL B O 1
ATOM 2697 N N . THR B 1 140 ? -2.674 20.953 2.74 1 97.5 140 THR B N 1
ATOM 2698 C CA . THR B 1 140 ? -3.162 20.609 1.408 1 97.5 140 THR B CA 1
ATOM 2699 C C . THR B 1 140 ? -2.664 21.625 0.376 1 97.5 140 THR B C 1
ATOM 2701 O O . THR B 1 140 ? -1.766 22.422 0.66 1 97.5 140 THR B O 1
ATOM 2704 N N . ASP B 1 141 ? -3.17 21.531 -0.881 1 96.5 141 ASP B N 1
ATOM 2705 C CA . ASP B 1 141 ? -2.629 22.359 -1.959 1 96.5 141 ASP B CA 1
ATOM 2706 C C . ASP B 1 141 ? -3.547 23.531 -2.264 1 96.5 141 ASP B C 1
ATOM 2708 O O . ASP B 1 141 ? -3.508 24.094 -3.361 1 96.5 141 ASP B O 1
ATOM 2712 N N . VAL B 1 142 ? -4.484 23.875 -1.304 1 94.94 142 VAL B N 1
ATOM 2713 C CA . VAL B 1 142 ? -5.352 25.031 -1.431 1 94.94 142 VAL B CA 1
ATOM 2714 C C . VAL B 1 142 ? -5.215 25.922 -0.193 1 94.94 142 VAL B C 1
ATOM 2716 O O . VAL B 1 142 ? -4.727 25.469 0.847 1 94.94 142 VAL B O 1
ATOM 2719 N N . ASP B 1 143 ? -5.672 27.125 -0.291 1 95.19 143 ASP B N 1
ATOM 2720 C CA . ASP B 1 143 ? -5.41 28.125 0.735 1 95.19 143 ASP B CA 1
ATOM 2721 C C . ASP B 1 143 ? -6.348 27.953 1.926 1 95.19 143 ASP B C 1
ATOM 2723 O O . ASP B 1 143 ? -6.184 28.609 2.955 1 95.19 143 ASP B O 1
ATOM 2727 N N . GLY B 1 144 ? -7.312 27.094 1.833 1 94.75 144 GLY B N 1
ATOM 2728 C CA . GLY B 1 144 ? -8.297 26.844 2.875 1 94.75 144 GLY B CA 1
ATOM 2729 C C . GLY B 1 144 ? -9.625 26.359 2.338 1 94.75 144 GLY B C 1
ATOM 2730 O O . GLY B 1 144 ? -9.711 25.906 1.195 1 94.75 144 GLY B O 1
ATOM 2731 N N . VAL B 1 145 ? -10.586 26.328 3.166 1 93.62 145 VAL B N 1
ATOM 2732 C CA . VAL B 1 145 ? -11.938 25.969 2.754 1 93.62 145 VAL B CA 1
ATOM 2733 C C . VAL B 1 145 ? -12.555 27.109 1.96 1 93.62 145 VAL B C 1
ATOM 2735 O O . VAL B 1 145 ? -12.594 28.25 2.428 1 93.62 145 VAL B O 1
ATOM 2738 N N . ILE B 1 146 ? -12.961 26.766 0.798 1 89.88 146 ILE B N 1
ATOM 2739 C CA . ILE B 1 146 ? -13.562 27.781 -0.067 1 89.88 146 ILE B CA 1
ATOM 2740 C C . ILE B 1 146 ? -15.078 27.656 -0.018 1 89.88 146 ILE B C 1
ATOM 2742 O O . ILE B 1 146 ? -15.633 26.578 -0.229 1 89.88 146 ILE B O 1
ATOM 2746 N N . ALA B 1 147 ? -15.68 28.672 0.384 1 85.25 147 ALA B N 1
ATOM 2747 C CA . ALA B 1 147 ? -17.125 28.812 0.367 1 85.25 147 ALA B CA 1
ATOM 2748 C C . ALA B 1 147 ? -17.547 30.141 -0.238 1 85.25 147 ALA B C 1
ATOM 2750 O O . ALA B 1 147 ? -17 31.188 0.1 1 85.25 147 ALA B O 1
ATOM 2751 N N . ASP B 1 148 ? -18.5 30.094 -1.187 1 84.19 148 ASP B N 1
ATOM 2752 C CA . ASP B 1 148 ? -18.969 31.297 -1.867 1 84.19 148 ASP B CA 1
ATOM 2753 C C . ASP B 1 148 ? -17.828 32 -2.588 1 84.19 148 ASP B C 1
ATOM 2755 O O . ASP B 1 148 ? -17.703 33.219 -2.504 1 84.19 148 ASP B O 1
ATOM 2759 N N . ASP B 1 149 ? -16.812 31.25 -3.031 1 86.38 149 ASP B N 1
ATOM 2760 C CA . ASP B 1 149 ? -15.711 31.688 -3.887 1 86.38 149 ASP B CA 1
ATOM 2761 C C . ASP B 1 149 ? -14.672 32.469 -3.09 1 86.38 149 ASP B C 1
ATOM 2763 O O . ASP B 1 149 ? -13.883 33.219 -3.666 1 86.38 149 ASP B O 1
ATOM 2767 N N . ILE B 1 150 ? -14.852 32.375 -1.811 1 90.12 150 ILE B N 1
ATOM 2768 C CA . ILE B 1 150 ? -13.867 33.031 -0.969 1 90.12 150 ILE B CA 1
ATOM 2769 C C . ILE B 1 150 ? -13.266 32.031 0.013 1 90.12 150 ILE B C 1
ATOM 2771 O O . ILE B 1 150 ? -13.938 31.094 0.439 1 90.12 150 ILE B O 1
ATOM 2775 N N . ILE B 1 151 ? -12.039 32.312 0.348 1 91.5 151 ILE B N 1
ATOM 2776 C CA . ILE B 1 151 ? -11.391 31.5 1.38 1 91.5 151 ILE B CA 1
ATOM 2777 C C . ILE B 1 151 ? -11.938 31.891 2.754 1 91.5 151 ILE B C 1
ATOM 2779 O O . ILE B 1 151 ? -11.883 33.062 3.139 1 91.5 151 ILE B O 1
ATOM 2783 N N . GLN B 1 152 ? -12.43 30.938 3.459 1 92.56 152 GLN B N 1
ATOM 2784 C CA . GLN B 1 152 ? -12.945 31.219 4.797 1 92.56 152 GLN B CA 1
ATOM 2785 C C . GLN B 1 152 ? -11.828 31.203 5.832 1 92.56 152 GLN B C 1
ATOM 2787 O O . GLN B 1 152 ? -11.18 30.188 6.043 1 92.56 152 GLN B O 1
ATOM 2792 N N . LYS B 1 153 ? -11.664 32.312 6.469 1 94.38 153 LYS B N 1
ATOM 2793 C CA . LYS B 1 153 ? -10.602 32.406 7.469 1 94.38 153 LYS B CA 1
ATOM 2794 C C . LYS B 1 153 ? -10.953 31.609 8.719 1 94.38 153 LYS B C 1
ATOM 2796 O O . LYS B 1 153 ? -10.07 31.062 9.383 1 94.38 153 LYS B O 1
ATOM 2801 N N . TRP B 1 154 ? -12.203 31.625 8.953 1 93.75 154 TRP B N 1
ATOM 2802 C CA . TRP B 1 154 ? -12.719 30.938 10.125 1 93.75 154 TRP B CA 1
ATOM 2803 C C . TRP B 1 154 ? -14.055 30.266 9.82 1 93.75 154 TRP B C 1
ATOM 2805 O O . TRP B 1 154 ? -14.867 30.812 9.07 1 93.75 154 TRP B O 1
ATOM 2815 N N . MET B 1 155 ? -14.172 29.062 10.406 1 93.44 155 MET B N 1
ATOM 2816 C CA . MET B 1 155 ? -15.469 28.375 10.32 1 93.44 155 MET B CA 1
ATOM 2817 C C . MET B 1 155 ? -15.633 27.391 11.469 1 93.44 155 MET B C 1
ATOM 2819 O O . MET B 1 155 ? -14.656 27 12.109 1 93.44 155 MET B O 1
ATOM 2823 N N . THR B 1 156 ? -16.906 27.094 11.797 1 94.38 156 THR B N 1
ATOM 2824 C CA . THR B 1 156 ? -17.172 26.047 12.766 1 94.38 156 THR B CA 1
ATOM 2825 C C . THR B 1 156 ? -17.266 24.688 12.07 1 94.38 156 THR B C 1
ATOM 2827 O O . THR B 1 156 ? -17.578 24.609 10.883 1 94.38 156 THR B O 1
ATOM 2830 N N . ALA B 1 157 ? -16.984 23.672 12.875 1 94.81 157 ALA B N 1
ATOM 2831 C CA . ALA B 1 157 ? -17.156 22.328 12.344 1 94.81 157 ALA B CA 1
ATOM 2832 C C . ALA B 1 157 ? -18.594 22.094 11.883 1 94.81 157 ALA B C 1
ATOM 2834 O O . ALA B 1 157 ? -18.828 21.375 10.914 1 94.81 157 ALA B O 1
ATOM 2835 N N . LEU B 1 158 ? -19.516 22.734 12.516 1 92.94 158 LEU B N 1
ATOM 2836 C CA . LEU B 1 158 ? -20.922 22.625 12.141 1 92.94 158 LEU B CA 1
ATOM 2837 C C . LEU B 1 158 ? -21.172 23.219 10.766 1 92.94 158 LEU B C 1
ATOM 2839 O O . LEU B 1 158 ? -21.844 22.609 9.93 1 92.94 158 LEU B O 1
ATOM 2843 N N . GLU B 1 159 ? -20.672 24.406 10.578 1 91.75 159 GLU B N 1
ATOM 2844 C CA . GLU B 1 159 ? -20.797 25.031 9.266 1 91.75 159 GLU B CA 1
ATOM 2845 C C . GLU B 1 159 ? -20.172 24.172 8.18 1 91.75 159 GLU B C 1
ATOM 2847 O O . GLU B 1 159 ? -20.734 24.016 7.098 1 91.75 159 GLU B O 1
ATOM 2852 N N . LEU B 1 160 ? -19 23.625 8.523 1 91.62 160 LEU B N 1
ATOM 2853 C CA . LEU B 1 160 ? -18.281 22.781 7.59 1 91.62 160 LEU B CA 1
ATOM 2854 C C . LEU B 1 160 ? -19.078 21.531 7.238 1 91.62 160 LEU B C 1
ATOM 2856 O O . LEU B 1 160 ? -19.078 21.078 6.09 1 91.62 160 LEU B O 1
ATOM 2860 N N . SER B 1 161 ? -19.766 20.969 8.141 1 90.81 161 SER B N 1
ATOM 2861 C CA . SER B 1 161 ? -20.5 19.734 7.957 1 90.81 161 SER B CA 1
ATOM 2862 C C . SER B 1 161 ? -21.656 19.922 6.98 1 90.81 161 SER B C 1
ATOM 2864 O O . SER B 1 161 ? -22.141 18.953 6.391 1 90.81 161 SER B O 1
ATOM 2866 N N . ARG B 1 162 ? -22.031 21.125 6.734 1 89.38 162 ARG B N 1
ATOM 2867 C CA . ARG B 1 162 ? -23.172 21.438 5.879 1 89.38 162 ARG B CA 1
ATOM 2868 C C . ARG B 1 162 ? -22.719 21.688 4.441 1 89.38 162 ARG B C 1
ATOM 2870 O O . ARG B 1 162 ? -23.562 21.812 3.541 1 89.38 162 ARG B O 1
ATOM 2877 N N . MET B 1 163 ? -21.469 21.812 4.156 1 85.19 163 MET B N 1
ATOM 2878 C CA . MET B 1 163 ? -20.938 22.203 2.854 1 85.19 163 MET B CA 1
ATOM 2879 C C . MET B 1 163 ? -20.766 20.969 1.953 1 85.19 163 MET B C 1
ATOM 2881 O O . MET B 1 163 ? -20.609 21.109 0.738 1 85.19 163 MET B O 1
ATOM 2885 N N . GLY B 1 164 ? -21.062 19.781 2.348 1 70.19 164 GLY B N 1
ATOM 2886 C CA . GLY B 1 164 ? -20.781 18.625 1.519 1 70.19 164 GLY B CA 1
ATOM 2887 C C . GLY B 1 164 ? -19.312 18.344 1.341 1 70.19 164 GLY B C 1
ATOM 2888 O O . GLY B 1 164 ? -18.547 18.312 2.316 1 70.19 164 GLY B O 1
ATOM 2889 N N . VAL B 1 165 ? -18.875 18.234 -0.07 1 66.75 165 VAL B N 1
ATOM 2890 C CA . VAL B 1 165 ? -17.5 17.859 -0.376 1 66.75 165 VAL B CA 1
ATOM 2891 C C . VAL B 1 165 ? -16.625 19.109 -0.46 1 66.75 165 VAL B C 1
ATOM 2893 O O . VAL B 1 165 ? -16.953 20.047 -1.181 1 66.75 165 VAL B O 1
ATOM 2896 N N . THR B 1 166 ? -15.617 19.109 0.327 1 80.38 166 THR B N 1
ATOM 2897 C CA . THR B 1 166 ? -14.617 20.172 0.327 1 80.38 166 THR B CA 1
ATOM 2898 C C . THR B 1 166 ? -13.203 19.578 0.31 1 80.38 166 THR B C 1
ATOM 2900 O O . THR B 1 166 ? -13.008 18.453 -0.15 1 80.38 166 THR B O 1
ATOM 2903 N N . CYS B 1 167 ? -12.242 20.422 0.595 1 82.5 167 CYS B N 1
ATOM 2904 C CA . CYS B 1 167 ? -10.867 19.953 0.669 1 82.5 167 CYS B CA 1
ATOM 2905 C C . CYS B 1 167 ? -10.656 19.047 1.883 1 82.5 167 CYS B C 1
ATOM 2907 O O . CYS B 1 167 ? -9.531 18.672 2.199 1 82.5 167 CYS B O 1
ATOM 2909 N N . ILE B 1 168 ? -11.766 18.703 2.539 1 85.81 168 ILE B N 1
ATOM 2910 C CA . ILE B 1 168 ? -11.734 17.812 3.699 1 85.81 168 ILE B CA 1
ATOM 2911 C C . ILE B 1 168 ? -12.727 16.672 3.51 1 85.81 168 ILE B C 1
ATOM 2913 O O . ILE B 1 168 ? -13.727 16.828 2.795 1 85.81 168 ILE B O 1
ATOM 2917 N N . ASP B 1 169 ? -12.453 15.586 4.094 1 88.56 169 ASP B N 1
ATOM 2918 C CA . ASP B 1 169 ? -13.383 14.477 3.934 1 88.56 169 ASP B CA 1
ATOM 2919 C C . ASP B 1 169 ? -14.672 14.719 4.711 1 88.56 169 ASP B C 1
ATOM 2921 O O . ASP B 1 169 ? -14.711 15.57 5.605 1 88.56 169 ASP B O 1
ATOM 2925 N N . SER B 1 170 ? -15.68 14 4.457 1 89.12 170 SER B N 1
ATOM 2926 C CA . SER B 1 170 ? -17.031 14.281 4.934 1 89.12 170 SER B CA 1
ATOM 2927 C C . SER B 1 170 ? -17.188 13.898 6.398 1 89.12 170 SER B C 1
ATOM 2929 O O . SER B 1 170 ? -18.125 14.336 7.062 1 89.12 170 SER B O 1
ATOM 2931 N N . SER B 1 171 ? -16.266 13.148 6.898 1 92.75 171 SER B N 1
ATOM 2932 C CA . SER B 1 171 ? -16.406 12.695 8.273 1 92.75 171 SER B CA 1
ATOM 2933 C C . SER B 1 171 ? -15.672 13.617 9.242 1 92.75 171 SER B C 1
ATOM 2935 O O . SER B 1 171 ? -15.922 13.586 10.453 1 92.75 171 SER B O 1
ATOM 2937 N N . LEU B 1 172 ? -14.82 14.422 8.781 1 94.88 172 LEU B N 1
ATOM 2938 C CA . LEU B 1 172 ? -13.945 15.211 9.641 1 94.88 172 LEU B CA 1
ATOM 2939 C C . LEU B 1 172 ? -14.75 16.188 10.484 1 94.88 172 LEU B C 1
ATOM 2941 O O . LEU B 1 172 ? -14.547 16.281 11.695 1 94.88 172 LEU B O 1
ATOM 2945 N N . PRO B 1 173 ? -15.695 16.953 9.922 1 95.06 173 PRO B N 1
ATOM 2946 C CA . PRO B 1 173 ? -16.438 17.906 10.742 1 95.06 173 PRO B CA 1
ATOM 2947 C C . PRO B 1 173 ? -17.141 17.234 11.922 1 95.06 173 PRO B C 1
ATOM 2949 O O . PRO B 1 173 ? -17.094 17.75 13.047 1 95.06 173 PRO B O 1
ATOM 2952 N N . GLY B 1 174 ? -17.781 16.125 11.641 1 94.56 174 GLY B N 1
ATOM 2953 C CA . GLY B 1 174 ? -18.422 15.391 12.711 1 94.56 174 GLY B CA 1
ATOM 2954 C C . GLY B 1 174 ? -17.453 14.945 13.797 1 94.56 174 GLY B C 1
ATOM 2955 O O . GLY B 1 174 ? -17.766 15.047 14.984 1 94.56 174 GLY B O 1
ATOM 2956 N N . PHE B 1 175 ? -16.328 14.516 13.391 1 96.62 175 PHE B N 1
ATOM 2957 C CA . PHE B 1 175 ? -15.305 14.07 14.336 1 96.62 175 PHE B CA 1
ATOM 2958 C C . PHE B 1 175 ? -14.828 15.227 15.195 1 96.62 175 PHE B C 1
ATOM 2960 O O . PHE B 1 175 ? -14.68 15.086 16.422 1 96.62 175 PHE B O 1
ATOM 2967 N N . LEU B 1 176 ? -14.57 16.359 14.594 1 96.94 176 LEU B N 1
ATOM 2968 C CA . LEU B 1 176 ? -14.102 17.547 15.305 1 96.94 176 LEU B CA 1
ATOM 2969 C C . LEU B 1 176 ? -15.125 18 16.344 1 96.94 176 LEU B C 1
ATOM 2971 O O . LEU B 1 176 ? -14.766 18.328 17.469 1 96.94 176 LEU B O 1
ATOM 2975 N N . MET B 1 177 ? -16.375 17.969 15.953 1 96.06 177 MET B N 1
ATOM 2976 C CA . MET B 1 177 ? -17.438 18.391 16.859 1 96.06 177 MET B CA 1
ATOM 2977 C C . MET B 1 177 ? -17.547 17.453 18.047 1 96.06 177 MET B C 1
ATOM 2979 O O . MET B 1 177 ? -17.594 17.891 19.203 1 96.06 177 MET B O 1
ATOM 2983 N N . GLU B 1 178 ? -17.547 16.219 17.71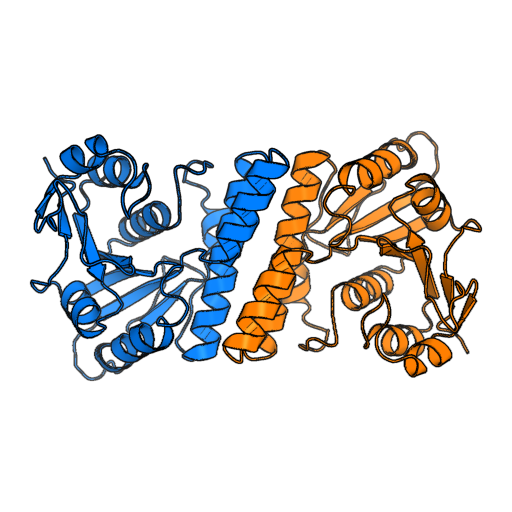9 1 96 178 GLU B N 1
ATOM 2984 C CA . GLU B 1 178 ? -17.719 15.195 18.75 1 96 178 GLU B CA 1
ATOM 2985 C C . GLU B 1 178 ? -16.594 15.266 19.781 1 96 178 GLU B C 1
ATOM 2987 O O . GLU B 1 178 ? -16.797 14.977 20.969 1 96 178 GLU B O 1
ATOM 2992 N N . ASN B 1 179 ? -15.453 15.719 19.359 1 96.94 179 ASN B N 1
ATOM 2993 C CA . ASN B 1 179 ? -14.297 15.656 20.25 1 96.94 179 ASN B CA 1
ATOM 2994 C C . ASN B 1 179 ? -13.828 17.047 20.656 1 96.94 179 ASN B C 1
ATOM 2996 O O . ASN B 1 179 ? -12.773 17.203 21.266 1 96.94 179 ASN B O 1
ATOM 3000 N N . LEU B 1 180 ? -14.539 18.109 20.266 1 96 180 LEU B N 1
ATOM 3001 C CA . LEU B 1 180 ? -14.242 19.484 20.609 1 96 180 LEU B CA 1
ATOM 3002 C C . LEU B 1 180 ? -12.812 19.859 20.203 1 96 180 LEU B C 1
ATOM 3004 O O . LEU B 1 180 ? -12.055 20.391 21.016 1 96 180 LEU B O 1
ATOM 3008 N N . MET B 1 181 ? -12.5 19.469 18.984 1 97.12 181 MET B N 1
ATOM 3009 C CA . MET B 1 181 ? -11.148 19.672 18.484 1 97.12 181 MET B CA 1
ATOM 3010 C C . MET B 1 181 ? -11.125 20.75 17.406 1 97.12 181 MET B C 1
ATOM 3012 O O . MET B 1 181 ? -12.039 20.828 16.578 1 97.12 181 MET B O 1
ATOM 3016 N N . ASP B 1 182 ? -10.062 21.516 17.453 1 96.56 182 ASP B N 1
ATOM 3017 C CA . ASP B 1 182 ? -9.828 22.5 16.391 1 96.56 182 ASP B CA 1
ATOM 3018 C C . ASP B 1 182 ? -8.914 21.938 15.305 1 96.56 182 ASP B C 1
ATOM 3020 O O . ASP B 1 182 ? -8.195 20.969 15.531 1 96.56 182 ASP B O 1
ATOM 3024 N N . CYS B 1 183 ? -9 22.531 14.164 1 96.62 183 CYS B N 1
ATOM 3025 C CA . CYS B 1 183 ? -8.172 22.188 13.016 1 96.62 183 CYS B CA 1
ATOM 3026 C C . CYS B 1 183 ? -7.789 23.453 12.234 1 96.62 183 CYS B C 1
ATOM 3028 O O . CYS B 1 183 ? -8.578 24.375 12.125 1 96.62 183 CYS B O 1
ATOM 3030 N N . VAL B 1 184 ? -6.633 23.469 11.805 1 97.31 184 VAL B N 1
ATOM 3031 C CA . VAL B 1 184 ? -6.207 24.531 10.891 1 97.31 184 VAL B CA 1
ATOM 3032 C C . VAL B 1 184 ? -5.855 23.922 9.531 1 97.31 184 VAL B C 1
ATOM 3034 O O . VAL B 1 184 ? -5.094 22.953 9.453 1 97.31 184 VAL B O 1
ATOM 3037 N N . VAL B 1 185 ? -6.461 24.438 8.445 1 97.69 185 VAL B N 1
ATOM 3038 C CA . VAL B 1 185 ? -6.168 24.031 7.074 1 97.69 185 VAL B CA 1
ATOM 3039 C C . VAL B 1 185 ? -5.242 25.047 6.418 1 97.69 185 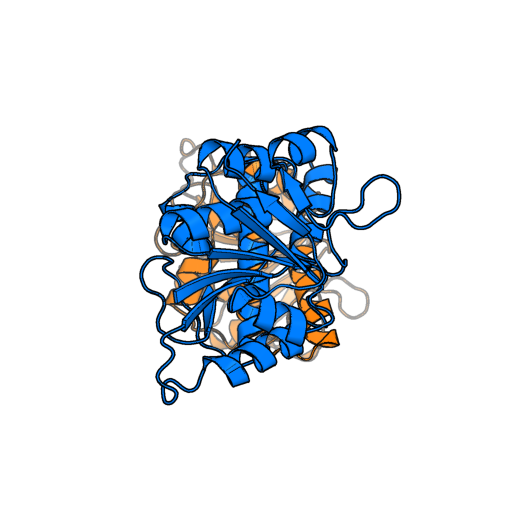VAL B C 1
ATOM 3041 O O . VAL B 1 185 ? -5.559 26.234 6.363 1 97.69 185 VAL B O 1
ATOM 3044 N N . VAL B 1 186 ? -4.105 24.594 5.926 1 97.81 186 VAL B N 1
ATOM 3045 C CA . VAL B 1 186 ? -3.146 25.531 5.352 1 97.81 186 VAL B CA 1
ATOM 3046 C C . VAL B 1 186 ? -2.615 24.984 4.031 1 97.81 186 VAL B C 1
ATOM 3048 O O . VAL B 1 186 ? -2.668 23.781 3.785 1 97.81 186 VAL B O 1
ATOM 3051 N N . ASN B 1 187 ? -2.094 25.906 3.158 1 97.94 187 ASN B N 1
ATOM 3052 C CA . ASN B 1 187 ? -1.527 25.578 1.854 1 97.94 187 ASN B CA 1
ATOM 3053 C C . ASN B 1 187 ? -0.062 25.172 1.967 1 97.94 187 ASN B C 1
ATOM 3055 O O . ASN B 1 187 ? 0.799 26 2.26 1 97.94 187 ASN B O 1
ATOM 3059 N N . GLY B 1 188 ? 0.252 23.953 1.628 1 98.12 188 GLY B N 1
ATOM 3060 C CA . GLY B 1 188 ? 1.585 23.391 1.767 1 98.12 188 GLY B CA 1
ATOM 3061 C C . GLY B 1 188 ? 2.549 23.859 0.698 1 98.12 188 GLY B C 1
ATOM 3062 O O . GLY B 1 188 ? 3.76 23.656 0.806 1 98.12 188 GLY B O 1
ATOM 3063 N N . MET B 1 189 ? 2.02 24.547 -0.326 1 97.75 189 MET B N 1
ATOM 3064 C CA . MET B 1 189 ? 2.895 25.141 -1.339 1 97.75 189 MET B CA 1
ATOM 3065 C C . MET B 1 189 ? 3.746 26.25 -0.744 1 97.75 189 MET B C 1
ATOM 3067 O O . MET B 1 189 ? 4.727 26.688 -1.355 1 97.75 189 MET B O 1
ATOM 3071 N N . TYR B 1 190 ? 3.363 26.672 0.413 1 97.88 190 TYR B N 1
ATOM 3072 C CA . TYR B 1 190 ? 4.086 27.688 1.177 1 97.88 190 TYR B CA 1
ATOM 3073 C C . TYR B 1 190 ? 4.539 27.141 2.521 1 97.88 190 TYR B C 1
ATOM 3075 O O . TYR B 1 190 ? 3.865 27.312 3.537 1 97.88 190 TYR B O 1
ATOM 3083 N N . PRO B 1 191 ? 5.73 26.578 2.545 1 97.94 191 PRO B N 1
ATOM 3084 C CA . PRO B 1 191 ? 6.207 25.906 3.75 1 97.94 191 PRO B CA 1
ATOM 3085 C C . PRO B 1 191 ? 6.184 26.797 4.984 1 97.94 191 PRO B C 1
ATOM 3087 O O . PRO B 1 191 ? 5.969 26.312 6.102 1 97.94 191 PRO B O 1
ATOM 3090 N N . GLU B 1 192 ? 6.379 28.078 4.824 1 96.81 192 GLU B N 1
ATOM 3091 C CA . GLU B 1 192 ? 6.363 29.016 5.949 1 96.81 192 GLU B CA 1
ATOM 3092 C C . GLU B 1 192 ? 4.992 29.062 6.613 1 96.81 192 GLU B C 1
ATOM 3094 O O . GLU B 1 192 ? 4.887 29.266 7.828 1 96.81 192 GLU B O 1
ATOM 3099 N N . ARG B 1 193 ? 3.996 28.844 5.82 1 97.69 193 ARG B N 1
ATOM 3100 C CA . ARG B 1 193 ? 2.648 28.797 6.375 1 97.69 193 ARG B CA 1
ATOM 3101 C C . ARG B 1 193 ? 2.453 27.562 7.246 1 97.69 193 ARG B C 1
ATOM 3103 O O . ARG B 1 193 ? 1.754 27.625 8.258 1 97.69 193 ARG B O 1
ATOM 3110 N N . VAL B 1 194 ? 3.021 26.5 6.828 1 98.31 194 VAL B N 1
ATOM 3111 C CA . VAL B 1 194 ? 2.932 25.266 7.605 1 98.31 194 VAL B CA 1
ATOM 3112 C C . VAL B 1 194 ? 3.637 25.438 8.945 1 98.31 194 VAL B C 1
ATOM 3114 O O . VAL B 1 194 ? 3.104 25.062 9.992 1 98.31 194 VAL B O 1
ATOM 3117 N N . ILE B 1 195 ? 4.812 26.078 8.922 1 97.31 195 ILE B N 1
ATOM 3118 C CA . ILE B 1 195 ? 5.582 26.344 10.133 1 97.31 195 ILE B CA 1
ATOM 3119 C C . ILE B 1 195 ? 4.762 27.219 11.078 1 97.31 195 ILE B C 1
ATOM 3121 O O . ILE B 1 195 ? 4.625 26.906 12.266 1 97.31 195 ILE B O 1
ATOM 3125 N N . ASP B 1 196 ? 4.211 28.25 10.539 1 96.69 196 ASP B N 1
ATOM 3126 C CA . ASP B 1 196 ? 3.428 29.172 11.344 1 96.69 196 ASP B CA 1
ATOM 3127 C C . ASP B 1 196 ? 2.209 28.484 11.953 1 96.69 196 ASP B C 1
ATOM 3129 O O . ASP B 1 196 ? 1.858 28.734 13.102 1 96.69 196 ASP B O 1
ATOM 3133 N N . ALA B 1 197 ? 1.573 27.656 11.18 1 97 197 ALA B N 1
ATOM 3134 C CA . ALA B 1 197 ? 0.416 26.906 11.672 1 97 197 ALA B CA 1
ATOM 3135 C C . ALA B 1 197 ? 0.803 25.984 12.82 1 97 197 ALA B C 1
ATOM 3137 O O . ALA B 1 197 ? 0.078 25.891 13.812 1 97 197 ALA B O 1
ATOM 3138 N N . VAL B 1 198 ? 1.927 25.359 12.703 1 96.75 198 VAL B N 1
ATOM 3139 C CA . VAL B 1 198 ? 2.414 24.438 13.727 1 96.75 198 VAL B CA 1
ATOM 3140 C C . VAL B 1 198 ? 2.697 25.203 15.016 1 96.75 198 VAL B C 1
ATOM 3142 O O . VAL B 1 198 ? 2.375 24.719 16.109 1 96.75 198 VAL B O 1
ATOM 3145 N N . ILE B 1 199 ? 3.215 26.406 14.914 1 93 199 ILE B N 1
ATOM 3146 C CA . ILE B 1 199 ? 3.564 27.234 16.062 1 93 199 ILE B CA 1
ATOM 3147 C C . ILE B 1 199 ? 2.299 27.812 16.688 1 93 199 ILE B C 1
ATOM 3149 O O . ILE B 1 199 ? 2.277 28.141 17.875 1 93 199 ILE B O 1
ATOM 3153 N N . GLY B 1 200 ? 1.254 27.891 15.898 1 91.88 200 GLY B N 1
ATOM 3154 C CA . GLY B 1 200 ? 0.001 28.438 16.406 1 91.88 200 GLY B CA 1
ATOM 3155 C C . GLY B 1 200 ? -0.189 29.906 16.078 1 91.88 200 GLY B C 1
ATOM 3156 O O . GLY B 1 200 ? -0.966 30.594 16.75 1 91.88 200 GLY B O 1
ATOM 3157 N N . LYS B 1 201 ? 0.538 30.328 15.07 1 92.19 201 LYS B N 1
ATOM 3158 C CA . LYS B 1 201 ? 0.378 31.703 14.625 1 92.19 201 LYS B CA 1
ATOM 3159 C C . LYS B 1 201 ? -0.797 31.828 13.656 1 92.19 201 LYS B C 1
ATOM 3161 O O . LYS B 1 201 ? -1.295 30.828 13.141 1 92.19 201 LYS B O 1
ATOM 3166 N N . ASN B 1 202 ? -1.182 33.094 13.453 1 90.88 202 ASN B N 1
ATOM 3167 C CA . ASN B 1 202 ? -2.15 33.344 12.398 1 90.88 202 ASN B CA 1
ATOM 3168 C C . ASN B 1 202 ? -1.541 33.125 11.016 1 90.88 202 ASN B C 1
ATOM 3170 O O . ASN B 1 202 ? -0.394 33.5 10.773 1 90.88 202 ASN B O 1
ATOM 3174 N N . VAL B 1 203 ? -2.248 32.375 10.25 1 92.88 203 VAL B N 1
ATOM 3175 C CA . VAL B 1 203 ? -1.739 32.031 8.922 1 92.88 203 VAL B CA 1
ATOM 3176 C C . VAL B 1 203 ? -2.873 32.094 7.906 1 92.88 203 VAL B C 1
ATOM 3178 O O . VAL B 1 203 ? -4.047 31.984 8.266 1 92.88 203 VAL B O 1
ATOM 3181 N N . ILE B 1 204 ? -2.48 32.375 6.691 1 93.88 204 ILE B N 1
ATOM 3182 C CA . ILE B 1 204 ? -3.449 32.25 5.609 1 93.88 204 ILE B CA 1
ATOM 3183 C C . ILE B 1 204 ? -3.938 30.797 5.535 1 93.88 204 ILE B C 1
ATOM 3185 O O . ILE B 1 204 ? -3.141 29.875 5.348 1 93.88 204 ILE B O 1
ATOM 3189 N N . GLY B 1 205 ? -5.121 30.578 5.77 1 96.12 205 GLY B N 1
ATOM 3190 C CA . GLY B 1 205 ? -5.793 29.281 5.855 1 96.12 205 GLY 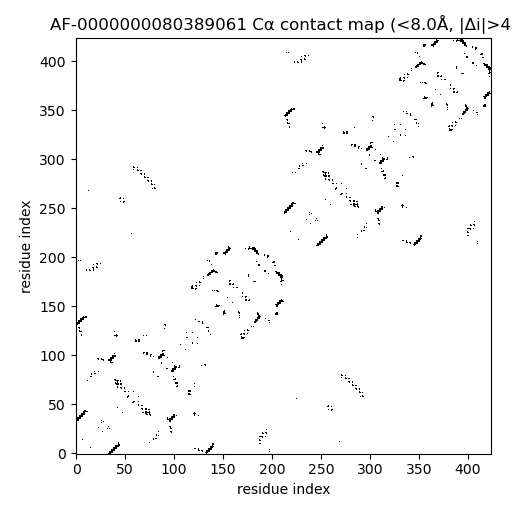B CA 1
ATOM 3191 C C . GLY B 1 205 ? -7.176 29.375 6.469 1 96.12 205 GLY B C 1
ATOM 3192 O O . GLY B 1 205 ? -7.789 30.453 6.477 1 96.12 205 GLY B O 1
ATOM 3193 N N . THR B 1 206 ? -7.715 28.25 6.801 1 97 206 THR B N 1
ATOM 3194 C CA . THR B 1 206 ? -9.008 28.203 7.48 1 97 206 THR B CA 1
ATOM 3195 C C . THR B 1 206 ? -8.867 27.594 8.867 1 97 206 THR B C 1
ATOM 3197 O O . THR B 1 206 ? -8.383 26.469 9.008 1 97 206 THR B O 1
ATOM 3200 N N . HIS B 1 207 ? -9.234 28.375 9.891 1 96.31 207 HIS B N 1
ATOM 3201 C CA . HIS B 1 207 ? -9.336 27.844 11.242 1 96.31 207 HIS B CA 1
ATOM 3202 C C . HIS B 1 207 ? -10.719 27.25 11.508 1 96.31 207 HIS B C 1
ATOM 3204 O O . HIS B 1 207 ? -11.719 27.969 11.43 1 96.31 207 HIS B O 1
ATOM 3210 N N . ILE B 1 208 ? -10.711 25.984 11.734 1 96 208 ILE B N 1
ATOM 3211 C CA . ILE B 1 208 ? -11.961 25.281 12.008 1 96 208 ILE B CA 1
ATOM 3212 C C . ILE B 1 208 ? -12.094 25.031 13.508 1 96 208 ILE B C 1
ATOM 3214 O O . ILE B 1 208 ? -11.211 24.422 14.125 1 96 208 ILE B O 1
ATOM 3218 N N . LYS B 1 209 ? -13.219 25.406 14.07 1 95.38 209 LYS B N 1
ATOM 3219 C CA . LYS B 1 209 ? -13.453 25.234 15.5 1 95.38 209 LYS B CA 1
ATOM 3220 C C . LYS B 1 209 ? -14.453 24.109 15.766 1 95.38 209 LYS B C 1
ATOM 3222 O O . LYS B 1 209 ? -15.516 24.062 15.133 1 95.38 209 LYS B O 1
ATOM 3227 N N . GLY B 1 210 ? -14.047 23.172 16.531 1 89.94 210 GLY B N 1
ATOM 3228 C CA . GLY B 1 210 ? -14.93 22.078 16.891 1 89.94 210 GLY B CA 1
ATOM 3229 C C . GLY B 1 210 ? -15.867 22.422 18.031 1 89.94 210 GLY B C 1
ATOM 3230 O O . GLY B 1 210 ? -16.906 21.781 18.203 1 89.94 210 GLY B O 1
ATOM 3231 N N . ASN B 1 211 ? -15.414 23.344 19.062 1 77.44 211 ASN B N 1
ATOM 3232 C CA . ASN B 1 211 ? -16.203 23.703 20.234 1 77.44 211 ASN B CA 1
ATOM 3233 C C . ASN B 1 211 ? -17.203 24.797 19.922 1 77.44 211 ASN B C 1
ATOM 3235 O O . ASN B 1 211 ? -16.844 25.828 19.359 1 77.44 211 ASN B O 1
ATOM 3239 N N . ILE B 1 212 ? -18.75 24.297 19.766 1 58.47 212 ILE B N 1
ATOM 3240 C CA . ILE B 1 212 ? -19.734 25.359 19.812 1 58.47 212 ILE B CA 1
ATOM 3241 C C . ILE B 1 212 ? -20.078 25.688 21.281 1 58.47 212 ILE B C 1
ATOM 3243 O O . ILE B 1 212 ? -20.156 24.781 22.109 1 58.47 212 ILE B O 1
#

Foldseek 3Di:
DEEEEEEEQQCLVVLQVLQQLQQVVWVPCPPVDQYFYEYFYFQHPQLVVLVVCCVVVVDDLVVNQLSRLVSSLVSLVSNCVSHVAAEDAELQDTGGGYYYYNDNVVCVVVVPDDRHPLDGSQQVSVVSCLVRVHAYEYEDQDQEWDDPNDHAQEDELVVVLPPQDTPGGNCNSVSCQVRQHKYWYHHSSDSVQVVCVRVPHRHRYYIYTNYD/DEEEEEEEQQCLVVLQVLQQLQQVVWVPCPVVDQYFYEYFYFQHPQLVVLVVVCVVVVDDLVVNQLSRLVSSLVSLVSNCVSHVAAEDADLQDTGGGYYYYNDNVVCVVVVPDDRHPLDGSQQVSVVSCLVRVHAYEYEDQDQEWDDPNDHAQEDELVVVLPPQDTPGGNCNSVSCQVRQHKYWYHHSSDSVQVVCVRVPHRHRYYIYTNYD